Protein 3MMG (pdb70)

Nearest PDB structures (foldseek):
  3mmg-assembly1_A  TM=9.782E-01  e=2.669E-37  Tobacco vein mottling virus
  1lvm-assembly1_A  TM=9.217E-01  e=6.179E-25  Tobacco etch virus
  1q31-assembly1_A  TM=9.101E-01  e=3.893E-23  Tobacco etch virus
  1lvb-assembly1_A  TM=8.977E-01  e=2.545E-23  Tobacco etch virus
  3tjv-assembly1_A  TM=5.935E-01  e=1.151E-06  Homo sapiens

CATH classification: 2.40.10.10 (+1 more: 2.40.10.10)

Sequence (446 aa):
SKALLKGVRDFNPISSACVCCLLENSSDGHSERLFGIGFGPYIIANQHLFRRNNGELTIKTMHGEFAVANSTQLQMKPVEGRDIIVIKMAKDFPPFPQKLKFRQPTIKDRVCCMVSTTNNFQQKSVSSLVSESSHIVHKEDTSFWQHWITTKDGQAGSPLVSIIDGNILGIHSLTHTTNGSNYFVEFPEKFVATYLDAADGWCKNWKFNADKISWGSFTLVEALLKGVRDFNPISACVCCLLENSSDGHSERLFGIGFGPYIIANQHLFRRNNGELTIKTMHGEFAVANSTQLQMKPVEGRDIIVIKMAKDFPPFPQKLKFRQPTIKDRVCCMVSTNFQQKSVSSLVSESSHIVHKEDTSFWQHWITTKDGQAGSPLVSIIDGNILGIHSLTHTTNGSSNYFVEFPEKFVATYLDAADGWCKNWKFNADKISWGSFTLVETVRFQSETVRFQSD

Radius of gyration: 24.66 Å; Cα contacts (8 Å, |Δi|>4): 1180; chains: 4; bounding box: 55×73×44 Å

B-factor: mean 19.44, std 9.21, range [5.99, 53.95]

Solvent-accessible surface area: 19242 Å² total; per-residue (Å²): 30,190,36,132,28,81,20,43,72,56,8,10,83,11,1,26,4,1,0,59,1,47,6,46,37,153,83,54,50,4,145,3,26,0,0,0,5,0,37,26,1,0,0,0,5,0,0,16,59,126,99,81,1,106,1,35,0,68,5,83,75,29,102,41,82,37,41,55,5,58,102,16,58,10,13,17,2,104,21,38,0,0,0,0,0,76,9,68,209,144,12,49,88,9,73,106,162,21,134,21,58,73,9,66,168,144,6,48,0,4,0,0,2,6,66,37,81,170,187,44,5,2,6,26,8,9,8,19,1,126,17,82,78,53,135,110,14,14,2,16,35,0,84,0,55,19,156,83,20,25,0,0,0,0,0,0,0,7,47,66,19,25,1,0,0,0,0,0,0,8,19,50,120,99,29,22,3,18,0,0,12,0,16,118,146,2,36,59,71,42,3,98,36,98,121,60,38,56,107,143,47,158,27,61,25,131,125,7,54,38,44,82,13,78,35,80,119,157,60,47,91,20,42,71,45,5,4,78,13,0,20,3,0,0,18,0,67,8,68,42,150,75,69,71,2,110,0,11,0,0,0,6,0,39,28,0,0,0,0,3,0,0,14,67,176,0,66,22,99,0,47,1,73,9,25,56,33,137,56,70,15,68,70,1,41,88,9,73,5,23,12,2,110,19,36,0,0,0,0,0,43,6,58,188,128,16,58,89,7,62,113,163,13,136,22,60,73,7,71,139,162,2,55,0,4,0,0,5,8,33,45,118,134,108,22,20,0,6,30,7,7,4,3,0,113,6,79,77,45,126,103,14,14,2,16,35,2,79,0,36,4,150,52,8,23,0,0,0,0,0,0,0,9,68,63,17,24,0,0,0,0,0,0,0,1,11,51,112,95,19,27,1,18,0,0,12,0,15,108,148,2,38,62,65,36,2,107,40,91,121,54,49,56,128,80,36,139,42,56,25,126,121,6,52,37,42,85,11,84,52,115,143,42,0,77,2,10,33,115,37,0,56,6,3,6,108

Organism: Tobacco vein mottling virus (NCBI:txid12228)

Secondary structure (DSSP, 8-state):
---SB---EE-HHHHTTEEEEEEEETTEEEEEEEEEETTEEEE-GGGGSSTTPEEEEEETTEEEEEEEGGGS-EEE-TBSS-EEEEPPTTSPPP-S---B----TT--EEEEEEEE-SS-EEEEEEEEE--EE-TTSSEEEE-B---TT-TTPEEEETTT--EEEEEEEEETTT--EEEEEPPTTHIIIIII-SS--BS-----GGGB--TT-EE--/-PBP--B--HHHHTTEEEEEEEETTEEEEEEEEEETTEEEE-GGGGSS--S-EEEEETTEEEEES-GGGS-EEE-TBSS-EEEEPPTTSPPPPS---B----TT--EEEEEE-SS-GGG-EEE---B-EEE-TTSSEEEE-B---TT-TTPEEEETTT--EEEEEEEEETTT--EEEEEPPTTHIIIIIS--SS-BSS----GGGB--TT-EE-/-EEEE--/-EEEES--

InterPro domains:
  IPR001205 RNA-directed RNA polymerase, C-terminal domain [PF00680] (2292-2700)
  IPR001456 Helper component proteinase [PF00851] (297-731)
  IPR001592 Potyvirus coat protein [PF00767] (2788-3021)
  IPR001650 Helicase, C-terminal domain-like [PF00271] (1376-1489)
  IPR001650 Helicase, C-terminal domain-like [PS51194] (1367-1532)
  IPR001650 Helicase, C-terminal domain-like [SM00490] (1392-1490)
  IPR001730 Potyvirus NIa protease (NIa-pro) domain [PF00863] (2001-2231)
  IPR001730 Potyvirus NIa protease (NIa-pro) domain [PR00966] (1837-1859)
  IPR001730 Potyvirus NIa protease (NIa-pro) domain [PR00966] (1865-1886)
  IPR001730 Potyvirus NIa protease (NIa-pro) domain [PR00966] (1947-1969)
  IPR001730 Potyvirus NIa protease (NIa-pro) domain [PR00966] (1970-1991)
  IPR001730 Potyvirus NIa protease (NIa-pro) domain [PR00966] (2004-2025)
  IPR001730 Potyvirus NIa protease (NIa-pro) domain [PR00966] (2078-2095)
  IPR001730 Potyvirus NIa protease (NIa-pro) domain [PR00966] (2140-2158)
  IPR001730 Potyvirus NIa protease (NIa-pro) domain [PR00966] (2161-2180)
  IPR001730 Potyvirus NIa protease (NIa-pro) domain [PS51436] (2002-2218)
  IPR002540 Peptidase S30, polyprotein P1, potyvirus [PF01577] (34-273)
  IPR002540 Peptidase S30, polyprotein P1, potyvirus [PS51871] (132-274)
  IPR007094 RNA-directed RNA polymerase, catalytic domain [PS50507] (2484-2608)
  IPR009003 Peptidase S1, PA clan [SSF50494] (2007-2239)

GO terms:
  GO:0044161 host cell cytoplasmic vesicle (C, EXP)

Structure (mmCIF, N/CA/C/O backbone):
data_3MMG
#
_entry.id   3MMG
#
_cell.length_a   76.476
_cell.length_b   77.563
_cell.length_c   78.463
_cell.angle_alpha   90.00
_cell.angle_beta   90.00
_cell.angle_gamma   90.00
#
_symmetry.space_group_name_H-M   'P 21 21 21'
#
loop_
_entity.id
_entity.type
_entity.pdbx_description
1 polymer 'Nuclear inclusion protein A'
2 polymer 'Nuclear inclusion protein B fragment'
3 non-polymer 'FORMIC ACID'
4 water water
#
loop_
_atom_site.group_PDB
_atom_site.id
_atom_site.type_symbol
_atom_site.label_atom_id
_atom_site.label_alt_id
_atom_site.label_comp_id
_atom_site.label_asym_id
_atom_site.label_entity_id
_atom_site.label_seq_id
_atom_site.pdbx_PDB_ins_code
_atom_site.Cartn_x
_atom_site.Cartn_y
_atom_site.Cartn_z
_atom_site.occupancy
_atom_site.B_iso_or_equiv
_atom_site.auth_seq_id
_atom_site.auth_comp_id
_atom_site.auth_asym_id
_atom_site.auth_atom_id
_atom_site.pdbx_PDB_model_num
ATOM 1 N N . SER A 1 1 ? 7.413 20.746 -23.067 1.00 11.86 1 SER A N 1
ATOM 2 C CA . SER A 1 1 ? 6.756 19.817 -24.050 1.00 12.56 1 SER A CA 1
ATOM 3 C C . SER A 1 1 ? 7.513 18.505 -24.151 1.00 12.41 1 SER A C 1
ATOM 4 O O . SER A 1 1 ? 8.618 18.375 -23.626 1.00 11.46 1 SER A O 1
ATOM 7 N N . LYS A 1 2 ? 6.912 17.522 -24.823 1.00 12.88 2 LYS A N 1
ATOM 8 C CA . LYS A 1 2 ? 7.612 16.274 -25.089 1.00 13.59 2 LYS A CA 1
ATOM 9 C C . LYS A 1 2 ? 8.884 16.552 -25.876 1.00 12.53 2 LYS A C 1
ATOM 10 O O . LYS A 1 2 ? 8.914 17.436 -26.747 1.00 12.01 2 LYS A O 1
ATOM 16 N N . ALA A 1 3 ? 9.941 15.803 -25.538 1.00 12.66 3 ALA A N 1
ATOM 17 C CA . ALA A 1 3 ? 11.223 15.938 -26.186 1.00 11.80 3 ALA A CA 1
ATOM 18 C C . ALA A 1 3 ? 11.980 14.607 -26.196 1.00 11.70 3 ALA A C 1
ATOM 19 O O . ALA A 1 3 ? 11.557 13.618 -25.574 1.00 10.93 3 ALA A O 1
ATOM 21 N N . LEU A 1 4 ? 13.126 14.639 -26.868 1.00 12.07 4 LEU A N 1
ATOM 22 C CA . LEU A 1 4 ? 13.996 13.490 -27.029 1.00 12.42 4 LEU A CA 1
ATOM 23 C C . LEU A 1 4 ? 14.274 12.717 -25.735 1.00 12.00 4 LEU A C 1
ATOM 24 O O . LEU A 1 4 ? 14.175 11.478 -25.705 1.00 12.74 4 LEU A O 1
ATOM 29 N N . LEU A 1 5 ? 14.642 13.445 -24.677 1.00 10.57 5 LEU A N 1
ATOM 30 C CA . LEU A 1 5 ? 15.059 12.840 -23.419 1.00 10.26 5 LEU A CA 1
ATOM 31 C C . LEU A 1 5 ? 13.898 12.738 -22.428 1.00 10.18 5 LEU A C 1
ATOM 32 O O . LEU A 1 5 ? 13.001 13.616 -22.377 1.00 9.87 5 LEU A O 1
ATOM 37 N N . LYS A 1 6 ? 13.924 11.671 -21.624 1.00 9.64 6 LYS A N 1
ATOM 38 C CA . LYS A 1 6 ? 12.867 11.403 -20.664 1.00 9.94 6 LYS A CA 1
ATOM 39 C C . LYS A 1 6 ? 12.941 12.389 -19.498 1.00 9.50 6 LYS A C 1
ATOM 40 O O . LYS A 1 6 ? 14.021 12.843 -19.119 1.00 9.98 6 LYS A O 1
ATOM 46 N N . GLY A 1 7 ? 11.771 12.679 -18.936 1.00 9.70 7 GLY A N 1
ATOM 47 C CA . GLY A 1 7 ? 11.630 13.604 -17.807 1.00 9.33 7 GLY A CA 1
ATOM 48 C C . GLY A 1 7 ? 12.015 12.992 -16.478 1.00 9.38 7 GLY A C 1
ATOM 49 O O . GLY A 1 7 ? 12.541 11.871 -16.399 1.00 10.00 7 GLY A O 1
ATOM 50 N N . VAL A 1 8 ? 11.730 13.733 -15.416 1.00 10.14 8 VAL A N 1
ATOM 51 C CA . VAL A 1 8 ? 12.068 13.277 -14.048 1.00 9.84 8 VAL A CA 1
ATOM 52 C C . VAL A 1 8 ? 11.445 11.912 -13.684 1.00 10.73 8 VAL A C 1
ATOM 53 O O . VAL A 1 8 ? 10.287 11.641 -14.015 1.00 11.82 8 VAL A O 1
ATOM 57 N N . ARG A 1 9 ? 12.251 11.053 -13.056 1.00 10.45 9 ARG A N 1
ATOM 58 C CA . ARG A 1 9 ? 11.839 9.698 -12.626 1.00 10.56 9 ARG A CA 1
ATOM 59 C C . ARG A 1 9 ? 12.278 9.455 -11.195 1.00 10.00 9 ARG A C 1
ATOM 60 O O . ARG A 1 9 ? 13.314 9.969 -10.778 1.00 9.80 9 ARG A O 1
ATOM 68 N N . ASP A 1 10 ? 11.483 8.653 -10.474 1.00 9.19 10 ASP A N 1
ATOM 69 C CA . ASP A 1 10 ? 11.749 8.319 -9.087 1.00 10.35 10 ASP A CA 1
ATOM 70 C C . ASP A 1 10 ? 12.468 6.982 -8.996 1.00 10.62 10 ASP A C 1
ATOM 71 O O . ASP A 1 10 ? 11.861 5.925 -9.239 1.00 11.54 10 ASP A O 1
ATOM 76 N N . PHE A 1 11 ? 13.749 7.015 -8.628 1.00 10.63 11 PHE A N 1
ATOM 77 C CA . PHE A 1 11 ? 14.522 5.774 -8.478 1.00 10.00 11 PHE A CA 1
ATOM 78 C C . PHE A 1 11 ? 14.668 5.341 -7.024 1.00 10.89 11 PHE A C 1
ATOM 79 O O . PHE A 1 11 ? 15.404 4.394 -6.692 1.00 10.60 11 PHE A O 1
ATOM 87 N N . ASN A 1 12 ? 13.999 6.055 -6.129 1.00 9.94 12 ASN A N 1
ATOM 88 C CA . ASN A 1 12 ? 14.198 5.791 -4.710 1.00 9.93 12 ASN A CA 1
ATOM 89 C C . ASN A 1 12 ? 13.783 4.417 -4.223 1.00 10.53 12 ASN A C 1
ATOM 90 O O . ASN A 1 12 ? 14.486 3.830 -3.393 1.00 9.81 12 ASN A O 1
ATOM 95 N N . PRO A 1 13 ? 12.657 3.882 -4.726 1.00 10.71 13 PRO A N 1
ATOM 96 C CA . PRO A 1 13 ? 12.324 2.506 -4.315 1.00 10.95 13 PRO A CA 1
ATOM 97 C C . PRO A 1 13 ? 13.387 1.452 -4.655 1.00 11.09 13 PRO A C 1
ATOM 98 O O . PRO A 1 13 ? 13.560 0.475 -3.905 1.00 11.00 13 PRO A O 1
ATOM 102 N N . ILE A 1 14 ? 14.081 1.637 -5.778 1.00 11.24 14 ILE A N 1
ATOM 103 C CA . ILE A 1 14 ? 15.214 0.757 -6.107 1.00 10.66 14 ILE A CA 1
ATOM 104 C C . ILE A 1 14 ? 16.373 0.930 -5.147 1.00 10.68 14 ILE A C 1
ATOM 105 O O . ILE A 1 14 ? 16.880 -0.058 -4.606 1.00 11.72 14 ILE A O 1
ATOM 110 N N A SER A 1 15 ? 16.783 2.181 -4.935 0.50 10.67 15 SER A N 1
ATOM 111 N N B SER A 1 15 ? 16.802 2.179 -4.919 0.50 10.30 15 SER A N 1
ATOM 112 C CA A SER A 1 15 ? 17.840 2.517 -3.992 0.50 11.03 15 SER A CA 1
ATOM 113 C CA B SER A 1 15 ? 17.872 2.464 -3.954 0.50 10.31 15 SER A CA 1
ATOM 114 C C A SER A 1 15 ? 17.591 1.948 -2.592 0.50 10.75 15 SER A C 1
ATOM 115 C C B SER A 1 15 ? 17.591 1.871 -2.591 0.50 10.36 15 SER A C 1
ATOM 116 O O A SER A 1 15 ? 18.533 1.549 -1.908 0.50 10.53 15 SER A O 1
ATOM 117 O O B SER A 1 15 ? 18.510 1.400 -1.924 0.50 10.22 15 SER A O 1
ATOM 122 N N . ALA A 1 16 ? 16.323 1.906 -2.179 1.00 10.62 16 ALA A N 1
ATOM 123 C CA . ALA A 1 16 ? 15.950 1.401 -0.854 1.00 10.70 16 ALA A CA 1
ATOM 124 C C . ALA A 1 16 ? 16.255 -0.098 -0.686 1.00 11.14 16 ALA A C 1
ATOM 125 O O . ALA A 1 16 ? 16.354 -0.578 0.437 1.00 12.13 16 ALA A O 1
ATOM 127 N N . CYS A 1 17 ? 16.360 -0.824 -1.808 1.00 11.42 17 CYS A N 1
ATOM 128 C CA . CYS A 1 17 ? 16.644 -2.256 -1.826 1.00 11.87 17 CYS A CA 1
ATOM 129 C C . CYS A 1 17 ? 18.087 -2.591 -2.165 1.00 11.31 17 CYS A C 1
ATOM 130 O O . CYS A 1 17 ? 18.478 -3.753 -2.158 1.00 11.00 17 CYS A O 1
ATOM 133 N N . VAL A 1 18 ? 18.905 -1.581 -2.444 1.00 11.29 18 VAL A N 1
ATOM 134 C CA . VAL A 1 18 ? 20.294 -1.844 -2.747 1.00 12.00 18 VAL A CA 1
ATOM 135 C C . VAL A 1 18 ? 21.048 -2.081 -1.450 1.00 12.24 18 VAL A C 1
ATOM 136 O O . VAL A 1 18 ? 20.819 -1.371 -0.456 1.00 12.98 18 VAL A O 1
ATOM 140 N N A CYS A 1 19 ? 21.931 -3.085 -1.472 0.50 12.44 19 CYS A N 1
ATOM 141 N N B CYS A 1 19 ? 21.956 -3.048 -1.444 0.50 11.97 19 CYS A N 1
ATOM 142 C CA A CYS A 1 19 ? 22.747 -3.488 -0.310 0.50 12.26 19 CYS A CA 1
ATOM 143 C CA B CYS A 1 19 ? 22.708 -3.343 -0.222 0.50 11.22 19 CYS A CA 1
ATOM 144 C C A CYS A 1 19 ? 24.234 -3.314 -0.611 0.50 11.75 19 CYS A C 1
ATOM 145 C C B CYS A 1 19 ? 24.195 -3.525 -0.530 0.50 11.26 19 CYS A C 1
ATOM 146 O O A CYS A 1 19 ? 24.656 -3.320 -1.785 0.50 10.95 19 CYS A O 1
ATOM 147 O O B CYS A 1 19 ? 24.574 -3.911 -1.640 0.50 10.94 19 CYS A O 1
ATOM 152 N N . LEU A 1 20 ? 25.032 -3.207 0.444 1.00 10.90 20 LEU A N 1
ATOM 153 C CA . LEU A 1 20 ? 26.481 -3.362 0.297 1.00 11.36 20 LEU A CA 1
ATOM 154 C C . LEU A 1 20 ? 26.856 -4.779 0.692 1.00 11.86 20 LEU A C 1
ATOM 155 O O . LEU A 1 20 ? 26.417 -5.272 1.724 1.00 12.14 20 LEU A O 1
ATOM 160 N N . LEU A 1 21 ? 27.658 -5.436 -0.142 1.00 10.55 21 LEU A N 1
ATOM 161 C CA . LEU A 1 21 ? 28.096 -6.798 0.130 1.00 11.42 21 LEU A CA 1
ATOM 162 C C . LEU A 1 21 ? 29.616 -6.826 0.321 1.00 12.83 21 LEU A C 1
ATOM 163 O O . LEU A 1 21 ? 30.365 -6.325 -0.516 1.00 13.68 21 LEU A O 1
ATOM 168 N N . GLU A 1 22 ? 30.062 -7.364 1.457 1.00 13.14 22 GLU A N 1
ATOM 169 C CA . GLU A 1 22 ? 31.497 -7.480 1.715 1.00 14.88 22 GLU A CA 1
ATOM 170 C C . GLU A 1 22 ? 31.767 -8.941 1.993 1.00 14.01 22 GLU A C 1
ATOM 171 O O . GLU A 1 22 ? 31.187 -9.519 2.915 1.00 14.56 22 GLU A O 1
ATOM 177 N N . ASN A 1 23 ? 32.630 -9.539 1.186 1.00 14.50 23 ASN A N 1
ATOM 178 C CA . ASN A 1 23 ? 33.032 -10.920 1.367 1.00 15.75 23 ASN A CA 1
ATOM 179 C C . ASN A 1 23 ? 34.495 -10.895 1.760 1.00 16.54 23 ASN A C 1
ATOM 180 O O . ASN A 1 23 ? 35.355 -10.689 0.909 1.00 15.10 23 ASN A O 1
ATOM 185 N N . SER A 1 24 ? 34.753 -11.088 3.056 1.00 16.72 24 SER A N 1
ATOM 186 C CA . SER A 1 24 ? 36.073 -10.848 3.662 1.00 17.98 24 SER A CA 1
ATOM 187 C C . SER A 1 24 ? 36.811 -12.148 3.929 1.00 18.93 24 SER A C 1
ATOM 188 O O . SER A 1 24 ? 36.266 -13.056 4.537 1.00 19.16 24 SER A O 1
ATOM 191 N N . SER A 1 25 ? 38.059 -12.209 3.485 1.00 20.14 25 SER A N 1
ATOM 192 C CA . SER A 1 25 ? 38.924 -13.358 3.744 1.00 21.34 25 SER A CA 1
ATOM 193 C C . SER A 1 25 ? 40.314 -12.858 4.125 1.00 21.88 25 SER A C 1
ATOM 194 O O . SER A 1 25 ? 40.602 -11.662 4.021 1.00 21.54 25 SER A O 1
ATOM 197 N N . ASP A 1 26 ? 41.169 -13.774 4.576 1.00 22.82 26 ASP A N 1
ATOM 198 C CA . ASP A 1 26 ? 42.537 -13.408 4.954 1.00 23.52 26 ASP A CA 1
ATOM 199 C C . ASP A 1 26 ? 43.255 -12.801 3.741 1.00 22.63 26 ASP A C 1
ATOM 200 O O . ASP A 1 26 ? 43.484 -13.485 2.746 1.00 23.92 26 ASP A O 1
ATOM 205 N N . GLY A 1 27 ? 43.577 -11.510 3.813 1.00 21.97 27 GLY A N 1
ATOM 206 C CA . GLY A 1 27 ? 44.280 -10.813 2.724 1.00 20.20 27 GLY A CA 1
ATOM 207 C C . GLY A 1 27 ? 43.487 -10.411 1.490 1.00 19.45 27 GLY A C 1
ATOM 208 O O . GLY A 1 27 ? 44.074 -9.985 0.482 1.00 18.94 27 GLY A O 1
ATOM 209 N N . HIS A 1 28 ? 42.159 -10.551 1.536 1.00 18.83 28 HIS A N 1
ATOM 210 C CA . HIS A 1 28 ? 41.319 -10.080 0.422 1.00 19.66 28 HIS A CA 1
ATOM 211 C C . HIS A 1 28 ? 39.901 -9.768 0.856 1.00 18.82 28 HIS A C 1
ATOM 212 O O . HIS A 1 28 ? 39.295 -10.545 1.587 1.00 18.33 28 HIS A O 1
ATOM 219 N N . SER A 1 29 ? 39.373 -8.629 0.406 1.00 18.18 29 SER A N 1
ATOM 220 C CA . SER A 1 29 ? 37.971 -8.283 0.656 1.00 18.21 29 SER A CA 1
ATOM 221 C C . SER A 1 29 ? 37.282 -7.997 -0.681 1.00 17.60 29 SER A C 1
ATOM 222 O O . SER A 1 29 ? 37.699 -7.091 -1.413 1.00 18.19 29 SER A O 1
ATOM 225 N N . GLU A 1 30 ? 36.244 -8.765 -0.998 1.00 16.91 30 GLU A N 1
ATOM 226 C CA . GLU A 1 30 ? 35.422 -8.519 -2.196 1.00 16.63 30 GLU A CA 1
ATOM 227 C C . GLU A 1 30 ? 34.320 -7.547 -1.781 1.00 16.18 30 GLU A C 1
ATOM 228 O O . GLU A 1 30 ? 33.559 -7.857 -0.889 1.00 17.59 30 GLU A O 1
ATOM 234 N N . ARG A 1 31 ? 34.264 -6.359 -2.378 1.00 15.06 31 ARG A N 1
ATOM 235 C CA . ARG A 1 31 ? 33.226 -5.377 -2.018 1.00 16.79 31 ARG A CA 1
ATOM 236 C C . ARG A 1 31 ? 32.383 -5.058 -3.248 1.00 15.69 31 ARG A C 1
ATOM 237 O O . ARG A 1 31 ? 32.882 -4.481 -4.213 1.00 17.28 31 ARG A O 1
ATOM 245 N N . LEU A 1 32 ? 31.118 -5.468 -3.209 1.00 14.09 32 LEU A N 1
ATOM 246 C CA . LEU A 1 32 ? 30.177 -5.276 -4.315 1.00 14.13 32 LEU A CA 1
ATOM 247 C C . LEU A 1 32 ? 28.849 -4.729 -3.783 1.00 13.34 32 LEU A C 1
ATOM 248 O O . LEU A 1 32 ? 28.703 -4.479 -2.577 1.00 12.33 32 LEU A 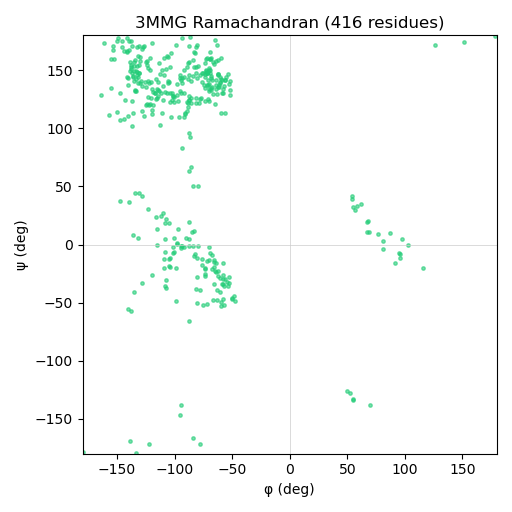O 1
ATOM 253 N N . PHE A 1 33 ? 27.898 -4.529 -4.692 1.00 11.56 33 PHE A N 1
ATOM 254 C CA . PHE A 1 33 ? 26.520 -4.198 -4.318 1.00 11.41 33 PHE A CA 1
ATOM 255 C C . PHE A 1 33 ? 25.626 -5.391 -4.610 1.00 11.68 33 PHE A C 1
ATOM 256 O O . PHE A 1 33 ? 25.994 -6.282 -5.411 1.00 11.26 33 PHE A O 1
ATOM 264 N N . GLY A 1 34 ? 24.463 -5.403 -3.970 1.00 12.06 34 GLY A N 1
ATOM 265 C CA . GLY A 1 34 ? 23.424 -6.382 -4.256 1.00 10.92 34 GLY A CA 1
ATOM 266 C C . GLY A 1 34 ? 22.044 -5.746 -4.241 1.00 11.22 34 GLY A C 1
ATOM 267 O O . GLY A 1 34 ? 21.892 -4.549 -3.930 1.00 10.40 34 GLY A O 1
ATOM 268 N N . ILE A 1 35 ? 21.042 -6.547 -4.585 1.00 9.61 35 ILE A N 1
ATOM 269 C CA . ILE A 1 35 ? 19.639 -6.128 -4.551 1.00 10.39 35 ILE A CA 1
ATOM 270 C C . ILE A 1 35 ? 18.842 -7.045 -3.617 1.00 9.58 35 ILE A C 1
ATOM 271 O O . ILE A 1 35 ? 18.817 -8.243 -3.827 1.00 11.21 35 ILE A O 1
ATOM 276 N N . GLY A 1 36 ? 18.215 -6.492 -2.590 1.00 9.41 36 GLY A N 1
ATOM 277 C CA . GLY A 1 36 ? 17.335 -7.284 -1.722 1.00 9.80 36 GLY A CA 1
ATOM 278 C C . GLY A 1 36 ? 15.930 -7.419 -2.280 1.00 9.87 36 GLY A C 1
ATOM 279 O O . GLY A 1 36 ? 15.376 -6.480 -2.873 1.00 9.79 36 GLY A O 1
ATOM 280 N N . PHE A 1 37 ? 15.323 -8.583 -2.050 1.00 10.60 37 PHE A N 1
ATOM 281 C CA . PHE A 1 37 ? 13.957 -8.851 -2.483 1.00 10.67 37 PHE A CA 1
ATOM 282 C C . PHE A 1 37 ? 13.424 -9.975 -1.586 1.00 10.22 37 PHE A C 1
ATOM 283 O O . PHE A 1 37 ? 13.915 -11.085 -1.648 1.00 10.53 37 PHE A O 1
ATOM 291 N N . GLY A 1 38 ? 12.471 -9.660 -0.726 1.00 11.26 38 GLY A N 1
ATOM 292 C CA . GLY A 1 38 ? 12.038 -10.623 0.283 1.00 12.22 38 GLY A CA 1
ATOM 293 C C . GLY A 1 38 ? 13.241 -11.098 1.090 1.00 12.23 38 GLY A C 1
ATOM 294 O O . GLY A 1 38 ? 14.055 -10.294 1.509 1.00 12.49 38 GLY A O 1
ATOM 295 N N . PRO A 1 39 ? 13.357 -12.428 1.307 1.00 13.50 39 PRO A N 1
ATOM 296 C CA . PRO A 1 39 ? 14.468 -12.996 2.054 1.00 13.13 39 PRO A CA 1
ATOM 297 C C . PRO A 1 39 ? 15.716 -13.245 1.191 1.00 13.38 39 PRO A C 1
ATOM 298 O O . PRO A 1 39 ? 16.669 -13.914 1.646 1.00 12.95 39 PRO A O 1
ATOM 302 N N . TYR A 1 40 ? 15.709 -12.717 -0.032 1.00 11.62 40 TYR A N 1
ATOM 303 C CA . TYR A 1 40 ? 16.752 -13.005 -1.006 1.00 11.49 40 TYR A CA 1
ATOM 304 C C . TYR A 1 40 ? 17.658 -11.812 -1.247 1.00 10.76 40 TYR A C 1
ATOM 305 O O . TYR A 1 40 ? 17.209 -10.657 -1.211 1.00 11.04 40 TYR A O 1
ATOM 314 N N . ILE A 1 41 ? 18.924 -12.117 -1.501 1.00 9.92 41 ILE A N 1
ATOM 315 C CA . ILE A 1 41 ? 19.905 -11.151 -1.995 1.00 10.01 41 ILE A CA 1
ATOM 316 C C . ILE A 1 41 ? 20.339 -11.579 -3.383 1.00 10.36 41 ILE A C 1
ATOM 317 O O . ILE A 1 41 ? 20.763 -12.717 -3.574 1.00 10.31 41 ILE A O 1
ATOM 322 N N . ILE A 1 42 ? 20.222 -10.663 -4.340 1.00 9.71 42 ILE A N 1
ATOM 323 C CA . ILE A 1 42 ? 20.591 -10.932 -5.731 1.00 9.94 42 ILE A CA 1
ATOM 324 C C . ILE A 1 42 ? 21.953 -10.285 -5.911 1.00 9.87 42 ILE A C 1
ATOM 325 O O . ILE A 1 42 ? 22.143 -9.097 -5.571 1.00 10.82 42 ILE A O 1
ATOM 330 N N . ALA A 1 43 ? 22.918 -11.051 -6.407 1.00 9.69 43 ALA A N 1
ATOM 331 C CA . ALA A 1 43 ? 24.275 -10.537 -6.525 1.00 9.25 43 ALA A CA 1
ATOM 332 C C . ALA A 1 43 ? 24.952 -11.108 -7.765 1.00 9.85 43 ALA A C 1
ATOM 333 O O . ALA A 1 43 ? 24.392 -11.963 -8.439 1.00 10.35 43 ALA A O 1
ATOM 335 N N . ASN A 1 44 ? 26.161 -10.636 -8.053 1.00 9.65 44 ASN A N 1
ATOM 336 C CA . ASN A 1 44 ? 26.988 -11.296 -9.080 1.00 11.26 44 ASN A CA 1
ATOM 337 C C . ASN A 1 44 ? 27.483 -12.652 -8.574 1.00 11.25 44 ASN A C 1
ATOM 338 O O . ASN A 1 44 ? 27.840 -12.774 -7.406 1.00 11.90 44 ASN A O 1
ATOM 343 N N . GLN A 1 45 ? 27.534 -13.666 -9.446 1.00 12.23 45 GLN A N 1
ATOM 344 C CA . GLN A 1 45 ? 28.265 -14.914 -9.078 1.00 11.93 45 GLN A CA 1
ATOM 345 C C . GLN A 1 45 ? 29.698 -14.664 -8.633 1.00 12.33 45 GLN A C 1
ATOM 346 O O . GLN A 1 45 ? 30.186 -15.329 -7.704 1.00 13.51 45 GLN A O 1
ATOM 352 N N . HIS A 1 46 ? 30.356 -13.685 -9.239 1.00 12.77 46 HIS A N 1
ATOM 353 C CA . HIS A 1 46 ? 31.762 -13.422 -8.944 1.00 13.22 46 HIS A CA 1
ATOM 354 C C . HIS A 1 46 ? 32.049 -12.857 -7.548 1.00 14.16 46 HIS A C 1
ATOM 355 O O . HIS A 1 46 ? 33.211 -12.761 -7.140 1.00 15.46 46 HIS A O 1
ATOM 362 N N . LEU A 1 47 ? 30.989 -12.522 -6.813 1.00 14.16 47 LEU A N 1
ATOM 363 C CA . LEU A 1 47 ? 31.110 -12.242 -5.387 1.00 15.16 47 LEU A CA 1
ATOM 364 C C . LEU A 1 47 ? 31.749 -13.430 -4.657 1.00 16.11 47 LEU A C 1
ATOM 365 O O . LEU A 1 47 ? 32.435 -13.238 -3.661 1.00 17.20 47 LEU A O 1
ATOM 370 N N . PHE A 1 48 ? 31.543 -14.642 -5.162 1.00 17.25 48 PHE A N 1
ATOM 371 C CA . PHE A 1 48 ? 32.050 -15.846 -4.496 1.00 19.59 48 PHE A CA 1
ATOM 372 C C . PHE A 1 48 ? 33.195 -16.523 -5.240 1.00 21.24 48 PHE A C 1
ATOM 373 O O . PHE A 1 48 ? 33.403 -17.736 -5.106 1.00 21.53 48 PHE A O 1
ATOM 381 N N . ARG A 1 49 ? 33.939 -15.734 -6.006 1.00 23.38 49 ARG A N 1
ATOM 382 C CA . ARG A 1 49 ? 35.166 -16.202 -6.657 1.00 26.56 49 ARG A CA 1
ATOM 383 C C . ARG A 1 49 ? 36.079 -16.931 -5.683 1.00 28.40 49 ARG A C 1
ATOM 384 O O . ARG A 1 49 ? 36.647 -17.980 -6.015 1.00 29.06 49 ARG A O 1
ATOM 392 N N . ARG A 1 50 ? 36.237 -16.348 -4.496 1.00 30.17 50 ARG A N 1
ATOM 393 C CA . ARG A 1 50 ? 37.038 -16.938 -3.436 1.00 32.37 50 ARG A CA 1
ATOM 394 C C . ARG A 1 50 ? 36.119 -17.668 -2.470 1.00 33.92 50 ARG A C 1
ATOM 395 O O . ARG A 1 50 ? 35.134 -17.104 -1.982 1.00 34.10 50 ARG A O 1
ATOM 403 N N . ASN A 1 51 ? 36.458 -18.923 -2.191 1.00 35.73 51 ASN A N 1
ATOM 404 C CA . ASN A 1 51 ? 35.696 -19.740 -1.253 1.00 37.38 51 ASN A CA 1
ATOM 405 C C . ASN A 1 51 ? 35.839 -19.307 0.216 1.00 37.49 51 ASN A C 1
ATOM 406 O O . ASN A 1 51 ? 36.882 -18.763 0.621 1.00 38.06 51 ASN A O 1
ATOM 411 N N . ASN A 1 52 ? 34.777 -19.547 0.997 1.00 37.53 52 ASN A N 1
ATOM 412 C CA . ASN A 1 52 ? 34.794 -19.390 2.467 1.00 37.11 52 ASN A CA 1
ATOM 413 C C . ASN A 1 52 ? 35.067 -17.979 2.997 1.00 35.46 52 ASN A C 1
ATOM 414 O O . ASN A 1 52 ? 35.714 -17.811 4.045 1.00 36.21 52 ASN A O 1
ATOM 419 N N . GLY A 1 53 ? 34.594 -16.960 2.293 1.00 33.05 53 GLY A N 1
ATOM 420 C CA . GLY A 1 53 ? 34.667 -15.612 2.850 1.00 29.53 53 GLY A CA 1
ATOM 421 C C . GLY A 1 53 ? 33.541 -15.414 3.853 1.00 27.22 53 GLY A C 1
ATOM 422 O O . GLY A 1 53 ? 32.492 -16.069 3.736 1.00 27.78 53 GLY A O 1
ATOM 423 N N . GLU A 1 54 ? 33.748 -14.517 4.819 1.00 24.33 54 GLU A N 1
ATOM 424 C CA . GLU A 1 54 ? 32.678 -14.099 5.738 1.00 22.80 54 GLU A CA 1
ATOM 425 C C . GLU A 1 54 ? 31.924 -12.946 5.102 1.00 19.61 54 GLU A C 1
ATOM 426 O O . GLU A 1 54 ? 32.524 -11.924 4.762 1.00 18.41 54 GLU A O 1
ATOM 432 N N . LEU A 1 55 ? 30.614 -13.113 4.970 1.00 17.17 55 LEU A N 1
ATOM 433 C CA . LEU A 1 55 ? 29.797 -12.181 4.197 1.00 14.99 55 LEU A CA 1
ATOM 434 C C . LEU A 1 55 ? 29.070 -11.236 5.143 1.00 14.81 55 LEU A C 1
ATOM 435 O O . LEU A 1 55 ? 28.423 -11.685 6.093 1.00 15.07 55 LEU A O 1
ATOM 440 N N . THR A 1 56 ? 29.195 -9.940 4.893 1.00 13.79 56 THR A N 1
ATOM 441 C CA . THR A 1 56 ? 28.462 -8.927 5.664 1.00 13.16 56 THR A CA 1
ATOM 442 C C . THR A 1 56 ? 27.590 -8.177 4.679 1.00 12.68 56 THR A C 1
ATOM 443 O O . THR A 1 56 ? 28.060 -7.823 3.578 1.00 13.24 56 THR A O 1
ATOM 447 N N . ILE A 1 57 ? 26.325 -7.978 5.039 1.00 10.99 57 ILE A N 1
ATOM 448 C CA . ILE A 1 57 ? 25.353 -7.346 4.158 1.00 11.18 57 ILE A CA 1
ATOM 449 C C . ILE A 1 57 ? 24.836 -6.089 4.846 1.00 11.15 57 ILE A C 1
ATOM 450 O O . ILE A 1 57 ? 24.181 -6.190 5.896 1.00 11.34 57 ILE A O 1
ATOM 455 N N . LYS A 1 58 ? 25.113 -4.926 4.261 1.00 9.63 58 LYS A N 1
ATOM 456 C CA . LYS A 1 58 ? 24.623 -3.666 4.813 1.00 10.24 58 LYS A CA 1
ATOM 457 C C . LYS A 1 58 ? 23.408 -3.195 4.044 1.00 9.97 58 LYS A C 1
ATOM 458 O O . LYS A 1 58 ? 23.450 -3.113 2.821 1.00 9.88 58 LYS A O 1
ATOM 464 N N . THR A 1 59 ? 22.331 -2.913 4.773 1.00 10.50 59 THR A N 1
ATOM 465 C CA . THR A 1 59 ? 21.062 -2.520 4.165 1.00 10.69 59 THR A CA 1
ATOM 466 C C . THR A 1 59 ? 20.497 -1.252 4.830 1.00 11.61 59 THR A C 1
ATOM 467 O O . THR A 1 59 ? 20.953 -0.850 5.891 1.00 11.67 59 THR A O 1
ATOM 471 N N . MET A 1 60 ? 19.454 -0.682 4.245 1.00 11.09 60 MET A N 1
ATOM 472 C CA . MET A 1 60 ? 18.834 0.504 4.846 1.00 13.18 60 MET A CA 1
ATOM 473 C C . MET A 1 60 ? 18.190 0.204 6.192 1.00 12.10 60 MET A C 1
ATOM 474 O O . MET A 1 60 ? 17.929 1.154 6.982 1.00 13.07 60 MET A O 1
ATOM 479 N N . HIS A 1 61 ? 17.924 -1.084 6.449 1.00 10.93 61 HIS A N 1
ATOM 480 C CA . HIS A 1 61 ? 17.223 -1.495 7.673 1.00 11.43 61 HIS A CA 1
ATOM 481 C C . HIS A 1 61 ? 18.082 -2.345 8.618 1.00 10.86 61 HIS A C 1
ATOM 482 O O . HIS A 1 61 ? 17.558 -2.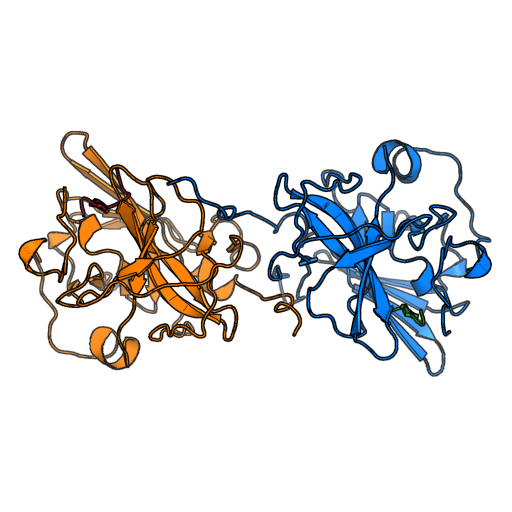962 9.563 1.00 11.55 61 HIS A O 1
ATOM 489 N N . GLY A 1 62 ? 19.389 -2.369 8.370 1.00 11.02 62 GLY A N 1
ATOM 490 C CA . GLY A 1 62 ? 20.322 -2.953 9.331 1.00 11.30 62 GLY A CA 1
ATOM 491 C C . GLY A 1 62 ? 21.551 -3.509 8.648 1.00 12.37 62 GLY A C 1
ATOM 492 O O . GLY A 1 62 ? 21.626 -3.537 7.408 1.00 11.87 62 GLY A O 1
ATOM 493 N N . GLU A 1 63 ? 22.506 -3.954 9.451 1.00 11.39 63 GLU A N 1
ATOM 494 C CA . GLU A 1 63 ? 23.749 -4.523 8.949 1.00 12.10 63 GLU A CA 1
ATOM 495 C C . GLU A 1 63 ? 23.900 -5.932 9.515 1.00 12.45 63 GLU A C 1
ATOM 496 O O . GLU A 1 63 ? 23.839 -6.136 10.727 1.00 11.48 63 GLU A O 1
ATOM 502 N N . PHE A 1 64 ? 24.108 -6.893 8.626 1.00 12.04 64 PHE A N 1
ATOM 503 C CA . PHE A 1 64 ? 23.953 -8.303 8.977 1.00 12.47 64 PHE A CA 1
ATOM 504 C C . PHE A 1 64 ? 25.202 -9.076 8.622 1.00 13.88 64 PHE A C 1
ATOM 505 O O . PHE A 1 64 ? 25.542 -9.244 7.443 1.00 13.93 64 PHE A O 1
ATOM 513 N N . ALA A 1 65 ? 25.908 -9.499 9.665 1.00 14.35 65 ALA A N 1
ATOM 514 C CA . ALA A 1 65 ? 27.157 -10.207 9.506 1.00 15.45 65 ALA A CA 1
ATOM 515 C C . ALA A 1 65 ? 26.894 -11.696 9.516 1.00 16.31 65 ALA A C 1
ATOM 516 O O . ALA A 1 65 ? 27.030 -12.355 10.549 1.00 17.26 65 ALA A O 1
ATOM 518 N N . VAL A 1 66 ? 26.518 -12.235 8.359 1.00 17.20 66 VAL A N 1
ATOM 519 C CA . VAL A 1 66 ? 26.063 -13.634 8.274 1.00 18.48 66 VAL A CA 1
ATOM 520 C C . VAL A 1 66 ? 27.220 -14.636 8.442 1.00 18.19 66 VAL A C 1
ATOM 521 O O . VAL A 1 66 ? 27.005 -15.827 8.697 1.00 17.80 66 VAL A O 1
ATOM 525 N N . ALA A 1 67 ? 28.444 -14.124 8.337 1.00 18.21 67 ALA A N 1
ATOM 526 C CA . ALA A 1 67 ? 29.680 -14.901 8.448 1.00 17.64 67 ALA A CA 1
ATOM 527 C C . ALA A 1 67 ? 29.871 -15.837 7.261 1.00 18.01 67 ALA A C 1
ATOM 528 O O . ALA A 1 67 ? 29.602 -15.452 6.123 1.00 16.78 67 ALA A O 1
ATOM 530 N N . ASN A 1 68 ? 30.318 -17.064 7.524 1.00 18.26 68 ASN A N 1
ATOM 531 C CA . ASN A 1 68 ? 30.740 -17.973 6.465 1.00 19.37 68 ASN A CA 1
ATOM 532 C C . ASN A 1 68 ? 29.652 -18.225 5.416 1.00 19.01 68 ASN A C 1
ATOM 533 O O . ASN A 1 68 ? 28.628 -18.839 5.715 1.00 19.03 68 ASN A O 1
ATOM 538 N N . SER A 1 69 ? 29.880 -17.751 4.181 1.00 19.82 69 SER A N 1
ATOM 539 C CA . SER A 1 69 ? 28.862 -17.813 3.118 1.00 20.48 69 SER A CA 1
ATOM 540 C C . SER A 1 69 ? 28.507 -19.231 2.620 1.00 20.23 69 SER A C 1
ATOM 541 O O . SER A 1 69 ? 27.416 -19.459 2.071 1.00 20.18 69 SER A O 1
ATOM 544 N N . THR A 1 70 ? 29.403 -20.195 2.843 1.00 20.22 70 THR A N 1
ATOM 545 C CA . THR A 1 70 ? 29.159 -21.566 2.360 1.00 20.17 70 THR A CA 1
ATOM 546 C C . THR A 1 70 ? 27.977 -22.282 3.029 1.00 19.60 70 THR A C 1
ATOM 547 O O . THR A 1 70 ? 27.520 -23.323 2.561 1.00 20.21 70 THR A O 1
ATOM 551 N N . GLN A 1 71 ? 27.474 -21.728 4.128 1.00 18.43 71 GLN A N 1
ATOM 552 C CA . GLN A 1 71 ? 26.312 -22.308 4.794 1.00 18.00 71 GLN A CA 1
ATOM 553 C C . GLN A 1 71 ? 24.997 -21.886 4.165 1.00 17.99 71 GLN A C 1
ATOM 554 O O . GLN A 1 71 ? 23.942 -22.408 4.523 1.00 17.40 71 GLN A O 1
ATOM 560 N N . LEU A 1 72 ? 25.051 -20.916 3.251 1.00 17.38 72 LEU A N 1
ATOM 561 C CA . LEU A 1 72 ? 23.826 -20.334 2.715 1.00 17.31 72 LEU A CA 1
ATOM 562 C C . LEU A 1 72 ? 23.307 -21.089 1.508 1.00 17.68 72 LEU A C 1
ATOM 563 O O . LEU A 1 72 ? 24.090 -21.558 0.707 1.00 17.96 72 LEU A O 1
ATOM 568 N N . GLN A 1 73 ? 21.987 -21.209 1.406 1.00 18.12 73 GLN A N 1
ATOM 569 C CA . GLN A 1 73 ? 21.333 -21.745 0.203 1.00 18.05 73 GLN A CA 1
ATOM 570 C C . GLN A 1 73 ? 21.473 -20.732 -0.909 1.00 17.93 73 GLN A C 1
ATOM 571 O O . GLN A 1 73 ? 21.232 -19.533 -0.705 1.00 15.88 73 GLN A O 1
ATOM 577 N N . MET A 1 74 ? 21.853 -21.216 -2.087 1.00 17.48 74 MET A N 1
ATOM 578 C CA . MET A 1 74 ? 22.013 -20.321 -3.242 1.00 17.80 74 MET A CA 1
ATOM 579 C C . MET A 1 74 ? 21.379 -20.925 -4.488 1.00 17.80 74 MET A C 1
ATOM 580 O O . MET A 1 74 ? 21.170 -22.141 -4.560 1.00 17.39 74 MET A O 1
ATOM 585 N N . LYS A 1 75 ? 21.027 -20.063 -5.445 1.00 17.45 75 LYS A N 1
ATOM 586 C CA . LYS A 1 75 ? 20.438 -20.492 -6.715 1.00 18.04 75 LYS A CA 1
ATOM 587 C C . LYS A 1 75 ? 21.110 -19.675 -7.820 1.00 17.78 75 LYS A C 1
ATOM 588 O O . LYS A 1 75 ? 20.805 -18.483 -7.979 1.00 17.50 75 LYS A O 1
ATOM 594 N N . PRO A 1 76 ? 22.066 -20.285 -8.548 1.00 18.17 76 PRO A N 1
ATOM 595 C CA . PRO A 1 76 ? 22.673 -19.547 -9.657 1.00 18.04 76 PRO A CA 1
ATOM 596 C C . PRO A 1 76 ? 21.712 -19.403 -10.836 1.00 17.02 76 PRO A C 1
ATOM 597 O O . PRO A 1 76 ? 20.868 -20.274 -11.072 1.00 16.69 76 PRO A O 1
ATOM 601 N N . VAL A 1 77 ? 21.821 -18.295 -11.565 1.00 16.46 77 VAL A N 1
ATOM 602 C CA . VAL A 1 77 ? 21.171 -18.215 -12.873 1.00 15.93 77 VAL A CA 1
ATOM 603 C C . VAL A 1 77 ? 22.237 -18.795 -13.802 1.00 16.29 77 VAL A C 1
ATOM 604 O O . VAL A 1 77 ? 23.163 -18.106 -14.170 1.00 15.34 77 VAL A O 1
ATOM 608 N N . GLU A 1 78 ? 22.148 -20.089 -14.120 1.00 17.88 78 GLU A N 1
ATOM 609 C CA . GLU A 1 78 ? 23.264 -20.753 -14.781 1.00 18.51 78 GLU A CA 1
ATOM 610 C C . GLU A 1 78 ? 23.575 -20.127 -16.153 1.00 17.75 78 GLU A C 1
ATOM 611 O O . GLU A 1 78 ? 22.661 -19.815 -16.919 1.00 17.71 78 GLU A O 1
ATOM 617 N N . GLY A 1 79 ? 24.862 -19.938 -16.444 1.00 17.08 79 GLY A N 1
ATOM 618 C CA . GLY A 1 79 ? 25.271 -19.352 -17.715 1.00 15.74 79 GLY A CA 1
ATOM 619 C C . GLY A 1 79 ? 25.508 -17.840 -17.663 1.00 15.14 79 GLY A C 1
ATOM 620 O O . GLY A 1 79 ? 26.002 -17.254 -18.625 1.00 14.60 79 GLY A O 1
ATOM 621 N N . ARG A 1 80 ? 25.180 -17.199 -16.540 1.00 13.39 80 ARG A N 1
ATOM 622 C CA . ARG A 1 80 ? 25.446 -15.760 -16.431 1.00 11.98 80 ARG A CA 1
ATOM 623 C C . ARG A 1 80 ? 25.873 -15.352 -15.030 1.00 11.67 80 ARG A C 1
ATOM 624 O O . ARG A 1 80 ? 25.725 -16.133 -14.088 1.00 11.71 80 ARG A O 1
ATOM 632 N N . ASP A 1 81 ? 26.395 -14.130 -14.907 1.00 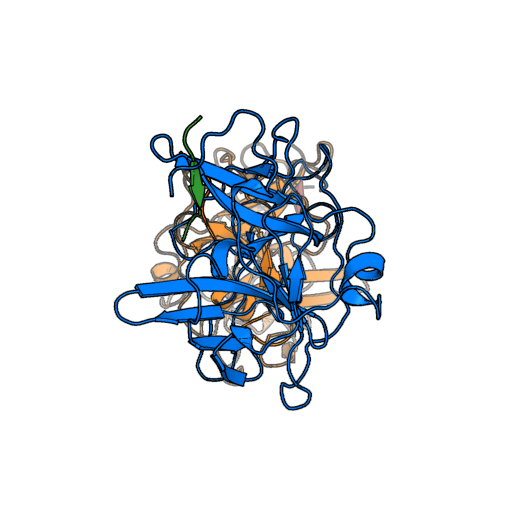10.62 81 ASP A N 1
ATOM 633 C CA . ASP A 1 81 ? 27.022 -13.670 -13.660 1.00 10.73 81 ASP A CA 1
ATOM 634 C C . ASP A 1 81 ? 26.007 -13.125 -12.654 1.00 10.61 81 ASP A C 1
ATOM 635 O O . ASP A 1 81 ? 26.191 -12.017 -12.147 1.00 10.63 81 ASP A O 1
ATOM 640 N N . ILE A 1 82 ? 24.952 -13.901 -12.392 1.00 10.79 82 ILE A N 1
ATOM 641 C CA . ILE A 1 82 ? 23.936 -13.612 -11.363 1.00 10.94 82 ILE A CA 1
ATOM 642 C C . ILE A 1 82 ? 23.697 -14.830 -10.456 1.00 11.94 82 ILE A C 1
ATOM 643 O O . ILE A 1 82 ? 23.643 -15.979 -10.917 1.00 11.60 82 ILE A O 1
ATOM 648 N N . ILE A 1 83 ? 23.552 -14.564 -9.160 1.00 11.52 83 ILE A N 1
ATOM 649 C CA . ILE A 1 83 ? 23.250 -15.601 -8.177 1.00 12.30 83 ILE A CA 1
ATOM 650 C C . ILE A 1 83 ? 22.219 -15.046 -7.199 1.00 12.89 83 ILE A C 1
ATOM 651 O O . ILE A 1 83 ? 22.174 -13.842 -6.975 1.00 12.00 83 ILE A O 1
ATOM 656 N N . VAL A 1 84 ? 21.373 -15.922 -6.671 1.00 12.36 84 VAL A N 1
ATOM 657 C CA . VAL A 1 84 ? 20.398 -15.548 -5.661 1.00 12.48 84 VAL A CA 1
ATOM 658 C C . VAL A 1 84 ? 20.800 -16.275 -4.383 1.00 12.31 84 VAL A C 1
ATOM 659 O O . VAL A 1 84 ? 21.097 -17.461 -4.411 1.00 12.92 84 VAL A O 1
ATOM 663 N N . ILE A 1 85 ? 20.838 -15.543 -3.275 1.00 12.05 85 ILE A N 1
ATOM 664 C CA . ILE A 1 85 ? 21.247 -16.106 -1.980 1.00 12.92 85 ILE A CA 1
ATOM 665 C C . ILE A 1 85 ? 20.054 -16.004 -1.054 1.00 12.93 85 ILE A C 1
ATOM 666 O O . ILE A 1 85 ? 19.450 -14.935 -0.937 1.00 13.15 85 ILE A O 1
ATOM 671 N N . LYS A 1 86 ? 19.710 -17.104 -0.378 1.00 12.52 86 LYS A N 1
ATOM 672 C CA . LYS A 1 86 ? 18.585 -17.070 0.543 1.00 13.85 86 LYS A CA 1
ATOM 673 C C . LYS A 1 86 ? 19.095 -16.778 1.956 1.00 13.33 86 LYS A C 1
ATOM 674 O O . LYS A 1 86 ? 20.014 -17.425 2.432 1.00 14.38 86 LYS A O 1
ATOM 680 N N . MET A 1 87 ? 18.479 -15.813 2.619 1.00 12.88 87 MET A N 1
ATOM 681 C CA . MET A 1 87 ? 18.904 -15.461 3.965 1.00 13.29 87 MET A CA 1
ATOM 682 C C . MET A 1 87 ? 18.167 -16.306 5.006 1.00 13.20 87 MET A C 1
ATOM 683 O O . MET A 1 87 ? 17.039 -16.791 4.774 1.00 13.45 87 MET A O 1
ATOM 688 N N . ALA A 1 88 ? 18.798 -16.442 6.176 1.00 12.55 88 ALA A N 1
ATOM 689 C CA . ALA A 1 88 ? 18.161 -17.065 7.341 1.00 13.54 88 ALA A CA 1
ATOM 690 C C . ALA A 1 88 ? 16.874 -16.354 7.828 1.00 13.63 88 ALA A C 1
ATOM 691 O O . ALA A 1 88 ? 16.660 -15.160 7.577 1.00 12.92 88 ALA A O 1
ATOM 693 N N . LYS A 1 89 ? 16.041 -17.063 8.591 1.00 13.82 89 LYS A N 1
ATOM 694 C CA . LYS A 1 89 ? 14.787 -16.485 9.059 1.00 15.32 89 LYS A CA 1
ATOM 695 C C . LYS A 1 89 ? 14.979 -15.228 9.942 1.00 14.30 89 LYS A C 1
ATOM 696 O O . LYS A 1 89 ? 14.119 -14.335 9.950 1.00 14.18 89 LYS A O 1
ATOM 702 N N . ASP A 1 90 ? 16.112 -15.140 10.653 1.00 13.36 90 ASP A N 1
ATOM 703 C CA . ASP A 1 90 ? 16.398 -13.969 11.507 1.00 13.12 90 ASP A CA 1
ATOM 704 C C . ASP A 1 90 ? 16.919 -12.729 10.746 1.00 12.79 90 ASP A C 1
ATOM 705 O O . ASP A 1 90 ? 17.191 -11.662 11.337 1.00 13.38 90 ASP A O 1
ATOM 710 N N . PHE A 1 91 ? 17.082 -12.865 9.433 1.00 12.47 91 PHE A N 1
ATOM 711 C CA . PHE A 1 91 ? 17.447 -11.717 8.612 1.00 12.12 91 PHE A CA 1
ATOM 712 C C . PHE A 1 91 ? 16.124 -11.07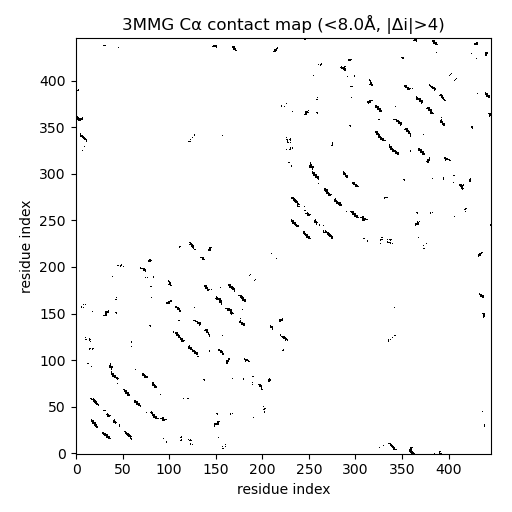8 8.209 1.00 12.18 91 PHE A C 1
ATOM 713 O O . PHE A 1 91 ? 15.290 -11.747 7.603 1.00 12.37 91 PHE A O 1
ATOM 721 N N . PRO A 1 92 ? 15.910 -9.784 8.552 1.00 12.54 92 PRO A N 1
ATOM 722 C CA . PRO A 1 92 ? 14.640 -9.132 8.257 1.00 12.48 92 PRO A CA 1
ATOM 723 C C . PRO A 1 92 ? 14.493 -8.916 6.739 1.00 13.11 92 PRO A C 1
ATOM 724 O O . PRO A 1 92 ? 15.380 -8.342 6.112 1.00 12.85 92 PRO A O 1
ATOM 728 N N . PRO A 1 93 ? 13.409 -9.429 6.142 1.00 13.25 93 PRO A N 1
ATOM 729 C CA . PRO A 1 93 ? 13.314 -9.356 4.677 1.00 12.91 93 PRO A CA 1
ATOM 730 C C . PRO A 1 93 ? 13.026 -7.982 4.082 1.00 12.78 93 PRO A C 1
ATOM 731 O O . PRO A 1 93 ? 12.533 -7.081 4.767 1.00 13.06 93 PRO A O 1
ATOM 735 N N . PHE A 1 94 ? 13.356 -7.855 2.798 1.00 12.71 94 PHE A N 1
ATOM 736 C CA . PHE A 1 94 ? 13.022 -6.692 1.967 1.00 12.86 94 PHE A CA 1
ATOM 737 C C . PHE A 1 94 ? 11.587 -6.844 1.433 1.00 14.17 94 PHE A C 1
ATOM 738 O O . PHE A 1 94 ? 11.027 -7.943 1.469 1.00 14.32 94 PHE A O 1
ATOM 746 N N . PRO A 1 95 ? 11.002 -5.748 0.906 1.00 14.69 95 PRO A N 1
ATOM 747 C CA . PRO A 1 95 ? 9.750 -5.862 0.161 1.00 15.23 95 PRO A CA 1
ATOM 748 C C . PRO A 1 95 ? 9.942 -6.670 -1.125 1.00 16.15 95 PRO A C 1
ATOM 749 O O . PRO A 1 95 ? 11.069 -7.077 -1.437 1.00 13.89 95 PRO A O 1
ATOM 753 N N . GLN A 1 96 ? 8.849 -6.907 -1.850 1.00 16.45 96 GLN A N 1
ATOM 754 C CA . GLN A 1 96 ? 8.855 -7.801 -3.008 1.00 18.13 96 GLN A CA 1
ATOM 755 C C . GLN A 1 96 ? 8.109 -7.139 -4.175 1.00 18.09 96 GLN A C 1
ATOM 756 O O . GLN A 1 96 ? 7.296 -7.777 -4.876 1.00 19.07 96 GLN A O 1
ATOM 762 N N . LYS A 1 97 ? 8.400 -5.859 -4.376 1.00 17.69 97 LYS A N 1
ATOM 763 C CA . LYS A 1 97 ? 7.695 -5.061 -5.379 1.00 19.48 97 LYS A CA 1
ATOM 764 C C . LYS A 1 97 ? 8.503 -4.682 -6.615 1.00 18.22 97 LYS A C 1
ATOM 765 O O . LYS A 1 97 ? 7.907 -4.308 -7.628 1.00 18.36 97 LYS A O 1
ATOM 771 N N . LEU A 1 98 ? 9.835 -4.716 -6.530 1.00 15.75 98 LEU A N 1
ATOM 772 C CA . LEU A 1 98 ? 10.668 -4.358 -7.699 1.00 14.49 98 LEU A CA 1
ATOM 773 C C . LEU A 1 98 ? 10.294 -5.224 -8.903 1.00 13.52 98 LEU A C 1
ATOM 774 O O . LEU A 1 98 ? 9.977 -6.402 -8.749 1.00 13.33 98 LEU A O 1
ATOM 779 N N . LYS A 1 99 ? 10.347 -4.629 -10.103 1.00 13.25 99 LYS A N 1
ATOM 780 C CA . LYS A 1 99 ? 10.162 -5.376 -11.355 1.00 13.27 99 LYS A CA 1
ATOM 781 C C . LYS A 1 99 ? 11.490 -5.562 -12.089 1.00 12.60 99 LYS A C 1
ATOM 782 O O . LYS A 1 99 ? 12.293 -4.614 -12.172 1.00 13.86 99 LYS A O 1
ATOM 788 N N . PHE A 1 100 ? 11.678 -6.763 -12.634 1.00 11.55 100 PHE A N 1
ATOM 789 C CA . PHE A 1 100 ? 12.865 -7.164 -13.403 1.00 11.73 100 PHE A CA 1
ATOM 790 C C . PHE A 1 100 ? 12.424 -7.611 -14.788 1.00 12.72 100 PHE A C 1
ATOM 791 O O . PHE A 1 100 ? 11.450 -8.346 -14.921 1.00 13.81 100 PHE A O 1
ATOM 799 N N . ARG A 1 101 ? 13.171 -7.228 -15.815 1.00 12.11 101 ARG A N 1
ATOM 800 C CA . ARG A 1 101 ? 12.915 -7.807 -17.145 1.00 12.33 101 ARG A CA 1
ATOM 801 C C . ARG A 1 101 ? 14.170 -7.774 -17.985 1.00 12.06 101 ARG A C 1
ATOM 802 O O . ARG A 1 101 ? 15.141 -7.158 -17.631 1.00 11.78 101 ARG A O 1
ATOM 810 N N . GLN A 1 102 ? 14.129 -8.438 -19.127 1.00 12.03 102 GLN A N 1
ATOM 811 C CA . GLN A 1 102 ? 15.265 -8.389 -20.033 1.00 11.83 102 GLN A CA 1
ATOM 812 C C . GLN A 1 102 ? 15.284 -7.020 -20.750 1.00 9.91 102 GLN A C 1
ATOM 813 O O . GLN A 1 102 ? 14.224 -6.474 -21.095 1.00 10.63 102 GLN A O 1
ATOM 819 N N . PRO A 1 103 ? 16.474 -6.513 -21.071 1.00 9.91 103 PRO A N 1
ATOM 820 C CA . PRO A 1 103 ? 16.561 -5.283 -21.861 1.00 10.15 103 PRO A CA 1
ATOM 821 C C . PRO A 1 103 ? 16.150 -5.526 -23.301 1.00 10.30 103 PRO A C 1
ATOM 822 O O . PRO A 1 103 ? 16.184 -6.669 -23.781 1.00 10.34 103 PRO A O 1
ATOM 826 N N . THR A 1 104 ? 15.814 -4.444 -23.979 1.00 10.50 104 THR A N 1
ATOM 827 C CA . THR A 1 104 ? 15.577 -4.486 -25.418 1.00 10.50 104 THR A CA 1
ATOM 828 C C . THR A 1 104 ? 16.328 -3.334 -26.045 1.00 10.37 104 THR A C 1
ATOM 829 O O . THR A 1 104 ? 16.818 -2.444 -25.338 1.00 9.97 104 THR A O 1
ATOM 833 N N . ILE A 1 105 ? 16.397 -3.335 -27.373 1.00 10.34 105 ILE A N 1
ATOM 834 C CA . ILE A 1 105 ? 17.095 -2.251 -28.074 1.00 10.02 105 ILE A CA 1
ATOM 835 C C . ILE A 1 105 ? 16.356 -0.911 -28.012 1.00 10.26 105 ILE A C 1
ATOM 836 O O . ILE A 1 105 ? 16.853 0.088 -28.536 1.00 10.55 105 ILE A O 1
ATOM 841 N N . LYS A 1 106 ? 15.172 -0.884 -27.393 1.00 9.93 106 LYS A N 1
ATOM 842 C CA . LYS A 1 106 ? 14.511 0.392 -27.117 1.00 10.94 106 LYS A CA 1
ATOM 843 C C . LYS A 1 106 ? 15.086 1.062 -25.858 1.00 10.96 106 LYS A C 1
ATOM 844 O O . LYS A 1 106 ? 15.055 2.285 -25.715 1.00 10.65 106 LYS A O 1
ATOM 850 N N . ASP A 1 107 ? 15.599 0.251 -24.944 1.00 9.93 107 ASP A N 1
ATOM 851 C CA . ASP A 1 107 ? 15.973 0.763 -23.630 1.00 9.50 107 ASP A CA 1
ATOM 852 C C . ASP A 1 107 ? 17.204 1.641 -23.603 1.00 9.97 107 ASP A C 1
ATOM 853 O O . ASP A 1 107 ? 18.172 1.415 -24.337 1.00 10.91 107 ASP A O 1
ATOM 858 N N . ARG A 1 108 ? 17.181 2.601 -22.694 1.00 8.94 108 ARG A N 1
ATOM 859 C CA . ARG A 1 108 ? 18.406 3.227 -22.232 1.00 8.46 108 ARG A CA 1
ATOM 860 C C . ARG A 1 108 ? 18.387 3.038 -20.717 1.00 8.78 108 ARG A C 1
ATOM 861 O O . ARG A 1 108 ? 17.311 2.891 -20.113 1.00 7.97 108 ARG A O 1
ATOM 869 N N . VAL A 1 109 ? 19.573 3.025 -20.115 1.00 8.50 109 VAL A N 1
ATOM 870 C CA . VAL A 1 109 ? 19.667 2.667 -18.686 1.00 8.37 109 VAL A CA 1
ATOM 871 C C . VAL A 1 109 ? 20.407 3.702 -17.847 1.00 9.25 109 VAL A C 1
ATOM 872 O O . VAL A 1 109 ? 21.322 4.380 -18.337 1.00 9.15 109 VAL A O 1
ATOM 876 N N A CYS A 1 110 ? 19.971 3.843 -16.585 0.50 9.47 110 CYS A N 1
ATOM 877 N N B CYS A 1 110 ? 20.029 3.835 -16.591 0.50 9.83 110 CYS A N 1
ATOM 878 C CA A CYS A 1 110 ? 20.736 4.562 -15.531 0.50 9.29 110 CYS A CA 1
ATOM 879 C CA B CYS A 1 110 ? 20.943 4.501 -15.677 0.50 9.95 110 CYS A CA 1
ATOM 880 C C A CYS A 1 110 ? 21.195 3.600 -14.453 0.50 9.20 110 CYS A C 1
ATOM 881 C C B CYS A 1 110 ? 21.298 3.525 -14.589 0.50 9.57 110 CYS A C 1
ATOM 882 O O A CYS A 1 110 ? 20.433 2.708 -14.056 0.50 8.91 110 CYS A O 1
ATOM 883 O O B CYS A 1 110 ? 20.603 2.527 -14.370 0.50 9.65 110 CYS A O 1
ATOM 888 N N . MET A 1 111 ? 22.404 3.809 -13.925 1.00 8.83 111 MET A N 1
ATOM 889 C CA . MET A 1 111 ? 22.850 3.012 -12.800 1.00 9.30 111 MET A CA 1
ATOM 890 C C . MET A 1 111 ? 22.302 3.665 -11.545 1.00 9.51 111 MET A C 1
ATOM 891 O O . MET A 1 111 ? 22.313 4.900 -11.409 1.00 8.75 111 MET A O 1
ATOM 896 N N . VAL A 1 112 ? 21.834 2.830 -10.626 1.00 9.38 112 VAL A N 1
ATOM 897 C CA . VAL A 1 112 ? 21.287 3.316 -9.364 1.00 9.59 112 VAL A CA 1
ATOM 898 C C . VAL A 1 112 ? 22.108 2.727 -8.214 1.00 10.78 112 VAL A C 1
ATOM 899 O O . VAL A 1 112 ? 22.454 1.544 -8.235 1.00 10.71 112 VAL A O 1
ATOM 903 N N . SER A 1 113 ? 22.374 3.535 -7.192 1.00 9.16 113 SER A N 1
ATOM 904 C CA . SER A 1 113 ? 23.076 3.012 -6.018 1.00 9.83 113 SER A CA 1
ATOM 905 C C . SER A 1 113 ? 22.548 3.731 -4.773 1.00 9.84 113 SER A C 1
ATOM 906 O O . SER A 1 113 ? 21.536 4.466 -4.820 1.00 10.13 113 SER A O 1
ATOM 909 N N A THR A 1 114 ? 23.230 3.505 -3.666 0.50 9.71 114 THR A N 1
ATOM 910 N N B THR A 1 114 ? 23.263 3.546 -3.669 0.50 8.80 114 THR A N 1
ATOM 911 C CA A THR A 1 114 ? 22.780 4.030 -2.406 0.50 10.70 114 THR A CA 1
ATOM 912 C CA B THR A 1 114 ? 22.789 3.952 -2.358 0.50 8.89 114 THR A CA 1
ATOM 913 C C A THR A 1 114 ? 23.999 4.420 -1.602 0.50 10.91 114 THR A C 1
ATOM 914 C C B THR A 1 114 ? 23.997 4.285 -1.490 0.50 9.64 114 THR A C 1
ATOM 915 O O A THR A 1 114 ? 25.075 3.831 -1.730 0.50 10.36 114 THR A O 1
ATOM 916 O O B THR A 1 114 ? 24.959 3.519 -1.442 0.50 9.49 114 THR A O 1
ATOM 923 N N A ASN A 1 115 ? 23.814 5.466 -0.815 0.50 10.96 115 ASN A N 1
ATOM 924 N N B ASN A 1 115 ? 23.931 5.451 -0.844 0.50 9.80 115 ASN A N 1
ATOM 925 C CA A ASN A 1 115 ? 24.787 5.900 0.159 0.50 11.74 115 ASN A CA 1
ATOM 926 C CA B ASN A 1 115 ? 24.912 5.908 0.154 0.50 10.72 115 ASN A CA 1
ATOM 927 C C A ASN A 1 115 ? 24.190 5.600 1.524 0.50 11.78 115 ASN A C 1
ATOM 928 C C B ASN A 1 115 ? 24.317 5.841 1.561 0.50 11.23 115 ASN A C 1
ATOM 929 O O A ASN A 1 115 ? 22.979 5.756 1.727 0.50 11.37 115 ASN A O 1
ATOM 930 O O B ASN A 1 115 ? 23.245 6.403 1.821 0.50 11.24 115 ASN A O 1
ATOM 939 N N . PHE A 1 116 ? 25.031 5.161 2.456 1.00 11.53 116 PHE A N 1
ATOM 940 C CA . PHE A 1 116 ? 24.557 4.835 3.803 1.00 12.37 116 PHE A CA 1
ATOM 941 C C . PHE A 1 116 ? 25.018 5.924 4.766 1.00 13.05 116 PHE A C 1
ATOM 942 O O . PHE A 1 116 ? 26.217 6.268 4.805 1.00 14.06 116 PHE A O 1
ATOM 950 N N . GLN A 1 117 ? 24.060 6.479 5.517 1.00 12.28 117 GLN A N 1
ATOM 951 C CA . GLN A 1 117 ? 24.313 7.614 6.417 1.00 13.96 117 GLN A CA 1
ATOM 952 C C . GLN A 1 117 ? 23.916 7.205 7.841 1.00 12.43 117 GLN A C 1
ATOM 953 O O . GLN A 1 117 ? 23.634 6.010 8.098 1.00 12.51 117 GLN A O 1
ATOM 959 N N . GLN A 1 118 ? 23.908 8.154 8.774 1.00 11.82 118 GLN A N 1
ATOM 960 C CA . GLN A 1 118 ? 23.700 7.734 10.173 1.00 11.67 118 GLN A CA 1
ATOM 961 C C . GLN A 1 118 ? 22.305 7.180 10.424 1.00 11.68 118 GLN A C 1
ATOM 962 O O . GLN A 1 118 ? 22.164 6.125 11.074 1.00 11.40 118 GLN A O 1
ATOM 968 N N . LYS A 1 119 ? 21.283 7.896 9.953 1.00 11.00 119 LYS A N 1
ATOM 969 C CA . LYS A 1 119 ? 19.902 7.553 10.309 1.00 11.76 119 LYS A CA 1
ATOM 970 C C . LYS A 1 119 ? 19.067 7.116 9.112 1.00 12.34 119 LYS A C 1
ATOM 971 O O . LYS A 1 119 ? 17.884 6.780 9.250 1.00 12.74 119 LYS A O 1
ATOM 977 N N . SER A 1 120 ? 19.697 7.111 7.943 1.00 12.30 120 SER A N 1
ATOM 978 C CA . SER A 1 120 ? 18.973 7.003 6.675 1.00 13.38 120 SER A CA 1
ATOM 979 C C . SER A 1 120 ? 19.935 6.571 5.598 1.00 12.47 120 SER A C 1
ATOM 980 O O . SER A 1 120 ? 21.150 6.469 5.825 1.00 11.92 120 SER A O 1
ATOM 983 N N . VAL A 1 121 ? 19.400 6.292 4.416 1.00 11.97 121 VAL A N 1
ATOM 984 C CA . VAL A 1 121 ? 20.283 6.104 3.248 1.00 11.39 121 VAL A CA 1
ATOM 985 C C . VAL A 1 121 ? 19.851 7.137 2.227 1.00 12.20 121 VAL A C 1
ATOM 986 O O . VAL A 1 121 ? 18.732 7.659 2.294 1.00 11.84 121 VAL A O 1
ATOM 990 N N . SER A 1 122 ? 20.718 7.435 1.272 1.00 11.84 122 SER A N 1
ATOM 991 C CA . SER A 1 122 ? 20.302 8.332 0.187 1.00 11.04 122 SER A CA 1
ATOM 992 C C . SER A 1 122 ? 20.483 7.630 -1.146 1.00 11.35 122 SER A C 1
ATOM 993 O O . SER A 1 122 ? 21.351 6.769 -1.284 1.00 10.58 122 SER A O 1
ATOM 996 N N . SER A 1 123 ? 19.666 8.026 -2.117 1.00 9.04 123 SER A N 1
ATOM 997 C CA . SER A 1 123 ? 19.700 7.452 -3.461 1.00 8.64 123 SER A CA 1
ATOM 998 C C . SER A 1 123 ? 20.703 8.160 -4.362 1.00 9.23 123 SER A C 1
ATOM 999 O O . SER A 1 123 ? 20.854 9.390 -4.300 1.00 8.85 123 SER A O 1
ATOM 1002 N N . LEU A 1 124 ? 21.311 7.384 -5.257 1.00 10.02 124 LEU A N 1
ATOM 1003 C CA . LEU A 1 124 ? 22.258 7.922 -6.238 1.00 10.53 124 LEU A CA 1
ATOM 1004 C C . LEU A 1 124 ? 21.855 7.424 -7.617 1.00 10.18 124 LEU A C 1
ATOM 1005 O O . LEU A 1 124 ? 21.434 6.286 -7.759 1.00 10.57 124 LEU A O 1
ATOM 1010 N N . VAL A 1 125 ? 21.965 8.278 -8.628 1.00 9.91 125 VAL A N 1
ATOM 1011 C CA . VAL A 1 125 ? 21.636 7.838 -9.983 1.00 9.75 125 VAL A CA 1
ATOM 1012 C C . VAL A 1 125 ? 22.638 8.435 -10.975 1.00 9.79 125 VAL A C 1
ATOM 1013 O O . VAL A 1 125 ? 23.107 9.556 -10.797 1.00 9.70 125 VAL A O 1
ATOM 1017 N N . SER A 1 126 ? 22.996 7.650 -11.990 1.00 9.49 126 SER A N 1
ATOM 1018 C CA . SER A 1 126 ? 23.997 8.079 -12.977 1.00 9.88 126 SER A CA 1
ATOM 1019 C C . SER A 1 126 ? 23.335 8.725 -14.185 1.00 10.04 126 SER A C 1
ATOM 1020 O O . SER A 1 126 ? 22.102 8.792 -14.288 1.00 10.19 126 SER A O 1
ATOM 1023 N N . GLU A 1 127 ? 24.170 9.203 -15.123 1.00 10.51 127 GLU A N 1
ATOM 1024 C CA . GLU A 1 127 ? 23.628 9.575 -16.443 1.00 10.93 127 GLU A CA 1
ATOM 1025 C C . GLU A 1 127 ? 23.078 8.333 -17.124 1.00 10.43 127 GLU A C 1
ATOM 1026 O O . GLU A 1 127 ? 23.485 7.198 -16.818 1.00 10.44 127 GLU A O 1
ATOM 1032 N N . SER A 1 128 ? 22.178 8.545 -18.081 1.00 10.03 128 SER A N 1
ATOM 1033 C CA . SER A 1 128 ? 21.609 7.400 -18.810 1.00 10.04 128 SER A CA 1
ATOM 1034 C C . SER A 1 128 ? 22.548 6.998 -19.938 1.00 9.76 128 SER A C 1
ATOM 1035 O O . SER A 1 128 ? 23.271 7.837 -20.489 1.00 11.21 128 SER A O 1
ATOM 1038 N N . SER A 1 129 ? 22.490 5.726 -20.312 1.00 9.14 129 SER A N 1
ATOM 1039 C CA . SER A 1 129 ? 23.355 5.204 -21.361 1.00 9.36 129 SER A CA 1
ATOM 1040 C C . SER A 1 129 ? 22.598 4.375 -22.380 1.00 8.99 129 SER A C 1
ATOM 1041 O O . SER A 1 129 ? 21.655 3.663 -22.054 1.00 8.40 129 SER A O 1
ATOM 1044 N N . HIS A 1 130 ? 23.058 4.459 -23.621 1.00 8.39 130 HIS A N 1
ATOM 1045 C CA . HIS A 1 130 ? 22.639 3.521 -24.640 1.00 8.10 130 HIS A CA 1
ATOM 1046 C C . HIS A 1 130 ? 23.247 2.178 -24.290 1.00 8.49 130 HIS A C 1
ATOM 1047 O O . HIS A 1 130 ? 24.226 2.117 -23.522 1.00 8.86 130 HIS A O 1
ATOM 1054 N N . ILE A 1 131 ? 22.656 1.113 -24.834 1.00 7.96 131 ILE A N 1
ATOM 1055 C CA . ILE A 1 131 ? 23.155 -0.256 -24.560 1.00 8.16 131 ILE A CA 1
ATOM 1056 C C . ILE A 1 131 ? 23.290 -1.055 -25.835 1.00 8.88 131 ILE A C 1
ATOM 1057 O O . ILE A 1 131 ? 22.610 -0.757 -26.832 1.00 9.10 131 ILE A O 1
ATOM 1062 N N . VAL A 1 132 ? 24.196 -2.037 -25.811 1.00 10.00 132 VAL A N 1
ATOM 1063 C CA . VAL A 1 132 ? 24.417 -2.890 -26.989 1.00 9.94 132 VAL A CA 1
ATOM 1064 C C . VAL A 1 132 ? 24.690 -4.308 -26.509 1.00 10.34 132 VAL A C 1
ATOM 1065 O O . VAL A 1 132 ? 25.619 -4.516 -25.725 1.00 10.60 132 VAL A O 1
ATOM 1069 N N . HIS A 1 133 ? 23.900 -5.260 -27.008 1.00 10.49 133 HIS A N 1
ATOM 1070 C CA . HIS A 1 133 ? 24.010 -6.646 -26.591 1.00 12.04 133 HIS A CA 1
ATOM 1071 C C . HIS A 1 133 ? 25.276 -7.290 -27.141 1.00 12.95 133 HIS A C 1
ATOM 1072 O O . HIS A 1 133 ? 25.636 -7.078 -28.315 1.00 12.67 133 HIS A O 1
ATOM 1079 N N . LYS A 1 134 ? 25.946 -8.065 -26.286 1.00 12.88 134 LYS A N 1
ATOM 1080 C CA . LYS A 1 134 ? 27.096 -8.878 -26.683 1.00 13.90 134 LYS A CA 1
ATOM 1081 C C . LYS A 1 134 ? 26.605 -10.271 -27.103 1.00 14.75 134 LYS A C 1
ATOM 1082 O O . LYS A 1 134 ? 26.091 -11.058 -26.292 1.00 13.75 134 LYS A O 1
ATOM 1088 N N . GLU A 1 135 ? 26.741 -10.556 -28.398 1.00 15.80 135 GLU A N 1
ATOM 1089 C CA . GLU A 1 135 ? 26.229 -11.798 -28.965 1.00 17.70 135 GLU A CA 1
ATOM 1090 C C . GLU A 1 135 ? 26.711 -13.043 -28.210 1.00 16.07 135 GLU A C 1
ATOM 1091 O O . GLU A 1 135 ? 27.869 -13.122 -27.794 1.00 15.77 135 GLU A O 1
ATOM 1097 N N . ASP A 1 136 ? 25.786 -13.980 -28.020 1.00 15.97 136 ASP A N 1
ATOM 1098 C CA . ASP A 1 136 ? 26.012 -15.295 -27.414 1.00 16.11 136 ASP A CA 1
ATOM 1099 C C . ASP A 1 136 ? 26.351 -15.204 -25.934 1.00 15.67 136 ASP A C 1
ATOM 1100 O O . ASP A 1 136 ? 26.937 -16.134 -25.349 1.00 15.94 136 ASP A O 1
ATOM 1105 N N . THR A 1 137 ? 25.990 -14.071 -25.331 1.00 13.94 137 THR A N 1
ATOM 1106 C CA . THR A 1 137 ? 26.169 -13.896 -23.901 1.00 13.33 137 THR A CA 1
ATOM 1107 C C . THR A 1 137 ? 24.952 -13.229 -23.276 1.00 13.24 137 THR A C 1
ATOM 1108 O O . THR A 1 137 ? 24.006 -12.822 -23.968 1.00 12.08 137 THR A O 1
ATOM 1112 N N . SER A 1 138 ? 24.991 -13.127 -21.947 1.00 11.53 138 SER A N 1
ATOM 1113 C CA . SER A 1 138 ? 24.004 -12.344 -21.213 1.00 11.99 138 SER A CA 1
ATOM 1114 C C . SER A 1 138 ? 24.521 -10.940 -20.900 1.00 12.06 138 SER A C 1
ATOM 1115 O O . SER A 1 138 ? 23.941 -10.214 -20.073 1.00 12.87 138 SER A O 1
ATOM 1118 N N . PHE A 1 139 ? 25.613 -10.547 -21.544 1.00 11.45 139 PHE A N 1
ATOM 1119 C CA . PHE A 1 139 ? 26.208 -9.240 -21.280 1.00 10.96 139 PHE A CA 1
ATOM 1120 C C . PHE A 1 139 ? 25.709 -8.180 -22.257 1.00 10.37 139 PHE A C 1
ATOM 1121 O O . PHE A 1 139 ? 25.545 -8.448 -23.450 1.00 10.39 139 PHE A O 1
ATOM 1129 N N . TRP A 1 140 ? 25.489 -6.974 -21.742 1.00 10.12 140 TRP A N 1
ATOM 1130 C CA . TRP A 1 140 ? 25.202 -5.806 -22.571 1.00 10.18 140 TRP A CA 1
ATOM 1131 C C . TRP A 1 140 ? 26.189 -4.700 -22.253 1.00 9.50 140 TRP A C 1
ATOM 1132 O O . TRP A 1 140 ? 26.448 -4.403 -21.072 1.00 9.72 140 TRP A O 1
ATOM 1143 N N . GLN A 1 141 ? 26.708 -4.064 -23.280 1.00 9.73 141 GLN A N 1
ATOM 1144 C CA . GLN A 1 141 ? 27.626 -2.949 -23.076 1.00 10.63 141 GLN A CA 1
ATOM 1145 C C . GLN A 1 141 ? 26.875 -1.687 -22.600 1.00 9.80 141 GLN A C 1
ATOM 1146 O O . GLN A 1 141 ? 25.731 -1.421 -23.024 1.00 9.91 141 GLN A O 1
ATOM 1152 N N . HIS A 1 142 ? 27.525 -0.922 -21.725 1.00 9.72 142 HIS A N 1
ATOM 1153 C CA . HIS A 1 142 ? 27.037 0.399 -21.351 1.00 9.00 142 HIS A CA 1
ATOM 1154 C C . HIS A 1 142 ? 28.237 1.334 -21.206 1.00 9.95 142 HIS A C 1
ATOM 1155 O O . HIS A 1 142 ? 29.395 0.876 -21.162 1.00 10.27 142 HIS A O 1
ATOM 1162 N N . TRP A 1 143 ? 27.951 2.636 -21.169 1.00 9.23 143 TRP A N 1
ATOM 1163 C CA . TRP A 1 143 ? 28.992 3.669 -21.122 1.00 10.72 143 TRP A CA 1
ATOM 1164 C C . TRP A 1 143 ? 29.016 4.536 -19.847 1.00 10.51 143 TRP A C 1
ATOM 1165 O O . TRP A 1 143 ? 29.542 5.653 -19.879 1.00 12.17 143 TRP A O 1
ATOM 1176 N N . ILE A 1 144 ? 28.483 4.012 -18.741 1.00 10.01 144 ILE A N 1
ATOM 1177 C CA . ILE A 1 144 ? 28.442 4.741 -17.465 1.00 10.28 144 ILE A CA 1
ATOM 1178 C C . ILE A 1 144 ? 29.750 4.479 -16.719 1.00 10.11 144 ILE A C 1
ATOM 1179 O O . ILE A 1 144 ? 30.147 3.330 -16.541 1.00 10.39 144 ILE A O 1
ATOM 1184 N N . THR A 1 145 ? 30.404 5.559 -16.310 1.00 11.19 145 THR A N 1
ATOM 1185 C CA . THR A 1 145 ? 31.621 5.486 -15.490 1.00 11.82 145 THR A CA 1
ATOM 1186 C C . THR A 1 145 ? 31.413 4.614 -14.245 1.00 12.61 145 THR A C 1
ATOM 1187 O O . THR A 1 145 ? 30.461 4.818 -13.488 1.00 11.87 145 THR A O 1
ATOM 1191 N N . THR A 1 146 ? 32.326 3.654 -14.049 1.00 13.64 146 THR A N 1
ATOM 1192 C CA . THR A 1 146 ? 32.310 2.804 -12.872 1.00 15.53 146 THR A CA 1
ATOM 1193 C C . THR A 1 146 ? 33.710 2.648 -12.275 1.00 17.61 146 THR A C 1
ATOM 1194 O O . THR A 1 146 ? 34.724 2.755 -12.977 1.00 19.43 146 THR A O 1
ATOM 1198 N N . LYS A 1 147 ? 33.739 2.385 -10.982 1.00 19.24 147 LYS A N 1
ATOM 1199 C CA . LYS A 1 147 ? 34.967 2.093 -10.255 1.00 20.85 147 LYS A CA 1
ATOM 1200 C C . LYS A 1 147 ? 34.867 0.642 -9.810 1.00 20.48 147 LYS A C 1
ATOM 1201 O O . LYS A 1 147 ? 33.753 0.115 -9.702 1.00 19.66 147 LYS A O 1
ATOM 1207 N N . ASP A 1 148 ? 36.011 -0.003 -9.559 1.00 21.14 148 ASP A N 1
ATOM 1208 C CA . ASP A 1 148 ? 36.022 -1.301 -8.888 1.00 21.39 148 ASP A CA 1
ATOM 1209 C C . ASP A 1 148 ? 35.197 -1.118 -7.614 1.00 20.50 148 ASP A C 1
ATOM 1210 O O . ASP A 1 148 ? 35.346 -0.133 -6.897 1.00 20.30 148 ASP A O 1
ATOM 1215 N N . GLY A 1 149 ? 34.293 -2.045 -7.344 1.00 18.49 149 GLY A N 1
ATOM 1216 C CA . GLY A 1 149 ? 33.440 -1.889 -6.185 1.00 16.72 149 GLY A CA 1
ATOM 1217 C C . GLY A 1 149 ? 31.981 -1.746 -6.580 1.00 15.61 149 GLY A C 1
ATOM 1218 O O . GLY A 1 149 ? 31.100 -1.958 -5.759 1.00 14.92 149 GLY A O 1
ATOM 1219 N N . GLN A 1 150 ? 31.723 -1.370 -7.831 1.00 13.85 150 GLN A N 1
ATOM 1220 C CA . GLN A 1 150 ? 30.350 -1.070 -8.247 1.00 13.32 150 GLN A CA 1
ATOM 1221 C C . GLN A 1 150 ? 29.640 -2.217 -8.956 1.00 12.27 150 GLN A C 1
ATOM 1222 O O . GLN A 1 150 ? 28.466 -2.088 -9.365 1.00 10.82 150 GLN A O 1
ATOM 1228 N N . ALA A 1 151 ? 30.330 -3.346 -9.116 1.00 10.94 151 ALA A N 1
ATOM 1229 C CA . ALA A 1 151 ? 29.629 -4.535 -9.639 1.00 10.57 151 ALA A CA 1
ATOM 1230 C C . ALA A 1 151 ? 28.427 -4.832 -8.733 1.00 9.86 151 ALA A C 1
ATOM 1231 O O . ALA A 1 151 ? 28.486 -4.647 -7.499 1.00 10.55 151 ALA A O 1
ATOM 1233 N N . GLY A 1 152 ? 27.331 -5.245 -9.350 1.00 9.33 152 GLY A N 1
ATOM 1234 C CA . GLY A 1 152 ? 26.097 -5.547 -8.612 1.00 9.42 152 GLY A CA 1
ATOM 1235 C C . GLY A 1 152 ? 25.110 -4.404 -8.570 1.00 9.59 152 GLY A C 1
ATOM 1236 O O . GLY A 1 152 ? 23.941 -4.608 -8.181 1.00 10.49 152 GLY A O 1
ATOM 1237 N N . SER A 1 153 ? 25.552 -3.208 -8.974 1.00 9.42 153 SER A N 1
ATOM 1238 C CA . SER A 1 153 ? 24.679 -2.032 -9.041 1.00 9.45 153 SER A CA 1
ATOM 1239 C C . SER A 1 153 ? 23.629 -2.239 -10.121 1.00 9.00 153 SER A C 1
ATOM 1240 O O . SER A 1 153 ? 23.970 -2.618 -11.259 1.00 9.30 153 SER A O 1
ATOM 1243 N N . PRO A 1 154 ? 22.350 -2.025 -9.786 1.00 9.54 154 PRO A N 1
ATOM 1244 C CA . PRO A 1 154 ? 21.326 -2.177 -10.829 1.00 8.85 154 PRO A CA 1
ATOM 1245 C C . PRO A 1 154 ? 21.437 -1.179 -11.982 1.00 9.00 154 PRO A C 1
ATOM 1246 O O . PRO A 1 154 ? 21.757 -0.003 -11.777 1.00 8.97 154 PRO A O 1
ATOM 1250 N N . LEU A 1 155 ? 21.166 -1.682 -13.178 1.00 8.15 155 LEU A N 1
ATOM 1251 C CA . LEU A 1 155 ? 20.894 -0.850 -14.353 1.00 8.09 155 LEU A CA 1
ATOM 1252 C C . LEU A 1 155 ? 19.402 -0.826 -14.590 1.00 8.57 155 LEU A C 1
ATOM 1253 O O . LEU A 1 155 ? 18.763 -1.887 -14.706 1.00 8.92 155 LEU A O 1
ATOM 1258 N N . VAL A 1 156 ? 18.857 0.380 -14.636 1.00 8.66 156 VAL A N 1
ATOM 1259 C CA . VAL A 1 156 ? 17.412 0.595 -14.587 1.00 8.33 156 VAL A CA 1
ATOM 1260 C C . VAL A 1 156 ? 16.945 1.247 -15.888 1.00 8.27 156 VAL A C 1
ATOM 1261 O O . VAL A 1 156 ? 17.530 2.237 -16.329 1.00 8.63 156 VAL A O 1
ATOM 1265 N N . SER A 1 157 ? 15.902 0.708 -16.508 1.00 8.34 157 SER A N 1
ATOM 1266 C CA . SER A 1 157 ? 15.383 1.324 -17.737 1.00 8.62 157 SER A CA 1
ATOM 1267 C C . SER A 1 157 ? 14.738 2.695 -17.464 1.00 9.47 157 SER A C 1
ATOM 1268 O O . SER A 1 157 ? 13.959 2.849 -16.525 1.00 10.06 157 SER A O 1
ATOM 1271 N N . ILE A 1 158 ? 15.058 3.683 -18.289 1.00 11.27 158 ILE A N 1
ATOM 1272 C CA . ILE A 1 158 ? 14.360 4.965 -18.190 1.00 12.28 158 ILE A CA 1
ATOM 1273 C C . ILE A 1 158 ? 13.032 4.961 -18.960 1.00 12.57 158 ILE A C 1
ATOM 1274 O O . ILE A 1 158 ? 12.288 5.967 -18.952 1.00 13.19 158 ILE A O 1
ATOM 1279 N N . ILE A 1 159 ? 12.708 3.841 -19.610 1.00 12.70 159 ILE A N 1
ATOM 1280 C CA . ILE A 1 159 ? 11.382 3.685 -20.238 1.00 14.10 159 ILE A CA 1
ATOM 1281 C C . ILE A 1 159 ? 10.305 3.411 -19.178 1.00 13.71 159 ILE A C 1
ATOM 1282 O O . ILE A 1 159 ? 9.284 4.098 -19.115 1.00 14.34 159 ILE A O 1
ATOM 1287 N N . ASP A 1 160 ? 10.546 2.413 -18.330 1.00 13.25 160 ASP A N 1
ATOM 1288 C CA . ASP A 1 160 ? 9.528 1.959 -17.375 1.00 12.12 160 ASP A CA 1
ATOM 1289 C C . ASP A 1 160 ? 10.046 1.708 -15.951 1.00 11.82 160 ASP A C 1
ATOM 1290 O O . ASP A 1 160 ? 9.299 1.190 -15.094 1.00 11.64 160 ASP A O 1
ATOM 1295 N N . GLY A 1 161 ? 11.302 2.087 -15.680 1.00 10.19 161 GLY A N 1
ATOM 1296 C CA . GLY A 1 161 ? 11.887 1.886 -14.343 1.00 10.42 161 GLY A CA 1
ATOM 1297 C C . GLY A 1 161 ? 12.134 0.444 -13.903 1.00 9.73 161 GLY A C 1
ATOM 1298 O O . GLY A 1 161 ? 12.456 0.201 -12.749 1.00 10.74 161 GLY A O 1
ATOM 1299 N N . ASN A 1 162 ? 12.009 -0.513 -14.817 1.00 9.68 162 ASN A N 1
ATOM 1300 C CA . ASN A 1 162 ? 12.338 -1.902 -14.500 1.00 8.67 162 ASN A CA 1
ATOM 1301 C C . ASN A 1 162 ? 13.852 -2.084 -14.361 1.00 8.98 162 ASN A C 1
ATOM 1302 O O . ASN A 1 162 ? 14.634 -1.396 -15.023 1.00 8.27 162 ASN A O 1
ATOM 1307 N N . ILE A 1 163 ? 14.250 -3.017 -13.501 1.00 7.32 163 ILE A N 1
ATOM 1308 C CA . ILE A 1 163 ? 15.671 -3.360 -13.385 1.00 7.40 163 ILE A CA 1
ATOM 1309 C C . ILE A 1 163 ? 16.002 -4.333 -14.511 1.00 8.38 163 ILE A C 1
ATOM 1310 O O . ILE A 1 163 ? 15.335 -5.370 -14.637 1.00 8.94 163 ILE A O 1
ATOM 1315 N N . LEU A 1 164 ? 17.029 -4.009 -15.310 1.00 8.00 164 LEU A N 1
ATOM 1316 C CA . LEU A 1 164 ? 17.342 -4.807 -16.516 1.00 8.04 164 LEU A CA 1
ATOM 1317 C C . LEU A 1 164 ? 18.564 -5.693 -16.314 1.00 8.44 164 LEU A C 1
ATOM 1318 O O . LEU A 1 164 ? 18.775 -6.644 -17.063 1.00 8.00 164 LEU A O 1
ATOM 1323 N N . GLY A 1 165 ? 19.370 -5.369 -15.304 1.00 8.77 165 GLY A N 1
ATOM 1324 C CA . GLY A 1 165 ? 20.634 -6.095 -15.158 1.00 8.13 165 GLY A CA 1
ATOM 1325 C C . GLY A 1 165 ? 21.384 -5.536 -13.975 1.00 8.82 165 GLY A C 1
ATOM 1326 O O . GLY A 1 165 ? 20.921 -4.598 -13.318 1.00 8.10 165 GLY A O 1
ATOM 1327 N N . ILE A 1 166 ? 22.552 -6.103 -13.720 1.00 8.30 166 ILE A N 1
ATOM 1328 C CA . ILE A 1 166 ? 23.462 -5.567 -12.707 1.00 8.68 166 ILE A CA 1
ATOM 1329 C C . ILE A 1 166 ? 24.868 -5.440 -13.275 1.00 8.86 166 ILE A C 1
ATOM 1330 O O . ILE A 1 166 ? 25.266 -6.222 -14.155 1.00 7.68 166 ILE A O 1
ATOM 1335 N N . HIS A 1 167 ? 25.602 -4.433 -12.808 1.00 8.39 167 HIS A N 1
ATOM 1336 C CA . HIS A 1 167 ? 26.925 -4.193 -13.397 1.00 8.98 167 HIS A CA 1
ATOM 1337 C C . HIS A 1 167 ? 27.864 -5.396 -13.172 1.00 9.67 167 HIS A C 1
ATOM 1338 O O . HIS A 1 167 ? 27.775 -6.032 -12.139 1.00 9.93 167 HIS A O 1
ATOM 1345 N N . SER A 1 168 ? 28.760 -5.698 -14.127 1.00 10.47 168 SER A N 1
ATOM 1346 C CA . SER A 1 168 ? 29.581 -6.902 -14.012 1.00 10.74 168 SER A CA 1
ATOM 1347 C C . SER A 1 168 ? 31.059 -6.744 -14.406 1.00 11.64 168 SER A C 1
ATOM 1348 O O . SER A 1 168 ? 31.927 -7.020 -13.598 1.00 11.12 168 SER A O 1
ATOM 1351 N N . LEU A 1 169 ? 31.311 -6.304 -15.640 1.00 12.66 169 LEU A N 1
ATOM 1352 C CA . LEU A 1 169 ? 32.633 -6.395 -16.276 1.00 14.11 169 LEU A CA 1
ATOM 1353 C C . LEU A 1 169 ? 33.116 -5.063 -16.727 1.00 15.12 169 LEU A C 1
ATOM 1354 O O . LEU A 1 169 ? 32.329 -4.165 -17.025 1.00 14.35 169 LEU A O 1
ATOM 1359 N N . THR A 1 170 ? 34.442 -4.982 -16.868 1.00 16.06 170 THR A N 1
ATOM 1360 C CA . THR A 1 170 ? 35.082 -3.923 -17.614 1.00 17.71 170 THR A CA 1
ATOM 1361 C C . THR A 1 170 ? 36.207 -4.548 -18.451 1.00 18.05 170 THR A C 1
ATOM 1362 O O . THR A 1 170 ? 36.778 -5.588 -18.098 1.00 17.16 170 THR A O 1
ATOM 1366 N N . HIS A 1 171 ? 36.491 -3.925 -19.579 1.00 18.99 171 HIS A N 1
ATOM 1367 C CA . HIS A 1 171 ? 37.600 -4.354 -20.409 1.00 20.81 171 HIS A CA 1
ATOM 1368 C C . HIS A 1 171 ? 38.903 -4.042 -19.671 1.00 21.79 171 HIS A C 1
ATOM 1369 O O . HIS A 1 171 ? 39.004 -3.035 -18.975 1.00 22.54 171 HIS A O 1
ATOM 1376 N N . THR A 1 172 ? 39.911 -4.895 -19.814 1.00 22.80 172 THR A N 1
ATOM 1377 C CA . THR A 1 172 ? 41.118 -4.739 -19.002 1.00 24.09 172 THR A CA 1
ATOM 1378 C C . THR A 1 172 ? 42.003 -3.561 -19.430 1.00 25.13 172 THR A C 1
ATOM 1379 O O . THR A 1 172 ? 42.841 -3.099 -18.639 1.00 26.36 172 THR A O 1
ATOM 1383 N N . THR A 1 173 ? 41.841 -3.080 -20.665 1.00 25.95 173 THR A N 1
ATOM 1384 C CA . THR A 1 173 ? 42.689 -1.989 -21.164 1.00 26.70 173 THR A CA 1
ATOM 1385 C C . THR A 1 173 ? 41.944 -0.796 -21.755 1.00 26.92 173 THR A C 1
ATOM 1386 O O . THR A 1 173 ? 42.431 0.331 -21.651 1.00 27.90 173 THR A O 1
ATOM 1390 N N . ASN A 1 174 ? 40.792 -1.025 -22.387 1.00 26.43 174 ASN A N 1
ATOM 1391 C CA . ASN A 1 174 ? 40.090 0.079 -23.061 1.00 25.79 174 ASN A CA 1
ATOM 1392 C C . ASN A 1 174 ? 38.913 0.670 -22.276 1.00 25.61 174 ASN A C 1
ATOM 1393 O O . ASN A 1 174 ? 38.327 1.665 -22.692 1.00 26.28 174 ASN A O 1
ATOM 1398 N N . GLY A 1 175 ? 38.575 0.046 -21.153 1.00 24.95 175 GLY A N 1
ATOM 1399 C CA . GLY A 1 175 ? 37.640 0.621 -20.184 1.00 24.44 175 GLY A CA 1
ATOM 1400 C C . GLY A 1 175 ? 36.161 0.461 -20.504 1.00 23.15 175 GLY A C 1
ATOM 1401 O O . GLY A 1 175 ? 35.317 0.982 -19.752 1.00 24.20 175 GLY A O 1
ATOM 1402 N N . SER A 1 176 ? 35.838 -0.234 -21.602 1.00 21.48 176 SER A N 1
ATOM 1403 C CA . SER A 1 176 ? 34.439 -0.565 -21.944 1.00 19.80 176 SER A CA 1
ATOM 1404 C C . SER A 1 176 ? 33.808 -1.253 -20.742 1.00 18.12 176 SER A C 1
ATOM 1405 O O . SER A 1 176 ? 34.493 -1.979 -20.033 1.00 18.36 176 SER A O 1
ATOM 1408 N N . ASN A 1 177 ? 32.508 -1.035 -20.530 1.00 16.10 177 ASN A N 1
ATOM 1409 C CA . ASN A 1 177 ? 31.792 -1.619 -19.393 1.00 13.84 177 ASN A CA 1
ATOM 1410 C C . ASN A 1 177 ? 30.622 -2.485 -19.840 1.00 12.51 177 ASN A C 1
ATOM 1411 O O . ASN A 1 177 ? 30.006 -2.204 -20.867 1.00 10.81 177 ASN A O 1
ATOM 1416 N N . TYR A 1 178 ? 30.302 -3.506 -19.052 1.00 11.55 178 TYR A N 1
ATOM 1417 C CA . TYR A 1 178 ? 29.224 -4.438 -19.402 1.00 11.16 178 TYR A CA 1
ATOM 1418 C C . TYR A 1 178 ? 28.426 -4.807 -18.165 1.00 10.16 178 TYR A C 1
ATOM 1419 O O . TYR A 1 178 ? 28.998 -5.028 -17.093 1.00 9.15 178 TYR A O 1
ATOM 1428 N N . PHE A 1 179 ? 27.110 -4.841 -18.330 1.00 9.56 179 PHE A N 1
ATOM 1429 C CA . PHE A 1 179 ? 26.246 -5.375 -17.307 1.00 8.54 179 PHE A CA 1
ATOM 1430 C C . PHE A 1 179 ? 25.697 -6.728 -17.722 1.00 8.71 179 PHE A C 1
ATOM 1431 O O . PHE A 1 179 ? 25.731 -7.077 -18.915 1.00 9.31 179 PHE A O 1
ATOM 1439 N N . VAL A 1 180 ? 25.199 -7.484 -16.744 1.00 7.80 180 VAL A N 1
ATOM 1440 C CA . VAL A 1 180 ? 24.608 -8.812 -17.040 1.00 8.54 180 VAL A CA 1
ATOM 1441 C C . VAL A 1 180 ? 23.105 -8.669 -16.893 1.00 8.95 180 VAL A C 1
ATOM 1442 O O . VAL A 1 180 ? 22.646 -8.149 -15.881 1.00 8.64 180 VAL A O 1
ATOM 1446 N N . GLU A 1 181 ? 22.356 -9.132 -17.899 1.00 9.01 181 GLU A N 1
ATOM 1447 C CA . GLU A 1 181 ? 20.909 -8.963 -17.919 1.00 9.65 181 GLU A CA 1
ATOM 1448 C C . GLU A 1 181 ? 20.208 -10.006 -17.078 1.00 9.97 181 GLU A C 1
ATOM 1449 O O . GLU A 1 181 ? 20.666 -11.142 -16.987 1.00 10.26 181 GLU A O 1
ATOM 1455 N N . PHE A 1 182 ? 19.081 -9.614 -16.485 1.00 10.62 182 PHE A N 1
ATOM 1456 C CA . PHE A 1 182 ? 18.140 -10.581 -15.928 1.00 10.82 182 PHE A CA 1
ATOM 1457 C C . PHE A 1 182 ? 17.473 -11.352 -17.045 1.00 12.61 182 PHE A C 1
ATOM 1458 O O . PHE A 1 182 ? 17.264 -10.804 -18.132 1.00 13.72 182 PHE A O 1
ATOM 1466 N N . PRO A 1 183 ? 17.147 -12.623 -16.789 1.00 14.13 183 PRO A N 1
ATOM 1467 C CA . PRO A 1 183 ? 16.398 -13.424 -17.742 1.00 15.05 183 PRO A CA 1
ATOM 1468 C C . PRO A 1 183 ? 14.889 -13.144 -17.671 1.00 15.31 183 PRO A C 1
ATOM 1469 O O . PRO A 1 183 ? 14.408 -12.460 -16.762 1.00 14.64 183 PRO A O 1
ATOM 1473 N N . GLU A 1 184 ? 14.157 -13.673 -18.650 1.00 16.76 184 GLU A N 1
ATOM 1474 C CA . GLU A 1 184 ? 12.702 -13.597 -18.673 1.00 18.28 184 GLU A CA 1
ATOM 1475 C C . GLU A 1 184 ? 12.139 -14.300 -17.440 1.00 17.49 184 GLU A C 1
ATOM 1476 O O . GLU A 1 184 ? 12.698 -15.307 -17.005 1.00 17.51 184 GLU A O 1
ATOM 1482 N N . LYS A 1 185 ? 11.045 -13.757 -16.899 1.00 17.76 185 LYS A N 1
ATOM 1483 C CA . LYS A 1 185 ? 10.296 -14.356 -15.777 1.00 17.76 185 LYS A CA 1
ATOM 1484 C C . LYS A 1 185 ? 11.205 -14.642 -14.580 1.00 17.23 185 LYS A C 1
ATOM 1485 O O . LYS A 1 185 ? 11.106 -15.697 -13.927 1.00 16.76 185 LYS A O 1
ATOM 1491 N N . PHE A 1 186 ? 12.097 -13.693 -14.300 1.00 15.36 186 PHE A N 1
ATOM 1492 C CA . PHE A 1 186 ? 13.105 -13.885 -13.277 1.00 14.89 186 PHE A CA 1
ATOM 1493 C C . PHE A 1 186 ? 12.511 -14.141 -11.883 1.00 14.80 186 PHE A C 1
ATOM 1494 O O . PHE A 1 186 ? 12.899 -15.108 -11.220 1.00 15.57 186 PHE A O 1
ATOM 1502 N N . VAL A 1 187 ? 11.619 -13.254 -11.437 1.00 15.41 187 VAL A N 1
ATOM 1503 C CA . VAL A 1 187 ? 10.978 -13.382 -10.103 1.00 16.12 187 VAL A CA 1
ATOM 1504 C C . VAL A 1 187 ? 10.241 -14.732 -9.954 1.00 17.26 187 VAL A C 1
ATOM 1505 O O . VAL A 1 187 ? 10.491 -15.491 -9.010 1.00 18.17 187 VAL A O 1
ATOM 1509 N N . ALA A 1 188 ? 9.381 -15.045 -10.925 1.00 18.17 188 ALA A N 1
ATOM 1510 C CA . ALA A 1 188 ? 8.617 -16.296 -10.925 1.00 19.59 188 ALA A CA 1
ATOM 1511 C C . ALA A 1 188 ? 9.517 -17.529 -10.881 1.00 20.18 188 ALA A C 1
ATOM 1512 O O . ALA A 1 188 ? 9.297 -18.433 -10.075 1.00 21.87 188 ALA A O 1
ATOM 1514 N N . THR A 1 189 ? 10.546 -17.542 -11.722 1.00 20.64 189 THR A N 1
ATOM 1515 C CA . THR A 1 189 ? 11.426 -18.700 -11.896 1.00 21.22 189 THR A CA 1
ATOM 1516 C C . THR A 1 189 ? 12.460 -18.893 -10.792 1.00 22.01 189 THR A C 1
ATOM 1517 O O . THR A 1 189 ? 12.738 -20.032 -10.399 1.00 22.85 189 THR A O 1
ATOM 1521 N N . TYR A 1 190 ? 13.043 -17.801 -10.305 1.00 21.53 190 TYR A N 1
ATOM 1522 C CA . TYR A 1 190 ? 14.169 -17.899 -9.384 1.00 22.05 190 TYR A CA 1
ATOM 1523 C C . TYR A 1 190 ? 13.813 -17.526 -7.938 1.00 22.47 190 TYR A C 1
ATOM 1524 O O . TYR A 1 190 ? 14.387 -18.072 -6.992 1.00 23.79 190 TYR A O 1
ATOM 1533 N N . LEU A 1 191 ? 12.860 -16.619 -7.760 1.00 22.27 191 LEU A N 1
ATOM 1534 C CA . LEU A 1 191 ? 12.533 -16.174 -6.406 1.00 22.37 191 LEU A CA 1
ATOM 1535 C C . LEU A 1 191 ? 11.302 -16.884 -5.845 1.00 23.22 191 LEU A C 1
ATOM 1536 O O . LEU A 1 191 ? 11.335 -17.372 -4.714 1.00 24.62 191 LEU A O 1
ATOM 1541 N N . ASP A 1 192 ? 10.229 -16.942 -6.623 1.00 24.69 192 ASP A N 1
ATOM 1542 C CA . ASP A 1 192 ? 8.959 -17.497 -6.144 1.00 25.90 192 ASP A CA 1
ATOM 1543 C C . ASP A 1 192 ? 9.051 -19.017 -6.055 1.00 27.18 192 ASP A C 1
ATOM 1544 O O . ASP A 1 192 ? 8.367 -19.640 -5.234 1.00 27.54 192 ASP A O 1
ATOM 1549 N N . ALA A 1 193 ? 9.915 -19.603 -6.882 1.00 28.29 193 ALA A N 1
ATOM 1550 C CA . ALA A 1 193 ? 10.033 -21.057 -7.005 1.00 30.05 193 ALA A CA 1
ATOM 1551 C C . ALA A 1 193 ? 10.674 -21.716 -5.788 1.00 31.34 193 ALA A C 1
ATOM 1552 O O . ALA A 1 193 ? 11.795 -21.365 -5.387 1.00 32.06 193 ALA A O 1
ATOM 1554 N N . ALA A 1 194 ? 9.962 -22.690 -5.214 1.00 32.72 194 ALA A N 1
ATOM 1555 C CA . ALA A 1 194 ? 10.390 -23.373 -3.982 1.00 33.58 194 ALA A CA 1
ATOM 1556 C C . ALA A 1 194 ? 11.545 -24.352 -4.200 1.00 34.24 194 ALA A C 1
ATOM 1557 O O . ALA A 1 194 ? 12.314 -24.644 -3.278 1.00 34.45 194 ALA A O 1
ATOM 1559 N N . ASP A 1 195 ? 11.654 -24.854 -5.426 1.00 34.87 195 ASP A N 1
ATOM 1560 C CA . ASP A 1 195 ? 12.693 -25.816 -5.795 1.00 35.37 195 ASP A CA 1
ATOM 1561 C C . ASP A 1 195 ? 13.985 -25.139 -6.241 1.00 34.79 195 ASP A C 1
ATOM 1562 O O . ASP A 1 195 ? 14.034 -23.908 -6.394 1.00 35.35 195 ASP A O 1
ATOM 1567 N N . GLY A 1 196 ? 15.027 -25.953 -6.415 1.00 33.67 196 GLY A N 1
ATOM 1568 C CA . GLY A 1 196 ? 16.268 -25.535 -7.066 1.00 32.15 196 GLY A CA 1
ATOM 1569 C C . GLY A 1 196 ? 17.356 -24.893 -6.214 1.00 31.41 196 GLY A C 1
ATOM 1570 O O . GLY A 1 196 ? 18.323 -24.371 -6.767 1.00 31.05 196 GLY A O 1
ATOM 1571 N N . TRP A 1 197 ? 17.208 -24.936 -4.889 1.00 30.42 197 TRP A N 1
ATOM 1572 C CA . TRP A 1 197 ? 18.191 -24.349 -3.963 1.00 30.07 197 TRP A CA 1
ATOM 1573 C C . TRP A 1 197 ? 19.234 -25.376 -3.546 1.00 30.48 197 TRP A C 1
ATOM 1574 O O . TRP A 1 197 ? 18.941 -26.572 -3.484 1.00 30.40 197 TRP A O 1
ATOM 1585 N N . CYS A 1 198 ? 20.448 -24.919 -3.249 1.00 30.40 198 CYS A N 1
ATOM 1586 C CA . CYS A 1 198 ? 21.451 -25.819 -2.689 1.00 31.24 198 CYS A CA 1
ATOM 1587 C C . CYS A 1 198 ? 22.512 -25.091 -1.862 1.00 30.29 198 CYS A C 1
ATOM 1588 O O . CYS A 1 198 ? 22.701 -23.878 -2.008 1.00 28.93 198 CYS A O 1
ATOM 1591 N N . LYS A 1 199 ? 23.202 -25.831 -0.992 1.00 30.01 199 LYS A N 1
ATOM 1592 C CA . LYS A 1 199 ? 24.264 -25.247 -0.158 1.00 30.13 199 LYS A CA 1
ATOM 1593 C C . LYS A 1 199 ? 25.664 -25.540 -0.681 1.00 29.75 199 LYS A C 1
ATOM 1594 O O . LYS A 1 199 ? 26.644 -24.995 -0.185 1.00 29.79 199 LYS A O 1
ATOM 1600 N N . ASN A 1 200 ? 25.759 -26.379 -1.708 1.00 30.11 200 ASN A N 1
ATOM 1601 C CA . ASN A 1 200 ? 27.067 -26.846 -2.154 1.00 30.65 200 ASN A CA 1
ATOM 1602 C C . ASN A 1 200 ? 27.545 -26.270 -3.489 1.00 29.99 200 ASN A C 1
ATOM 1603 O O . ASN A 1 200 ? 28.447 -26.829 -4.125 1.00 30.57 200 ASN A O 1
ATOM 1608 N N . TRP A 1 201 ? 26.934 -25.151 -3.890 1.00 28.58 201 TRP A N 1
ATOM 1609 C CA . TRP A 1 201 ? 27.339 -24.383 -5.071 1.00 26.96 201 TRP A CA 1
ATOM 1610 C C . TRP A 1 201 ? 28.704 -23.716 -4.904 1.00 25.82 201 TRP A C 1
ATOM 1611 O O . TRP A 1 201 ? 29.001 -23.100 -3.886 1.00 25.19 201 TRP A O 1
ATOM 1622 N N . LYS A 1 202 ? 29.522 -23.824 -5.943 1.00 24.68 202 LYS A N 1
ATOM 1623 C CA . LYS A 1 202 ? 30.828 -23.207 -5.949 1.00 24.16 202 LYS A CA 1
ATOM 1624 C C . LYS A 1 202 ? 31.005 -22.494 -7.294 1.00 23.31 202 LYS A C 1
ATOM 1625 O O . LYS A 1 202 ? 30.530 -22.986 -8.328 1.00 22.57 202 LYS A O 1
ATOM 1631 N N . PHE A 1 203 ? 31.655 -21.333 -7.259 1.00 21.64 203 PHE A N 1
ATOM 1632 C CA . PHE A 1 203 ? 31.873 -20.516 -8.455 1.00 21.27 203 PHE A CA 1
ATOM 1633 C C . PHE A 1 203 ? 32.748 -21.211 -9.488 1.00 21.04 203 PHE A C 1
ATOM 1634 O O . PHE A 1 203 ? 33.764 -21.809 -9.150 1.00 20.03 203 PHE A O 1
ATOM 1642 N N . ASN A 1 204 ? 32.344 -21.105 -10.749 1.00 19.81 204 ASN A N 1
ATOM 1643 C CA . ASN A 1 204 ? 33.126 -21.643 -11.859 1.00 20.44 204 ASN A CA 1
ATOM 1644 C C . ASN A 1 204 ? 32.909 -20.754 -13.080 1.00 20.22 204 ASN A C 1
ATOM 1645 O O . ASN A 1 204 ? 31.836 -20.776 -13.663 1.00 19.95 204 ASN A O 1
ATOM 1650 N N . ALA A 1 205 ? 33.916 -19.963 -13.432 1.00 20.17 205 ALA A N 1
ATOM 1651 C CA . ALA A 1 205 ? 33.801 -19.022 -14.558 1.00 21.42 205 ALA A CA 1
ATOM 1652 C C . ALA A 1 205 ? 33.461 -19.723 -15.863 1.00 22.00 205 ALA A C 1
ATOM 1653 O O . ALA A 1 205 ? 32.820 -19.132 -16.733 1.00 21.54 205 ALA A O 1
ATOM 1655 N N . ASP A 1 206 ? 33.895 -20.980 -15.998 1.00 22.48 206 ASP A N 1
ATOM 1656 C CA . ASP A 1 206 ? 33.634 -21.775 -17.203 1.00 23.34 206 ASP A CA 1
ATOM 1657 C C . ASP A 1 206 ? 32.162 -22.048 -17.431 1.00 22.79 206 ASP A C 1
ATOM 1658 O O . ASP A 1 206 ? 31.769 -22.445 -18.523 1.00 23.97 206 ASP A O 1
ATOM 1663 N N . LYS A 1 207 ? 31.348 -21.848 -16.401 1.00 21.63 207 LYS A N 1
ATOM 1664 C CA . LYS A 1 207 ? 29.922 -22.088 -16.509 1.00 20.91 207 LYS A CA 1
ATOM 1665 C C . LYS A 1 207 ? 29.160 -20.830 -16.928 1.00 19.82 207 LYS A C 1
ATOM 1666 O O . LYS A 1 207 ? 27.942 -20.873 -17.094 1.00 21.32 207 LYS A O 1
ATOM 1672 N N . ILE A 1 208 ? 29.871 -19.719 -17.091 1.00 17.90 208 ILE A N 1
ATOM 1673 C CA . ILE A 1 208 ? 29.273 -18.491 -17.629 1.00 16.87 208 ILE A CA 1
ATOM 1674 C C . ILE A 1 208 ? 29.549 -18.466 -19.135 1.00 16.38 208 ILE A C 1
ATOM 1675 O O . ILE A 1 208 ? 30.606 -18.918 -19.567 1.00 15.94 208 ILE A O 1
ATOM 1680 N N . SER A 1 209 ? 28.589 -17.974 -19.910 1.00 15.72 209 SER A N 1
ATOM 1681 C CA . SER A 1 209 ? 28.738 -17.839 -21.375 1.00 15.99 209 SER A CA 1
ATOM 1682 C C . SER A 1 209 ? 29.528 -16.568 -21.702 1.00 16.34 209 SER A C 1
ATOM 1683 O O . SER A 1 209 ? 29.115 -15.462 -21.317 1.00 15.28 209 SER A O 1
ATOM 1686 N N . TRP A 1 210 ? 30.659 -16.721 -22.414 1.00 14.76 210 TRP A N 1
ATOM 1687 C CA . TRP A 1 210 ? 31.596 -15.611 -22.646 1.00 15.94 210 TRP A CA 1
ATOM 1688 C C . TRP A 1 210 ? 31.626 -15.083 -24.083 1.00 16.45 210 TRP A C 1
ATOM 1689 O O . TRP A 1 210 ? 32.176 -14.011 -24.336 1.00 16.53 210 TRP A O 1
ATOM 1700 N N . GLY A 1 211 ? 31.019 -15.818 -25.008 1.00 17.45 211 GLY A N 1
ATOM 1701 C CA . GLY A 1 211 ? 31.061 -15.427 -26.418 1.00 19.31 211 GLY A CA 1
ATOM 1702 C C . GLY A 1 211 ? 32.514 -15.205 -26.801 1.00 20.48 211 GLY A C 1
ATOM 1703 O O . GLY A 1 211 ? 33.367 -16.064 -26.540 1.00 21.08 211 GLY A O 1
ATOM 1704 N N . SER A 1 212 ? 32.809 -14.042 -27.376 1.00 21.11 212 SER A N 1
ATOM 1705 C CA . SER A 1 212 ? 34.170 -13.740 -27.812 1.00 21.80 212 SER A CA 1
ATOM 1706 C C . SER A 1 212 ? 35.038 -13.065 -26.753 1.00 21.25 212 SER A C 1
ATOM 1707 O O . SER A 1 212 ? 36.175 -12.677 -27.044 1.00 21.52 212 SER A O 1
ATOM 1710 N N . PHE A 1 213 ? 34.532 -12.917 -25.526 1.00 19.77 213 PHE A N 1
ATOM 1711 C CA . PHE A 1 213 ? 35.358 -12.378 -24.433 1.00 19.34 213 PHE A CA 1
ATOM 1712 C C . PHE A 1 213 ? 36.385 -13.405 -23.944 1.00 19.41 213 PHE A C 1
ATOM 1713 O O . PHE A 1 213 ? 36.099 -14.594 -23.918 1.00 20.47 213 PHE A O 1
ATOM 1721 N N . THR A 1 214 ? 37.546 -12.923 -23.521 1.00 19.92 214 THR A N 1
ATOM 1722 C CA . THR A 1 214 ? 38.492 -13.701 -22.716 1.00 20.82 214 THR A CA 1
ATOM 1723 C C . THR A 1 214 ? 38.514 -13.096 -21.307 1.00 20.73 214 THR A C 1
ATOM 1724 O O . THR A 1 214 ? 38.940 -11.964 -21.128 1.00 20.27 214 THR A O 1
ATOM 1728 N N . LEU A 1 215 ? 38.038 -13.846 -20.318 1.00 21.63 215 LEU A N 1
ATOM 1729 C CA . LEU A 1 215 ? 38.081 -13.390 -18.925 1.00 22.47 215 LEU A CA 1
ATOM 1730 C C . LEU A 1 215 ? 39.475 -13.519 -18.324 1.00 24.04 215 LEU A C 1
ATOM 1731 O O . LEU A 1 215 ? 40.069 -14.605 -18.339 1.00 24.38 215 LEU A O 1
ATOM 1736 N N . VAL A 1 216 ? 39.974 -12.413 -17.785 1.00 25.17 216 VAL A N 1
ATOM 1737 C CA . VAL A 1 216 ? 41.264 -12.402 -17.088 1.00 26.75 216 VAL A CA 1
ATOM 1738 C C . VAL A 1 216 ? 41.016 -12.363 -15.579 1.00 28.20 216 VAL A C 1
ATOM 1739 O O . VAL A 1 216 ? 40.555 -11.353 -15.029 1.00 28.14 216 VAL A O 1
ATOM 1743 N N . GLU A 1 217 ? 41.323 -13.479 -14.924 1.00 30.06 217 GLU A N 1
ATOM 1744 C CA . GLU A 1 217 ? 40.992 -13.662 -13.509 1.00 31.67 217 GLU A CA 1
ATOM 1745 C C . GLU A 1 217 ? 42.225 -13.851 -12.648 1.00 32.01 217 GLU A C 1
ATOM 1746 O O . GLU A 1 217 ? 42.535 -14.968 -12.242 1.00 33.33 217 GLU A O 1
ATOM 1752 N N . ALA B 1 3 ? 34.956 10.408 -23.580 1.00 30.94 3 ALA B N 1
ATOM 1753 C CA . ALA B 1 3 ? 35.057 9.422 -22.466 1.00 30.32 3 ALA B CA 1
ATOM 1754 C C . ALA B 1 3 ? 33.677 9.047 -21.970 1.00 29.69 3 ALA B C 1
ATOM 1755 O O . ALA B 1 3 ? 32.658 9.478 -22.534 1.00 31.07 3 ALA B O 1
ATOM 1757 N N . LEU B 1 4 ? 33.654 8.252 -20.904 1.00 27.59 4 LEU B N 1
ATOM 1758 C CA . LEU B 1 4 ? 32.425 7.676 -20.394 1.00 24.64 4 LEU B CA 1
ATOM 1759 C C . LEU B 1 4 ? 31.508 8.732 -19.768 1.00 22.37 4 LEU B C 1
ATOM 1760 O O . LEU B 1 4 ? 31.941 9.823 -19.382 1.00 22.88 4 LEU B O 1
ATOM 1765 N N . LEU B 1 5 ? 30.235 8.378 -19.673 1.00 18.88 5 LEU B N 1
ATOM 1766 C CA . LEU B 1 5 ? 29.224 9.215 -19.043 1.00 15.45 5 LEU B CA 1
ATOM 1767 C C . LEU B 1 5 ? 29.493 9.280 -17.549 1.00 14.57 5 LEU B C 1
ATOM 1768 O O . LEU B 1 5 ? 30.195 8.406 -16.998 1.00 11.87 5 LEU B O 1
ATOM 1773 N N . LYS B 1 6 ? 28.934 10.289 -16.881 1.00 12.70 6 LYS B N 1
ATOM 1774 C CA . LYS B 1 6 ? 29.193 10.438 -15.447 1.00 13.01 6 LYS B CA 1
ATOM 1775 C C . LYS B 1 6 ? 28.468 9.358 -14.649 1.00 12.47 6 LYS B C 1
ATOM 1776 O O . LYS B 1 6 ? 27.363 8.893 -15.017 1.00 12.74 6 LYS B O 1
ATOM 1782 N N . GLY B 1 7 ? 29.100 8.970 -13.553 1.00 11.00 7 GLY B N 1
ATOM 1783 C CA . GLY B 1 7 ? 28.593 7.898 -12.725 1.00 10.44 7 GLY B CA 1
ATOM 1784 C C . GLY B 1 7 ? 27.544 8.363 -11.736 1.00 10.25 7 GLY B C 1
ATOM 1785 O O . GLY B 1 7 ? 27.040 9.479 -11.815 1.00 9.79 7 GLY B O 1
ATOM 1786 N N . VAL B 1 8 ? 27.238 7.499 -10.765 1.00 10.36 8 VAL B N 1
ATOM 1787 C CA . VAL B 1 8 ? 26.130 7.801 -9.847 1.00 10.29 8 VAL B CA 1
ATOM 1788 C C . VAL B 1 8 ? 26.356 9.099 -9.057 1.00 10.10 8 VAL B C 1
ATOM 1789 O O . VAL B 1 8 ? 27.475 9.395 -8.648 1.00 9.98 8 VAL B O 1
ATOM 1793 N N . ARG B 1 9 ? 25.283 9.875 -8.884 1.00 10.12 9 ARG B N 1
ATOM 1794 C CA . ARG B 1 9 ? 25.340 11.172 -8.173 1.00 10.12 9 ARG B CA 1
ATOM 1795 C C . ARG B 1 9 ? 24.147 11.281 -7.221 1.00 10.52 9 ARG B C 1
ATOM 1796 O O . ARG B 1 9 ? 23.062 10.790 -7.528 1.00 9.17 9 ARG B O 1
ATOM 1804 N N . ASP B 1 10 ? 24.367 11.913 -6.066 1.00 10.00 10 ASP B N 1
ATOM 1805 C CA . ASP B 1 10 ? 23.305 12.146 -5.088 1.00 10.46 10 ASP B CA 1
ATOM 1806 C C . ASP B 1 10 ? 22.646 13.503 -5.314 1.00 10.13 10 ASP B C 1
ATOM 1807 O O . ASP B 1 10 ? 23.269 14.557 -5.067 1.00 10.93 10 ASP B O 1
ATOM 1812 N N . PHE B 1 11 ? 21.405 13.486 -5.774 1.00 9.16 11 PHE B N 1
ATOM 1813 C CA . PHE B 1 11 ? 20.632 14.720 -5.994 1.00 9.13 11 PHE B CA 1
ATOM 1814 C C . PHE B 1 11 ? 19.747 15.120 -4.816 1.00 9.68 11 PHE B C 1
ATOM 1815 O O . PHE B 1 11 ? 19.033 16.131 -4.857 1.00 9.64 11 PHE B O 1
ATOM 1823 N N . ASN B 1 12 ? 19.769 14.313 -3.766 1.00 9.46 12 ASN B N 1
ATOM 1824 C CA . ASN B 1 12 ? 18.854 14.547 -2.646 1.00 10.32 12 ASN B CA 1
ATOM 1825 C C . ASN B 1 12 ? 19.073 15.844 -1.854 1.00 11.33 12 ASN B C 1
ATOM 1826 O O . ASN B 1 12 ? 18.099 16.439 -1.378 1.00 12.28 12 ASN B O 1
ATOM 1831 N N . PRO B 1 13 ? 20.330 16.288 -1.703 1.00 11.68 13 PRO B N 1
ATOM 1832 C CA . PRO B 1 13 ? 20.484 17.637 -1.107 1.00 13.14 13 PRO B CA 1
ATOM 1833 C C . PRO B 1 13 ? 19.705 18.746 -1.831 1.00 13.39 13 PRO B C 1
ATOM 1834 O O . PRO B 1 13 ? 19.246 19.711 -1.191 1.00 14.73 13 PRO B O 1
ATOM 1838 N N . ILE B 1 14 ? 19.558 18.609 -3.141 1.00 12.33 14 ILE B N 1
ATOM 1839 C CA . ILE B 1 14 ? 18.839 19.584 -3.941 1.00 11.75 14 ILE B CA 1
ATOM 1840 C C . ILE B 1 14 ? 17.323 19.358 -3.847 1.00 10.53 14 ILE B C 1
ATOM 1841 O O . ILE B 1 14 ? 16.572 20.296 -3.585 1.00 10.92 14 ILE B O 1
ATOM 1846 N N . SER B 1 15 ? 16.869 18.117 -4.071 1.00 9.50 15 SER B N 1
ATOM 1847 C CA . SER B 1 15 ? 15.427 17.811 -4.011 1.00 9.83 15 SER B CA 1
ATOM 1848 C C . SER B 1 15 ? 14.838 18.159 -2.654 1.00 11.05 15 SER B C 1
ATOM 1849 O O . SER B 1 15 ? 13.668 18.580 -2.583 1.00 12.38 15 SER B O 1
ATOM 1852 N N . ALA B 1 16 ? 15.631 18.000 -1.588 1.00 11.53 16 ALA B N 1
ATOM 1853 C CA . ALA B 1 16 ? 15.147 18.323 -0.245 1.00 12.61 16 ALA B CA 1
ATOM 1854 C C . ALA B 1 16 ? 14.798 19.806 -0.092 1.00 13.55 16 ALA B C 1
ATOM 1855 O O . ALA B 1 16 ? 14.027 20.165 0.821 1.00 13.84 16 ALA B O 1
ATOM 1857 N N . CYS B 1 17 ? 15.387 20.645 -0.950 1.00 13.55 17 CYS B N 1
ATOM 1858 C CA . CYS B 1 17 ? 15.082 22.099 -0.962 1.00 14.25 17 CYS B CA 1
ATOM 1859 C C . CYS B 1 17 ? 14.016 22.565 -1.953 1.00 14.02 17 CYS B C 1
ATOM 1860 O O . CYS B 1 17 ? 13.681 23.751 -1.997 1.00 14.36 17 CYS B O 1
ATOM 1863 N N . VAL B 1 18 ? 13.500 21.651 -2.768 1.00 13.22 18 VAL B N 1
ATOM 1864 C CA . VAL B 1 18 ? 12.497 22.007 -3.753 1.00 12.83 18 VAL B CA 1
ATOM 1865 C C . VAL B 1 18 ? 11.139 22.139 -3.042 1.00 12.52 18 VAL B C 1
ATOM 1866 O O . VAL B 1 18 ? 10.799 21.332 -2.176 1.00 13.04 18 VAL B O 1
ATOM 1870 N N A CYS B 1 19 ? 10.392 23.181 -3.418 0.50 12.81 19 CYS B N 1
ATOM 1871 N N B CYS B 1 19 ? 10.375 23.165 -3.409 0.50 13.10 19 CYS B N 1
ATOM 1872 C CA A CYS B 1 19 ? 9.070 23.460 -2.871 0.50 13.29 19 CYS B CA 1
ATOM 1873 C CA B CYS B 1 19 ? 9.058 23.367 -2.831 0.50 13.82 19 CYS B CA 1
ATOM 1874 C C A CYS B 1 19 ? 8.043 23.520 -3.992 0.50 13.30 19 CYS B C 1
ATOM 1875 C C B CYS B 1 19 ? 8.037 23.629 -3.929 0.50 13.65 19 CYS B C 1
ATOM 1876 O O A CYS B 1 19 ? 8.395 23.751 -5.149 0.50 12.55 19 CYS B O 1
ATOM 1877 O O B CYS B 1 19 ? 8.395 24.095 -5.010 0.50 13.21 19 CYS B O 1
ATOM 1882 N N . LEU B 1 20 ? 6.778 23.308 -3.642 1.00 13.66 20 LEU B N 1
ATOM 1883 C CA . LEU B 1 20 ? 5.692 23.465 -4.582 1.00 14.25 20 LEU B CA 1
ATOM 1884 C C . LEU B 1 20 ? 4.975 24.758 -4.222 1.00 14.78 20 LEU B C 1
ATOM 1885 O O . LEU B 1 20 ? 4.541 24.926 -3.073 1.00 14.39 20 LEU B O 1
ATOM 1890 N N . LEU B 1 21 ? 4.869 25.655 -5.203 1.00 13.62 21 LEU B N 1
ATOM 1891 C CA . LEU B 1 21 ? 4.261 26.979 -5.018 1.00 13.84 21 LEU B CA 1
ATOM 1892 C C . LEU B 1 21 ? 2.966 27.070 -5.788 1.00 14.39 21 LEU B C 1
ATOM 1893 O O . LEU B 1 21 ? 2.919 26.752 -6.973 1.00 14.09 21 LEU B O 1
ATOM 1898 N N . GLU B 1 22 ? 1.902 27.521 -5.132 1.00 14.53 22 GLU B N 1
ATOM 1899 C CA . GLU B 1 22 ? 0.635 27.603 -5.834 1.00 15.44 22 GLU B CA 1
ATOM 1900 C C . GLU B 1 22 ? -0.118 28.854 -5.441 1.00 16.27 22 GLU B C 1
ATOM 1901 O O . GLU B 1 22 ? -0.063 29.287 -4.305 1.00 16.79 22 GLU B O 1
ATOM 1907 N N . ASN B 1 23 ? -0.820 29.429 -6.400 1.00 16.93 23 ASN B N 1
ATOM 1908 C CA . ASN B 1 23 ? -1.780 30.484 -6.089 1.00 17.62 23 ASN B CA 1
ATOM 1909 C C . ASN B 1 23 ? -2.956 30.381 -7.045 1.00 17.70 23 ASN B C 1
ATOM 1910 O O . ASN B 1 23 ? -2.910 29.602 -7.994 1.00 17.47 23 ASN B O 1
ATOM 1915 N N . SER B 1 24 ? -4.024 31.130 -6.791 1.00 18.08 24 SER B N 1
ATOM 1916 C CA . SER B 1 24 ? -5.238 30.979 -7.606 1.00 19.46 24 SER B CA 1
ATOM 1917 C C . SER B 1 24 ? -6.151 32.174 -7.403 1.00 19.23 24 SER B C 1
ATOM 1918 O O . SER B 1 24 ? -6.491 32.512 -6.264 1.00 20.31 24 SER B O 1
ATOM 1921 N N . SER B 1 25 ? -6.563 32.772 -8.514 1.00 19.16 25 SER B N 1
ATOM 1922 C CA . SER B 1 25 ? -7.543 33.853 -8.497 1.00 19.07 25 SER B CA 1
ATOM 1923 C C . SER B 1 25 ? -8.564 33.594 -9.586 1.00 18.56 25 SER B C 1
ATOM 1924 O O . SER B 1 25 ? -8.200 33.277 -10.731 1.00 18.70 25 SER B O 1
ATOM 1927 N N . ASP B 1 26 ? -9.843 33.727 -9.229 1.00 18.11 26 ASP B N 1
ATOM 1928 C CA . ASP B 1 26 ? -10.939 33.619 -10.196 1.00 18.13 26 ASP B CA 1
ATOM 1929 C C . ASP B 1 26 ? -10.900 32.300 -10.973 1.00 18.90 26 ASP B C 1
ATOM 1930 O O . ASP B 1 26 ? -11.280 32.239 -12.144 1.00 18.97 26 ASP B O 1
ATOM 1935 N N . GLY B 1 27 ? -10.429 31.252 -10.314 1.00 19.49 27 GLY B N 1
ATOM 1936 C CA . GLY B 1 27 ? -10.295 29.939 -10.951 1.00 21.42 27 GLY B CA 1
ATOM 1937 C C . GLY B 1 27 ? -9.066 29.687 -11.820 1.00 22.93 27 GLY B C 1
ATOM 1938 O O . GLY B 1 27 ? -8.886 28.560 -12.316 1.00 23.64 27 GLY B O 1
ATOM 1939 N N . HIS B 1 28 ? -8.221 30.702 -12.020 1.00 23.06 28 HIS B N 1
ATOM 1940 C CA . HIS B 1 28 ? -6.954 30.503 -12.732 1.00 23.75 28 HIS B CA 1
ATOM 1941 C C . HIS B 1 28 ? -5.877 30.164 -11.704 1.00 23.07 28 HIS B C 1
ATOM 1942 O O . HIS B 1 28 ? -5.547 31.006 -10.880 1.00 22.25 28 HIS B O 1
ATOM 1949 N N . SER B 1 29 ? -5.358 28.931 -11.738 1.00 22.82 29 SER B N 1
ATOM 1950 C CA . SER B 1 29 ? -4.351 28.496 -10.755 1.00 22.78 29 SER B CA 1
ATOM 1951 C C . SER B 1 29 ? -2.983 28.393 -11.389 1.00 22.68 29 SER B C 1
ATOM 1952 O O . SER B 1 29 ? -2.874 28.128 -12.588 1.00 22.77 29 SER B O 1
ATOM 1955 N N . GLU B 1 30 ? -1.956 28.611 -10.572 1.00 20.78 30 GLU B N 1
ATOM 1956 C CA . GLU B 1 30 ? -0.574 28.390 -10.980 1.00 20.63 30 GLU B CA 1
ATOM 1957 C C . GLU B 1 30 ? -0.013 27.293 -10.116 1.00 19.65 30 GLU B C 1
ATOM 1958 O O . GLU B 1 30 ? -0.325 27.208 -8.924 1.00 19.79 30 GLU B O 1
ATOM 1964 N N . ARG B 1 31 ? 0.815 26.440 -10.708 1.00 18.78 31 ARG B N 1
ATOM 1965 C CA . ARG B 1 31 ? 1.500 25.402 -9.952 1.00 18.27 31 ARG B CA 1
ATOM 1966 C C . ARG B 1 31 ? 2.931 25.431 -10.487 1.00 16.73 31 ARG B C 1
ATOM 1967 O O . ARG B 1 31 ? 3.150 25.161 -11.672 1.00 16.41 31 ARG B O 1
ATOM 1975 N N . LEU B 1 32 ? 3.880 25.823 -9.649 1.00 14.92 32 LEU B N 1
ATOM 1976 C CA . LEU B 1 32 ? 5.276 25.900 -10.087 1.00 14.29 32 LEU B CA 1
ATOM 1977 C C . LEU B 1 32 ? 6.141 25.386 -8.948 1.00 13.32 32 LEU B C 1
ATOM 1978 O O . LEU B 1 32 ? 5.668 25.238 -7.826 1.00 13.04 32 LEU B O 1
ATOM 1983 N N . PHE B 1 33 ? 7.411 25.132 -9.230 1.00 12.54 33 PHE B N 1
ATOM 1984 C CA . PHE B 1 33 ? 8.340 24.730 -8.188 1.00 11.89 33 PHE B CA 1
ATOM 1985 C C . PHE B 1 33 ? 9.242 25.897 -7.811 1.00 12.11 33 PHE B C 1
ATOM 1986 O O . PHE B 1 33 ? 9.482 26.808 -8.609 1.00 11.19 33 PHE B O 1
ATOM 1994 N N . GLY B 1 34 ? 9.710 25.871 -6.573 1.00 12.16 34 GLY B N 1
ATOM 1995 C CA . GLY B 1 34 ? 10.697 26.825 -6.098 1.00 12.49 34 GLY B CA 1
ATOM 1996 C C . GLY B 1 34 ? 11.864 26.093 -5.468 1.00 12.48 34 GLY B C 1
ATOM 1997 O O . GLY B 1 34 ? 11.796 24.881 -5.238 1.00 12.60 34 GLY B O 1
ATOM 1998 N N . ILE B 1 35 ? 12.923 26.841 -5.177 1.00 12.76 35 ILE B N 1
ATOM 1999 C CA . ILE B 1 35 ? 14.113 26.309 -4.509 1.00 12.41 35 ILE B CA 1
ATOM 2000 C C . ILE B 1 35 ? 14.344 27.110 -3.238 1.00 12.55 35 ILE B C 1
ATOM 2001 O O . ILE B 1 35 ? 14.544 28.330 -3.298 1.00 12.60 35 ILE B O 1
ATOM 2006 N N . GLY B 1 36 ? 14.317 26.440 -2.101 1.00 11.94 36 GLY B N 1
ATOM 2007 C CA . GLY B 1 36 ? 14.556 27.125 -0.835 1.00 12.58 36 GLY B CA 1
ATOM 2008 C C . GLY B 1 36 ? 16.035 27.238 -0.506 1.00 13.38 36 GLY B C 1
ATOM 2009 O O . GLY B 1 36 ? 16.795 26.290 -0.692 1.00 14.55 36 GLY B O 1
ATOM 2010 N N . PHE B 1 37 ? 16.434 28.383 0.036 1.00 13.77 37 PHE B N 1
ATOM 2011 C CA . PHE B 1 37 ? 17.818 28.605 0.447 1.00 14.14 37 PHE B CA 1
ATOM 2012 C C . PHE B 1 37 ? 17.742 29.590 1.614 1.00 14.28 37 PHE B C 1
ATOM 2013 O O . PHE B 1 37 ? 17.317 30.730 1.428 1.00 14.57 37 PHE B O 1
ATOM 2021 N N . GLY B 1 38 ? 18.119 29.153 2.807 1.00 14.53 38 GLY B N 1
ATOM 2022 C CA . GLY B 1 38 ? 17.983 30.031 3.993 1.00 15.42 38 GLY B CA 1
ATOM 2023 C C . GLY B 1 38 ? 16.555 30.532 4.143 1.00 15.76 38 GLY B C 1
ATOM 2024 O O . GLY B 1 38 ? 15.608 29.749 4.059 1.00 16.03 38 GLY B O 1
ATOM 2025 N N . PRO B 1 39 ? 16.379 31.847 4.382 1.00 16.41 39 PRO B N 1
ATOM 2026 C CA . PRO B 1 39 ? 15.021 32.365 4.480 1.00 16.31 39 PRO B CA 1
ATOM 2027 C C . PRO B 1 39 ? 14.363 32.691 3.137 1.00 17.23 39 PRO B C 1
ATOM 2028 O O . PRO B 1 39 ? 13.285 33.318 3.110 1.00 17.80 39 PRO B O 1
ATOM 2032 N N . TYR B 1 40 ? 14.978 32.252 2.036 1.00 16.03 40 TYR B N 1
ATOM 2033 C CA . TYR B 1 40 ? 14.521 32.648 0.692 1.00 15.66 40 TYR B CA 1
ATOM 2034 C C . TYR B 1 40 ? 13.912 31.484 -0.082 1.00 14.89 40 TYR B C 1
ATOM 2035 O O . TYR B 1 40 ? 14.271 30.332 0.145 1.00 14.82 40 TYR B O 1
ATOM 2044 N N . ILE B 1 41 ? 12.971 31.809 -0.963 1.00 14.29 41 ILE B N 1
ATOM 2045 C CA . ILE B 1 41 ? 12.528 30.868 -1.993 1.00 13.60 41 ILE B CA 1
ATOM 2046 C C . ILE B 1 41 ? 12.789 31.488 -3.361 1.00 13.20 41 ILE B C 1
ATOM 2047 O O . ILE B 1 41 ? 12.393 32.633 -3.618 1.00 12.38 41 ILE B O 1
ATOM 2052 N N . ILE B 1 42 ? 13.505 30.745 -4.214 1.00 11.61 42 ILE B N 1
ATOM 2053 C CA . ILE B 1 42 ? 13.839 31.184 -5.565 1.00 12.39 42 ILE B CA 1
ATOM 2054 C C . ILE B 1 42 ? 12.795 30.602 -6.512 1.00 12.09 42 ILE B C 1
ATOM 2055 O O . ILE B 1 42 ? 12.502 29.416 -6.447 1.00 12.31 42 ILE B O 1
ATOM 2060 N N . ALA B 1 43 ? 12.238 31.429 -7.396 1.00 11.72 43 ALA B N 1
ATOM 2061 C CA . ALA B 1 43 ? 11.155 30.972 -8.276 1.00 11.70 43 ALA B CA 1
ATOM 2062 C C . ALA B 1 43 ? 11.197 31.710 -9.589 1.00 11.58 43 ALA B C 1
ATOM 2063 O O . ALA B 1 43 ? 12.019 32.587 -9.764 1.00 11.58 43 ALA B O 1
ATOM 2065 N N . ASN B 1 44 ? 10.294 31.365 -10.497 1.00 11.93 44 ASN B N 1
ATOM 2066 C CA . ASN B 1 44 ? 10.158 32.126 -11.756 1.00 11.85 44 ASN B CA 1
ATOM 2067 C C . ASN B 1 44 ? 9.391 33.411 -11.459 1.00 11.95 44 ASN B C 1
ATOM 2068 O O . ASN B 1 44 ? 8.486 33.404 -10.624 1.00 11.88 44 ASN B O 1
ATOM 2073 N N . GLN B 1 45 ? 9.732 34.492 -12.158 1.00 12.93 45 GLN B N 1
ATOM 2074 C CA . GLN B 1 45 ? 8.936 35.733 -12.065 1.00 13.03 45 GLN B CA 1
ATOM 2075 C C . GLN B 1 45 ? 7.488 35.477 -12.442 1.00 14.09 45 GLN B C 1
ATOM 2076 O O . GLN B 1 45 ? 6.586 36.082 -11.855 1.00 14.67 45 GLN B O 1
ATOM 2082 N N . HIS B 1 46 ? 7.279 34.588 -13.419 1.00 13.66 46 HIS B N 1
ATOM 2083 C CA . HIS B 1 46 ? 5.946 34.334 -13.978 1.00 14.03 46 HIS B CA 1
ATOM 2084 C C . HIS B 1 46 ? 4.954 33.666 -13.020 1.00 14.00 46 HIS B C 1
ATOM 2085 O O . HIS B 1 46 ? 3.738 33.607 -13.300 1.00 15.00 46 HIS B O 1
ATOM 2092 N N . LEU B 1 47 ? 5.452 33.227 -11.870 1.00 13.49 47 LEU B N 1
ATOM 2093 C CA . LEU B 1 47 ? 4.565 32.768 -10.797 1.00 14.78 47 LEU B CA 1
ATOM 2094 C C . LEU B 1 47 ? 3.514 33.852 -10.493 1.00 15.18 47 LEU B C 1
ATOM 2095 O O . LEU B 1 47 ? 2.368 33.546 -10.137 1.00 16.19 47 LEU B O 1
ATOM 2100 N N . PHE B 1 48 ? 3.925 35.110 -10.637 1.00 15.22 48 PHE B N 1
ATOM 2101 C CA . PHE B 1 48 ? 3.070 36.263 -10.320 1.00 16.12 48 PHE B CA 1
ATOM 2102 C C . PHE B 1 48 ? 2.562 37.019 -11.564 1.00 17.03 48 PHE B C 1
ATOM 2103 O O . PHE B 1 48 ? 2.204 38.204 -11.487 1.00 16.74 48 PHE B O 1
ATOM 2111 N N . ARG B 1 49 ? 2.543 36.341 -12.707 1.00 17.44 49 ARG B N 1
ATOM 2112 C CA . ARG B 1 49 ? 2.100 36.974 -13.959 1.00 19.57 49 ARG B CA 1
ATOM 2113 C C . ARG B 1 49 ? 0.646 37.425 -13.895 1.00 20.94 49 ARG B C 1
ATOM 2114 O O . ARG B 1 49 ? 0.260 38.374 -14.581 1.00 22.12 49 ARG B O 1
ATOM 2122 N N . ARG B 1 50 ? -0.155 36.758 -13.077 1.00 21.47 50 ARG B N 1
ATOM 2123 C CA . ARG B 1 50 ? -1.559 37.120 -12.973 1.00 23.48 50 ARG B CA 1
ATOM 2124 C C . ARG B 1 50 ? -2.039 37.176 -11.540 1.00 23.82 50 ARG B C 1
ATOM 2125 O O . ARG B 1 50 ? -2.816 38.067 -11.176 1.00 24.87 50 ARG B O 1
ATOM 2133 N N . ASN B 1 51 ? -1.601 36.210 -10.741 1.00 23.13 51 ASN B N 1
ATOM 2134 C CA . ASN B 1 51 ? -2.079 36.063 -9.370 1.00 23.34 51 ASN B CA 1
ATOM 2135 C C . ASN B 1 51 ? -1.114 36.689 -8.393 1.00 23.74 51 ASN B C 1
ATOM 2136 O O . ASN B 1 51 ? 0.101 36.547 -8.550 1.00 23.91 51 ASN B O 1
ATOM 2141 N N . ASN B 1 52 ? -1.653 37.396 -7.402 1.00 24.01 52 ASN B N 1
ATOM 2142 C CA . ASN B 1 52 ? -0.836 37.837 -6.276 1.00 24.83 52 ASN B CA 1
ATOM 2143 C C . ASN B 1 52 ? -1.607 37.906 -4.961 1.00 24.29 52 ASN B C 1
ATOM 2144 O O . ASN B 1 52 ? -1.366 38.776 -4.117 1.00 24.20 52 ASN B O 1
ATOM 2149 N N . GLY B 1 53 ? -2.503 36.937 -4.787 1.00 23.13 53 GLY B N 1
ATOM 2150 C CA . GLY B 1 53 ? -3.177 36.756 -3.514 1.00 22.52 53 GLY B CA 1
ATOM 2151 C C . GLY B 1 53 ? -2.420 35.718 -2.711 1.00 21.73 53 GLY B C 1
ATOM 2152 O O . GLY B 1 53 ? -1.180 35.717 -2.688 1.00 21.28 53 GLY B O 1
ATOM 2153 N N . GLU B 1 54 ? -3.167 34.829 -2.060 1.00 21.07 54 GLU B N 1
ATOM 2154 C CA . GLU B 1 54 ? -2.571 33.822 -1.192 1.00 21.67 54 GLU B CA 1
ATOM 2155 C C . GLU B 1 54 ? -1.597 32.937 -1.954 1.00 20.24 54 GLU B C 1
ATOM 2156 O O . GLU B 1 54 ? -1.902 32.435 -3.040 1.00 20.06 54 GLU B O 1
ATOM 2162 N N . LEU B 1 55 ? -0.411 32.783 -1.373 1.00 19.38 55 LEU B N 1
ATOM 2163 C CA . LEU B 1 55 ? 0.582 31.861 -1.903 1.00 18.08 55 LEU B CA 1
ATOM 2164 C C . LEU B 1 55 ? 0.706 30.683 -0.933 1.00 18.40 55 LEU B C 1
ATOM 2165 O O . LEU B 1 55 ? 0.952 30.868 0.268 1.00 18.45 55 LEU B O 1
ATOM 2170 N N . THR B 1 56 ? 0.520 29.461 -1.437 1.00 18.09 56 THR B N 1
ATOM 2171 C CA . THR B 1 56 ? 0.739 28.301 -0.579 1.00 18.64 56 THR B CA 1
ATOM 2172 C C . THR B 1 56 ? 2.050 27.653 -0.984 1.00 18.32 56 THR B C 1
ATOM 2173 O O . THR B 1 56 ? 2.376 27.596 -2.168 1.00 18.44 56 THR B O 1
ATOM 2177 N N . ILE B 1 57 ? 2.801 27.203 0.013 1.00 17.84 57 ILE B N 1
ATOM 2178 C CA . ILE B 1 57 ? 4.151 26.661 -0.191 1.00 18.09 57 ILE B CA 1
ATOM 2179 C C . ILE B 1 57 ? 4.213 25.295 0.489 1.00 18.46 57 ILE B C 1
ATOM 2180 O O . ILE B 1 57 ? 4.123 25.208 1.714 1.00 18.11 57 ILE B O 1
ATOM 2185 N N . LYS B 1 58 ? 4.387 24.237 -0.302 1.00 18.02 58 LYS B N 1
ATOM 2186 C CA . LYS B 1 58 ? 4.611 22.912 0.255 1.00 18.44 58 LYS B CA 1
ATOM 2187 C C . LYS B 1 58 ? 6.108 22.629 0.286 1.00 18.97 58 LYS B C 1
ATOM 2188 O O . LYS B 1 58 ? 6.769 22.692 -0.753 1.00 17.70 58 LYS B O 1
ATOM 2194 N N . THR B 1 59 ? 6.631 22.315 1.474 1.00 19.67 59 THR B N 1
ATOM 2195 C CA . THR B 1 59 ? 8.053 22.007 1.636 1.00 21.59 59 THR B CA 1
ATOM 2196 C C . THR B 1 59 ? 8.244 20.598 2.177 1.00 23.03 59 THR B C 1
ATOM 2197 O O . THR B 1 59 ? 7.284 19.901 2.513 1.00 22.46 59 THR B O 1
ATOM 2201 N N . MET B 1 60 ? 9.507 20.192 2.219 1.00 25.05 60 MET B N 1
ATOM 2202 C CA . MET B 1 60 ? 9.952 18.961 2.835 1.00 28.49 60 MET B CA 1
ATOM 2203 C C . MET B 1 60 ? 9.810 19.067 4.356 1.00 30.10 60 MET B C 1
ATOM 2204 O O . MET B 1 60 ? 9.906 18.060 5.061 1.00 30.93 60 MET B O 1
ATOM 2209 N N . HIS B 1 61 ? 9.590 20.281 4.861 1.00 31.39 61 HIS B N 1
ATOM 2210 C CA . HIS B 1 61 ? 9.463 20.489 6.305 1.00 33.02 61 HIS B CA 1
ATOM 2211 C C . HIS B 1 61 ? 8.135 21.146 6.733 1.00 32.98 61 HIS B C 1
ATOM 2212 O O . HIS B 1 61 ? 8.089 21.861 7.745 1.00 33.86 61 HIS B O 1
ATOM 2219 N N . GLY B 1 62 ? 7.068 20.881 5.965 1.00 32.65 62 GLY B N 1
ATOM 2220 C CA . GLY B 1 62 ? 5.720 21.395 6.247 1.00 31.93 62 GLY B CA 1
ATOM 2221 C C . GLY B 1 62 ? 5.025 22.157 5.118 1.00 31.67 62 GLY B C 1
ATOM 2222 O O . GLY B 1 62 ? 5.626 22.474 4.082 1.00 30.75 62 GLY B O 1
ATOM 2223 N N . GLU B 1 63 ? 3.746 22.454 5.328 1.00 31.16 63 GLU B N 1
ATOM 2224 C CA . GLU B 1 63 ? 2.993 23.270 4.389 1.00 30.90 63 GLU B CA 1
ATOM 2225 C C . GLU B 1 63 ? 2.685 24.628 5.004 1.00 30.33 63 GLU B C 1
ATOM 2226 O O . GLU B 1 63 ? 2.322 24.729 6.184 1.00 30.02 63 GLU B O 1
ATOM 2232 N N . PHE B 1 64 ? 2.867 25.668 4.201 1.00 29.19 64 PHE B N 1
ATOM 2233 C CA . PHE B 1 64 ? 2.777 27.039 4.671 1.00 28.73 64 PHE B CA 1
ATOM 2234 C C . PHE B 1 64 ? 1.888 27.853 3.745 1.00 27.96 64 PHE B C 1
ATOM 2235 O O . PHE B 1 64 ? 1.708 27.511 2.576 1.00 27.61 64 PHE B O 1
ATOM 2243 N N . ALA B 1 65 ? 1.297 28.912 4.287 1.00 27.04 65 ALA B N 1
ATOM 2244 C CA . ALA B 1 65 ? 0.469 29.809 3.502 1.00 26.12 65 ALA B CA 1
ATOM 2245 C C . ALA B 1 65 ? 0.836 31.251 3.807 1.00 25.40 65 ALA B C 1
ATOM 2246 O O . ALA B 1 65 ? 0.957 31.628 4.970 1.00 26.17 65 ALA B O 1
ATOM 2248 N N . VAL B 1 66 ? 1.023 32.047 2.761 1.00 24.23 66 VAL B N 1
ATOM 2249 C CA . VAL B 1 66 ? 1.197 33.496 2.887 1.00 23.59 66 VAL B CA 1
ATOM 2250 C C . VAL B 1 66 ? -0.112 34.152 2.459 1.00 22.94 66 VAL B C 1
ATOM 2251 O O . VAL B 1 66 ? -0.570 33.932 1.355 1.00 22.34 66 VAL B O 1
ATOM 2255 N N . ALA B 1 67 ? -0.720 34.947 3.345 1.00 22.94 67 ALA B N 1
ATOM 2256 C CA . ALA B 1 67 ? -2.020 35.584 3.067 1.00 22.44 67 ALA B CA 1
ATOM 2257 C C . ALA B 1 67 ? -2.082 36.316 1.710 1.00 22.05 67 ALA B C 1
ATOM 2258 O O . ALA B 1 67 ? -3.037 36.152 0.949 1.00 21.40 67 ALA B O 1
ATOM 2260 N N . ASN B 1 68 ? -1.067 37.120 1.409 1.00 21.60 68 ASN B N 1
ATOM 2261 C CA . ASN B 1 68 ? -0.992 37.783 0.105 1.00 21.70 68 ASN B CA 1
ATOM 2262 C C . ASN B 1 68 ? 0.450 37.934 -0.304 1.00 20.87 68 ASN B C 1
ATOM 2263 O O . ASN B 1 68 ? 1.247 38.434 0.472 1.00 20.54 68 ASN B O 1
ATOM 2268 N N . SER B 1 69 ? 0.786 37.531 -1.524 1.00 20.71 69 SER B N 1
ATOM 2269 C CA . SER B 1 69 ? 2.188 37.582 -1.945 1.00 21.37 69 SER B CA 1
ATOM 2270 C C . SER B 1 69 ? 2.741 39.011 -2.024 1.00 21.81 69 SER B C 1
ATOM 2271 O O . SER B 1 69 ? 3.955 39.220 -1.909 1.00 22.49 69 SER B O 1
ATOM 2274 N N . THR B 1 70 ? 1.843 39.989 -2.169 1.00 22.56 70 THR B N 1
ATOM 2275 C CA . THR B 1 70 ? 2.226 41.400 -2.213 1.00 23.04 70 THR B CA 1
ATOM 2276 C C . THR B 1 70 ? 2.798 41.881 -0.883 1.00 22.87 70 THR B C 1
ATOM 2277 O O . THR B 1 70 ? 3.426 42.939 -0.827 1.00 23.13 70 THR B O 1
ATOM 2281 N N . GLN B 1 71 ? 2.588 41.103 0.181 1.00 22.16 71 GLN B N 1
ATOM 2282 C CA . GLN B 1 71 ? 3.138 41.421 1.495 1.00 22.96 71 GLN B CA 1
ATOM 2283 C C . GLN B 1 71 ? 4.603 41.013 1.656 1.00 21.79 71 GLN B C 1
ATOM 2284 O O . GLN B 1 71 ? 5.248 41.385 2.646 1.00 22.71 71 GLN B O 1
ATOM 2290 N N . LEU B 1 72 ? 5.120 40.231 0.707 1.00 20.74 72 LEU B N 1
ATOM 2291 C CA . LEU B 1 72 ? 6.461 39.677 0.823 1.00 20.10 72 LEU B CA 1
ATOM 2292 C C . LEU B 1 72 ? 7.488 40.549 0.135 1.00 19.18 72 LEU B C 1
ATOM 2293 O O . LEU B 1 72 ? 7.247 41.055 -0.967 1.00 18.95 72 LEU B O 1
ATOM 2298 N N . GLN B 1 73 ? 8.643 40.708 0.780 1.00 18.52 73 GLN B N 1
ATOM 2299 C CA . GLN B 1 73 ? 9.766 41.336 0.135 1.00 18.41 73 GLN B CA 1
ATOM 2300 C C . GLN B 1 73 ? 10.249 40.395 -0.960 1.00 17.81 73 GLN B C 1
ATOM 2301 O O . GLN B 1 73 ? 10.411 39.197 -0.726 1.00 17.25 73 GLN B O 1
ATOM 2307 N N . MET B 1 74 ? 10.470 40.954 -2.143 1.00 17.48 74 MET B N 1
ATOM 2308 C CA . MET B 1 74 ? 10.989 40.188 -3.274 1.00 17.54 74 MET B CA 1
ATOM 2309 C C . MET B 1 74 ? 12.097 40.966 -3.965 1.00 17.15 74 MET B C 1
ATOM 2310 O O . MET B 1 74 ? 12.204 42.203 -3.843 1.00 16.82 74 MET B O 1
ATOM 2315 N N . LYS B 1 75 ? 12.931 40.238 -4.697 1.00 16.67 75 LYS B N 1
ATOM 2316 C CA . LYS B 1 75 ? 13.983 40.857 -5.465 1.00 16.05 75 LYS B CA 1
ATOM 2317 C C . LYS B 1 75 ? 14.070 40.113 -6.788 1.00 16.40 75 LYS B C 1
ATOM 2318 O O . LYS B 1 75 ? 14.503 38.950 -6.810 1.00 14.30 75 LYS B O 1
ATOM 2324 N N . PRO B 1 76 ? 13.670 40.780 -7.879 1.00 16.44 76 PRO B N 1
ATOM 2325 C CA . PRO B 1 76 ? 13.809 40.198 -9.202 1.00 16.10 76 PRO B CA 1
ATOM 2326 C C . PRO B 1 76 ? 15.271 40.124 -9.656 1.00 16.19 76 PRO B C 1
ATOM 2327 O O . PRO B 1 76 ? 16.121 40.956 -9.276 1.00 16.22 76 PRO B O 1
ATOM 2331 N N . VAL B 1 77 ? 15.575 39.108 -10.443 1.00 15.25 77 VAL B N 1
ATOM 2332 C CA . VAL B 1 77 ? 16.810 39.099 -11.183 1.00 16.56 77 VAL B CA 1
ATOM 2333 C C . VAL B 1 77 ? 16.433 39.843 -12.454 1.00 16.99 77 VAL B C 1
ATOM 2334 O O . VAL B 1 77 ? 15.864 39.260 -13.371 1.00 16.14 77 VAL B O 1
ATOM 2338 N N . GLU B 1 78 ? 16.640 41.165 -12.470 1.00 19.00 78 GLU B N 1
ATOM 2339 C CA . GLU B 1 78 ? 16.094 41.977 -13.581 1.00 20.10 78 GLU B CA 1
ATOM 2340 C C . GLU B 1 78 ? 16.613 41.509 -14.934 1.00 19.45 78 GLU B C 1
ATOM 2341 O O . GLU B 1 78 ? 17.798 41.232 -15.097 1.00 20.22 78 GLU B O 1
ATOM 2347 N N . GLY B 1 79 ? 15.705 41.379 -15.894 1.00 18.97 79 GLY B N 1
ATOM 2348 C CA . GLY B 1 79 ? 16.051 40.914 -17.233 1.00 17.52 79 GLY B CA 1
ATOM 2349 C C . GLY B 1 79 ? 15.847 39.430 -17.491 1.00 16.36 79 GLY B C 1
ATOM 2350 O O . GLY B 1 79 ? 15.978 38.970 -18.636 1.00 16.26 79 GLY B O 1
ATOM 2351 N N . ARG B 1 80 ? 15.527 38.663 -16.440 1.00 14.49 80 ARG B N 1
ATOM 2352 C CA . ARG B 1 80 ? 15.224 37.235 -16.633 1.00 13.21 80 ARG B CA 1
ATOM 2353 C C . ARG B 1 80 ? 14.084 36.723 -15.751 1.00 13.19 80 ARG B C 1
ATOM 2354 O O . ARG B 1 80 ? 13.678 37.400 -14.830 1.00 13.70 80 ARG B O 1
ATOM 2362 N N . ASP B 1 81 ? 13.573 35.532 -16.070 1.00 12.09 81 ASP B N 1
ATOM 2363 C CA . ASP B 1 81 ? 12.418 34.935 -15.382 1.00 11.70 81 ASP B CA 1
ATOM 2364 C C . ASP B 1 81 ? 12.780 34.274 -14.046 1.00 11.76 81 ASP B C 1
ATOM 2365 O O . ASP B 1 81 ? 12.394 33.104 -13.813 1.00 11.05 81 ASP B O 1
ATOM 2370 N N . ILE B 1 82 ? 13.499 35.005 -13.179 1.00 11.32 82 ILE B N 1
ATOM 2371 C CA . ILE B 1 82 ? 13.830 34.518 -11.828 1.00 11.29 82 ILE B CA 1
ATOM 2372 C C . ILE B 1 82 ? 13.501 35.624 -10.808 1.00 11.65 82 ILE B C 1
ATOM 2373 O O . ILE B 1 82 ? 13.740 36.810 -11.049 1.00 12.06 82 ILE B O 1
ATOM 2378 N N . ILE B 1 83 ? 12.931 35.215 -9.681 1.00 11.74 83 ILE B N 1
ATOM 2379 C CA . ILE B 1 83 ? 12.685 36.141 -8.589 1.00 13.21 83 ILE B CA 1
ATOM 2380 C C . ILE B 1 83 ? 13.069 35.475 -7.278 1.00 13.66 83 ILE B C 1
ATOM 2381 O O . ILE B 1 83 ? 12.946 34.246 -7.130 1.00 13.63 83 ILE B O 1
ATOM 2386 N N . VAL B 1 84 ? 13.547 36.284 -6.333 1.00 13.93 84 VAL B N 1
ATOM 2387 C CA . VAL B 1 84 ? 13.854 35.781 -4.983 1.00 14.36 84 VAL B CA 1
ATOM 2388 C C . VAL B 1 84 ? 12.803 36.328 -4.020 1.00 14.72 84 VAL B C 1
ATOM 2389 O O . VAL B 1 84 ? 12.502 37.529 -4.037 1.00 14.94 84 VAL B O 1
ATOM 2393 N N . ILE B 1 85 ? 12.242 35.441 -3.205 1.00 15.31 85 ILE B N 1
ATOM 2394 C CA . ILE B 1 85 ? 11.173 35.789 -2.275 1.00 16.71 85 ILE B CA 1
ATOM 2395 C C . ILE B 1 85 ? 11.701 35.623 -0.849 1.00 17.74 85 ILE B C 1
ATOM 2396 O O . ILE B 1 85 ? 12.212 34.566 -0.484 1.00 16.52 85 ILE B O 1
ATOM 2401 N N . LYS B 1 86 ? 11.551 36.667 -0.033 1.00 18.57 86 LYS B N 1
ATOM 2402 C CA . LYS B 1 86 ? 11.945 36.624 1.368 1.00 20.39 86 LYS B CA 1
ATOM 2403 C C . LYS B 1 86 ? 10.778 36.131 2.228 1.00 21.09 86 LYS B C 1
ATOM 2404 O O . LYS B 1 86 ? 9.689 36.724 2.215 1.00 19.87 86 LYS B O 1
ATOM 2410 N N . MET B 1 87 ? 10.998 35.046 2.972 1.00 20.95 87 MET B N 1
ATOM 2411 C CA . MET B 1 87 ? 9.930 34.464 3.789 1.00 23.06 87 MET B CA 1
ATOM 2412 C C . MET B 1 87 ? 9.855 35.194 5.116 1.00 24.45 87 MET B C 1
ATOM 2413 O O . MET B 1 87 ? 10.836 35.807 5.529 1.00 24.05 87 MET B O 1
ATOM 2418 N N . ALA B 1 88 ? 8.703 35.092 5.774 1.00 26.00 88 ALA B N 1
ATOM 2419 C CA . ALA B 1 88 ? 8.462 35.732 7.067 1.00 28.44 88 ALA B CA 1
ATOM 2420 C C . ALA B 1 88 ? 9.406 35.211 8.144 1.00 29.52 88 ALA B C 1
ATOM 2421 O O . ALA B 1 88 ? 9.941 34.109 8.037 1.00 28.91 88 ALA B O 1
ATOM 2423 N N . LYS B 1 89 ? 9.573 36.008 9.200 1.00 31.41 89 LYS B N 1
ATOM 2424 C CA . LYS B 1 89 ? 10.441 35.664 10.327 1.00 33.24 89 LYS B CA 1
ATOM 2425 C C . LYS B 1 89 ? 10.181 34.305 10.965 1.00 33.65 89 LYS B C 1
ATOM 2426 O O . LYS B 1 89 ? 11.098 33.699 11.519 1.00 34.41 89 LYS B O 1
ATOM 2432 N N . ASP B 1 90 ? 8.946 33.825 10.877 1.00 34.06 90 ASP B N 1
ATOM 2433 C CA . ASP B 1 90 ? 8.552 32.576 11.530 1.00 34.58 90 ASP B CA 1
ATOM 2434 C C . ASP B 1 90 ? 8.553 31.348 10.601 1.00 34.15 90 ASP B C 1
ATOM 2435 O O . ASP B 1 90 ? 8.203 30.234 11.017 1.00 34.58 90 ASP B O 1
ATOM 2440 N N . PHE B 1 91 ? 8.928 31.555 9.344 1.00 32.97 91 PHE B N 1
ATOM 2441 C CA . PHE B 1 91 ? 9.095 30.454 8.411 1.00 31.99 91 PHE B CA 1
ATOM 2442 C C . PHE B 1 91 ? 10.441 29.779 8.716 1.00 31.02 91 PHE B C 1
ATOM 2443 O O . PHE B 1 91 ? 11.471 30.459 8.788 1.00 31.14 91 PHE B O 1
ATOM 2451 N N . PRO B 1 92 ? 10.431 28.451 8.951 1.00 29.58 92 PRO B N 1
ATOM 2452 C CA . PRO B 1 92 ? 11.679 27.733 9.231 1.00 28.47 92 PRO B CA 1
ATOM 2453 C C . PRO B 1 92 ? 12.585 27.772 7.998 1.00 26.78 92 PRO B C 1
ATOM 2454 O O . PRO B 1 92 ? 12.171 27.313 6.928 1.00 26.63 92 PRO B O 1
ATOM 2458 N N . PRO B 1 93 ? 13.797 28.340 8.141 1.00 25.81 93 PRO B N 1
ATOM 2459 C CA . PRO B 1 93 ? 14.686 28.454 6.988 1.00 24.63 93 PRO B CA 1
ATOM 2460 C C . PRO B 1 93 ? 15.158 27.104 6.444 1.00 23.79 93 PRO B C 1
ATOM 2461 O O . PRO B 1 93 ? 15.164 26.089 7.155 1.00 23.23 93 PRO B O 1
ATOM 2465 N N . PHE B 1 94 ? 15.507 27.117 5.165 1.00 22.05 94 PHE B N 1
ATOM 2466 C CA . PHE B 1 94 ? 16.141 26.007 4.508 1.00 21.33 94 PHE B CA 1
ATOM 2467 C C . PHE B 1 94 ? 17.632 26.073 4.809 1.00 20.70 94 PHE B C 1
ATOM 2468 O O . PHE B 1 94 ? 18.133 27.110 5.241 1.00 20.19 94 PHE B O 1
ATOM 2476 N N . PRO B 1 95 ? 18.358 24.968 4.561 1.00 20.44 95 PRO B N 1
ATOM 2477 C CA . PRO B 1 95 ? 19.822 24.997 4.632 1.00 19.97 95 PRO B CA 1
ATOM 2478 C C . PRO B 1 95 ? 20.409 25.951 3.577 1.00 20.15 95 PRO B C 1
ATOM 2479 O O . PRO B 1 95 ? 19.666 26.465 2.738 1.00 18.98 95 PRO B O 1
ATOM 2483 N N . GLN B 1 96 ? 21.713 26.199 3.647 1.00 20.17 96 GLN B N 1
ATOM 2484 C CA . GLN B 1 96 ? 22.388 27.142 2.761 1.00 21.45 96 GLN B CA 1
ATOM 2485 C C . GLN B 1 96 ? 23.613 26.505 2.100 1.00 20.67 96 GLN B C 1
ATOM 2486 O O . GLN B 1 96 ? 24.668 27.141 1.946 1.00 20.84 96 GLN B O 1
ATOM 2492 N N . LYS B 1 97 ? 23.443 25.253 1.683 1.00 20.23 97 LYS B N 1
ATOM 2493 C CA . LYS B 1 97 ? 24.540 24.461 1.123 1.00 20.00 97 LYS B CA 1
ATOM 2494 C C . LYS B 1 97 ? 24.557 24.423 -0.409 1.00 18.66 97 LYS B C 1
ATOM 2495 O O . LYS B 1 97 ? 25.602 24.118 -1.014 1.00 18.56 97 LYS B O 1
ATOM 2501 N N . LEU B 1 98 ? 23.420 24.717 -1.044 1.00 16.54 98 LEU B N 1
ATOM 2502 C CA . LEU B 1 98 ? 23.352 24.642 -2.520 1.00 16.35 98 LEU B CA 1
ATOM 2503 C C . LEU B 1 98 ? 24.321 25.628 -3.182 1.00 15.57 98 LEU B C 1
ATOM 2504 O O . LEU B 1 98 ? 24.545 26.732 -2.668 1.00 15.33 98 LEU B O 1
ATOM 2509 N N . LYS B 1 99 ? 24.862 25.226 -4.334 1.00 15.22 99 LYS B N 1
ATOM 2510 C CA . LYS B 1 99 ? 25.708 26.096 -5.133 1.00 15.55 99 LYS B CA 1
ATOM 2511 C C . LYS B 1 99 ? 24.992 26.371 -6.447 1.00 15.26 99 LYS B C 1
ATOM 2512 O O . LYS B 1 99 ? 24.385 25.449 -7.045 1.00 15.67 99 LYS B O 1
ATOM 2518 N N . PHE B 1 100 ? 25.091 27.624 -6.878 1.00 14.62 100 PHE B N 1
ATOM 2519 C CA . PHE B 1 100 ? 24.507 28.119 -8.130 1.00 14.30 100 PHE B CA 1
ATOM 2520 C C . PHE B 1 100 ? 25.609 28.714 -8.984 1.00 15.44 100 PHE B C 1
ATOM 2521 O O . PHE B 1 100 ? 26.515 29.396 -8.478 1.00 15.84 100 PHE B O 1
ATOM 2529 N N . ARG B 1 101 ? 25.536 28.480 -10.287 1.00 14.66 101 ARG B N 1
ATOM 2530 C CA . ARG B 1 101 ? 26.457 29.141 -11.209 1.00 15.30 101 ARG B CA 1
ATOM 2531 C C . ARG B 1 101 ? 25.843 29.257 -12.587 1.00 15.08 101 ARG B C 1
ATOM 2532 O O . ARG B 1 101 ? 24.806 28.652 -12.866 1.00 14.52 101 ARG B O 1
ATOM 2540 N N . GLN B 1 102 ? 26.482 30.068 -13.427 1.00 14.32 102 GLN B N 1
ATOM 2541 C CA . GLN B 1 102 ? 26.134 30.178 -14.832 1.00 15.11 102 GLN B CA 1
ATOM 2542 C C . GLN B 1 102 ? 26.514 28.902 -15.592 1.00 13.59 102 GLN B C 1
ATOM 2543 O O . GLN B 1 102 ? 27.589 28.312 -15.367 1.00 13.24 102 GLN B O 1
ATOM 2549 N N . PRO B 1 103 ? 25.631 28.468 -16.487 1.00 13.27 103 PRO B N 1
ATOM 2550 C CA . PRO B 1 103 ? 25.942 27.349 -17.367 1.00 13.53 103 PRO B CA 1
ATOM 2551 C C . PRO B 1 103 ? 26.930 27.767 -18.462 1.00 14.74 103 PRO B C 1
ATOM 2552 O O . PRO B 1 103 ? 27.031 28.958 -18.779 1.00 14.24 103 PRO B O 1
ATOM 2556 N N . THR B 1 104 ? 27.666 26.798 -19.004 1.00 15.82 104 THR B N 1
ATOM 2557 C CA . THR B 1 104 ? 28.399 26.991 -20.265 1.00 17.25 104 THR B CA 1
ATOM 2558 C C . THR B 1 104 ? 28.030 25.849 -21.203 1.00 18.51 104 THR B C 1
ATOM 2559 O O . THR B 1 104 ? 27.423 24.868 -20.781 1.00 18.03 104 THR B O 1
ATOM 2563 N N . ILE B 1 105 ? 28.402 25.983 -22.473 1.00 20.03 105 ILE B N 1
ATOM 2564 C CA . ILE B 1 105 ? 28.172 24.916 -23.459 1.00 21.31 105 ILE B CA 1
ATOM 2565 C C . ILE B 1 105 ? 28.814 23.569 -23.093 1.00 21.45 105 ILE B C 1
ATOM 2566 O O . ILE B 1 105 ? 28.426 22.532 -23.634 1.00 22.08 105 ILE B O 1
ATOM 2571 N N . LYS B 1 106 ? 29.746 23.591 -22.139 1.00 21.13 106 LYS B N 1
ATOM 2572 C CA . LYS B 1 106 ? 30.435 22.403 -21.632 1.00 21.92 106 LYS B CA 1
ATOM 2573 C C . LYS B 1 106 ? 29.524 21.549 -20.735 1.00 20.62 106 LYS B C 1
ATOM 2574 O O . LYS B 1 106 ? 29.771 20.355 -20.523 1.00 20.85 106 LYS B O 1
ATOM 2580 N N . ASP B 1 107 ? 28.477 22.171 -20.198 1.00 18.15 107 ASP B N 1
ATOM 2581 C CA . ASP B 1 107 ? 27.636 21.513 -19.237 1.00 16.23 107 ASP B CA 1
ATOM 2582 C C . ASP B 1 107 ? 26.626 20.593 -19.878 1.00 14.82 107 ASP B C 1
ATOM 2583 O O . ASP B 1 107 ? 26.058 20.898 -20.911 1.00 15.62 107 ASP B O 1
ATOM 2588 N N . ARG B 1 108 ? 26.379 19.487 -19.205 1.00 13.46 108 ARG B N 1
ATOM 2589 C CA . ARG B 1 108 ? 25.170 18.719 -19.439 1.00 11.36 108 ARG B CA 1
ATOM 2590 C C . ARG B 1 108 ? 24.374 18.862 -18.156 1.00 11.11 108 ARG B C 1
ATOM 2591 O O . ARG B 1 108 ? 24.956 18.945 -17.073 1.00 10.43 108 ARG B O 1
ATOM 2599 N N . VAL B 1 109 ? 23.048 18.885 -18.283 1.00 9.68 109 VAL B N 1
ATOM 2600 C CA . VAL B 1 109 ? 22.181 19.112 -17.131 1.00 10.33 109 VAL B CA 1
ATOM 2601 C C . VAL B 1 109 ? 21.095 18.045 -17.027 1.00 10.02 109 VAL B C 1
ATOM 2602 O O . VAL B 1 109 ? 20.678 17.471 -18.040 1.00 10.01 109 VAL B O 1
ATOM 2606 N N A CYS B 1 110 ? 20.670 17.779 -15.794 0.50 10.39 110 CYS B N 1
ATOM 2607 N N B CYS B 1 110 ? 20.615 17.801 -15.819 0.50 9.85 110 CYS B N 1
ATOM 2608 C CA A CYS B 1 110 ? 19.491 16.970 -15.486 0.50 11.02 110 CYS B CA 1
ATOM 2609 C CA B CYS B 1 110 ? 19.418 16.998 -15.644 0.50 9.92 110 CYS B CA 1
ATOM 2610 C C A CYS B 1 110 ? 18.454 17.888 -14.854 0.50 10.31 110 CYS B C 1
ATOM 2611 C C B CYS B 1 110 ? 18.458 17.738 -14.733 0.50 9.73 110 CYS B C 1
ATOM 2612 O O A CYS B 1 110 ? 18.827 18.881 -14.231 0.50 10.02 110 CYS B O 1
ATOM 2613 O O B CYS B 1 110 ? 18.883 18.453 -13.806 0.50 9.49 110 CYS B O 1
ATOM 2618 N N . MET B 1 111 ? 17.172 17.561 -15.002 1.00 10.13 111 MET B N 1
ATOM 2619 C CA . MET B 1 111 ? 16.123 18.232 -14.219 1.00 9.47 111 MET B CA 1
ATOM 2620 C C . MET B 1 111 ? 15.904 17.460 -12.922 1.00 9.29 111 MET B C 1
ATOM 2621 O O . MET B 1 111 ? 15.933 16.233 -12.919 1.00 9.35 111 MET B O 1
ATOM 2626 N N . VAL B 1 112 ? 15.678 18.179 -11.820 1.00 8.52 112 VAL B N 1
ATOM 2627 C CA . VAL B 1 112 ? 15.469 17.507 -10.530 1.00 9.31 112 VAL B CA 1
ATOM 2628 C C . VAL B 1 112 ? 14.140 17.985 -9.937 1.00 9.10 112 VAL B C 1
ATOM 2629 O O . VAL B 1 112 ? 13.794 19.185 -10.001 1.00 9.67 112 VAL B O 1
ATOM 2633 N N . SER B 1 113 ? 13.395 17.063 -9.344 1.00 9.58 113 SER B N 1
ATOM 2634 C CA . SER B 1 113 ? 12.206 17.451 -8.582 1.00 10.08 113 SER B CA 1
ATOM 2635 C C . SER B 1 113 ? 12.167 16.601 -7.312 1.00 9.91 113 SER B C 1
ATOM 2636 O O . SER B 1 113 ? 13.165 15.950 -6.957 1.00 8.32 113 SER B O 1
ATOM 2639 N N . THR B 1 114 ? 11.040 16.661 -6.622 1.00 10.41 114 THR B N 1
ATOM 2640 C CA . THR B 1 114 ? 10.874 15.984 -5.330 1.00 10.79 114 THR B CA 1
ATOM 2641 C C . THR B 1 114 ? 9.585 15.166 -5.275 1.00 11.19 114 THR B C 1
ATOM 2642 O O . THR B 1 114 ? 8.581 15.528 -5.907 1.00 10.73 114 THR B O 1
ATOM 2646 N N . ASN B 1 115 ? 9.638 14.055 -4.537 1.00 12.17 115 ASN B N 1
ATOM 2647 C CA . ASN B 1 115 ? 8.444 13.246 -4.212 1.00 12.31 115 ASN B CA 1
ATOM 2648 C C . ASN B 1 115 ? 7.836 13.608 -2.859 1.00 13.78 115 ASN B C 1
ATOM 2649 O O . ASN B 1 115 ? 6.829 13.026 -2.465 1.00 13.57 115 ASN B O 1
ATOM 2654 N N . PHE B 1 116 ? 8.462 14.558 -2.166 1.00 13.85 116 PHE B N 1
ATOM 2655 C CA . PHE B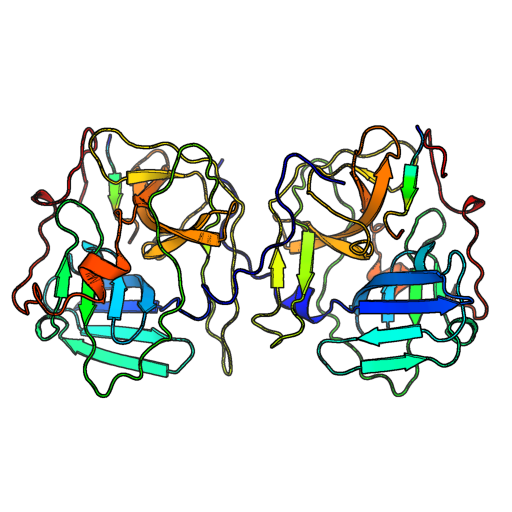 1 116 ? 8.013 15.018 -0.859 1.00 14.87 116 PHE B CA 1
ATOM 2656 C C . PHE B 1 116 ? 7.910 13.877 0.155 1.00 16.63 116 PHE B C 1
ATOM 2657 O O . PHE B 1 116 ? 7.108 13.953 1.104 1.00 17.63 116 PHE B O 1
ATOM 2665 N N . GLN B 1 117 ? 8.742 12.849 -0.010 1.00 16.75 117 GLN B N 1
ATOM 2666 C CA . GLN B 1 117 ? 8.841 11.797 0.989 1.00 18.72 117 GLN B CA 1
ATOM 2667 C C . GLN B 1 117 ? 10.018 12.186 1.873 1.00 19.19 117 GLN B C 1
ATOM 2668 O O . GLN B 1 117 ? 10.298 13.377 2.055 1.00 21.26 117 GLN B O 1
ATOM 2674 N N . GLN B 1 118 ? 10.755 11.218 2.394 1.00 18.78 118 GLN B N 1
ATOM 2675 C CA . GLN B 1 118 ? 11.865 11.576 3.259 1.00 18.31 118 GLN B CA 1
ATOM 2676 C C . GLN B 1 118 ? 12.983 12.267 2.475 1.00 17.15 118 GLN B C 1
ATOM 2677 O O . GLN B 1 118 ? 13.245 11.927 1.305 1.00 15.80 118 GLN B O 1
ATOM 2683 N N . LYS B 1 119 ? 13.610 13.240 3.126 1.00 16.83 119 LYS B N 1
ATOM 2684 C CA . LYS B 1 119 ? 14.598 14.135 2.487 1.00 17.46 119 LYS B CA 1
ATOM 2685 C C . LYS B 1 119 ? 15.692 13.399 1.701 1.00 16.22 119 LYS B C 1
ATOM 2686 O O . LYS B 1 119 ? 15.999 13.766 0.558 1.00 14.87 119 LYS B O 1
ATOM 2692 N N . SER B 1 120 ? 16.266 12.358 2.304 1.00 14.28 120 SER B N 1
ATOM 2693 C CA . SER B 1 120 ? 17.416 11.681 1.702 1.00 13.54 120 SER B CA 1
ATOM 2694 C C . SER B 1 120 ? 17.033 10.775 0.536 1.00 12.23 120 SER B C 1
ATOM 2695 O O . SER B 1 120 ? 17.911 10.310 -0.180 1.00 12.92 120 SER B O 1
ATOM 2698 N N . VAL B 1 121 ? 15.738 10.505 0.376 1.00 11.63 121 VAL B N 1
ATOM 2699 C CA . VAL B 1 121 ? 15.217 9.667 -0.699 1.00 10.99 121 VAL B CA 1
ATOM 2700 C C . VAL B 1 121 ? 14.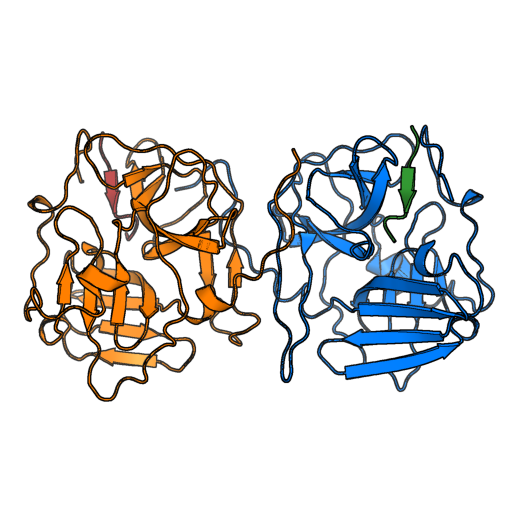039 10.383 -1.397 1.00 10.57 121 VAL B C 1
ATOM 2701 O O . VAL B 1 121 ? 12.980 9.777 -1.693 1.00 11.57 121 VAL B O 1
ATOM 2705 N N . SER B 1 122 ? 14.243 11.672 -1.646 1.00 9.92 122 SER B N 1
ATOM 2706 C CA . SER B 1 122 ? 13.202 12.541 -2.222 1.00 10.16 122 SER B CA 1
ATOM 2707 C C . SER B 1 122 ? 13.414 12.860 -3.693 1.00 10.00 122 SER B C 1
ATOM 2708 O O . SER B 1 122 ? 12.498 13.381 -4.328 1.00 10.23 122 SER B O 1
ATOM 2711 N N . SER B 1 123 ? 14.592 12.535 -4.239 1.00 9.74 123 SER B N 1
ATOM 2712 C CA . SER B 1 123 ? 14.921 13.048 -5.572 1.00 10.20 123 SER B CA 1
ATOM 2713 C C . SER B 1 123 ? 14.183 12.375 -6.719 1.00 10.14 123 SER B C 1
ATOM 2714 O O . SER B 1 123 ? 14.018 11.149 -6.709 1.00 10.76 123 SER B O 1
ATOM 2717 N N . LEU B 1 124 ? 13.725 13.192 -7.671 1.00 9.26 124 LEU B N 1
ATOM 2718 C CA . LEU B 1 124 ? 13.270 12.719 -8.994 1.00 9.47 124 LEU B CA 1
ATOM 2719 C C . LEU B 1 124 ? 14.273 13.310 -9.983 1.00 9.38 124 LEU B C 1
ATOM 2720 O O . LEU B 1 124 ? 14.619 14.494 -9.883 1.00 10.03 124 LEU B O 1
ATOM 2725 N N . VAL B 1 125 ? 14.786 12.496 -10.912 1.00 7.57 125 VAL B N 1
ATOM 2726 C CA . VAL B 1 125 ? 15.892 12.945 -11.770 1.00 8.77 125 VAL B CA 1
ATOM 2727 C C . VAL B 1 125 ? 15.613 12.559 -13.222 1.00 9.08 125 VAL B C 1
ATOM 2728 O O . VAL B 1 125 ? 15.207 11.424 -13.505 1.00 9.13 125 VAL B O 1
ATOM 2732 N N . SER B 1 126 ? 15.788 13.506 -14.142 1.00 9.79 126 SER B N 1
ATOM 2733 C CA . SER B 1 126 ? 15.570 13.223 -15.574 1.00 9.43 126 SER B CA 1
ATOM 2734 C C . SER B 1 126 ? 16.816 12.656 -16.230 1.00 9.13 126 SER B C 1
ATOM 2735 O O . SER B 1 126 ? 17.882 12.561 -15.597 1.00 9.40 126 SER B O 1
ATOM 2738 N N . GLU B 1 127 ? 16.707 12.337 -17.530 1.00 8.94 127 GLU B N 1
ATOM 2739 C CA . GLU B 1 127 ? 17.898 12.091 -18.338 1.00 9.46 127 GLU B CA 1
ATOM 2740 C C . GLU B 1 127 ? 18.656 13.418 -18.467 1.00 9.43 127 GLU B C 1
ATOM 2741 O O . GLU B 1 127 ? 18.062 14.516 -18.304 1.00 9.40 127 GLU B O 1
ATOM 2747 N N . SER B 1 128 ? 19.952 13.310 -18.741 1.00 9.25 128 SER B N 1
ATOM 2748 C CA . SER B 1 128 ? 20.789 14.494 -18.905 1.00 9.86 128 SER B CA 1
ATOM 2749 C C . SER B 1 128 ? 20.787 14.959 -20.355 1.00 10.01 128 SER B C 1
ATOM 2750 O O . SER B 1 128 ? 20.648 14.159 -21.302 1.00 9.78 128 SER B O 1
ATOM 2753 N N . SER B 1 129 ? 21.004 16.261 -20.512 1.00 9.84 129 SER B N 1
ATOM 2754 C CA . SER B 1 129 ? 20.820 16.946 -21.773 1.00 10.02 129 SER B CA 1
ATOM 2755 C C . SER B 1 129 ? 21.975 17.908 -22.072 1.00 10.33 129 SER B C 1
ATOM 2756 O O . SER B 1 129 ? 22.505 18.570 -21.171 1.00 9.34 129 SER B O 1
ATOM 2759 N N . HIS B 1 130 ? 22.339 18.024 -23.351 1.00 10.28 130 HIS B N 1
ATOM 2760 C CA . HIS B 1 130 ? 23.145 19.171 -23.784 1.00 11.02 130 HIS B CA 1
ATOM 2761 C C . HIS B 1 130 ? 22.284 20.435 -23.712 1.00 11.26 130 HIS B C 1
ATOM 2762 O O . HIS B 1 130 ? 21.065 20.339 -23.638 1.00 10.95 130 HIS B O 1
ATOM 2769 N N . ILE B 1 131 ? 22.925 21.603 -23.775 1.00 11.37 131 ILE B N 1
ATOM 2770 C CA . ILE B 1 131 ? 22.216 22.891 -23.657 1.00 11.16 131 ILE B CA 1
ATOM 2771 C C . ILE B 1 131 ? 22.739 23.832 -24.735 1.00 11.74 131 ILE B C 1
ATOM 2772 O O . ILE B 1 131 ? 23.906 23.730 -25.139 1.00 12.02 131 ILE B O 1
ATOM 2777 N N . VAL B 1 132 ? 21.879 24.725 -25.206 1.00 11.46 132 VAL B N 1
ATOM 2778 C CA . VAL B 1 132 ? 22.257 25.678 -26.250 1.00 12.20 132 VAL B CA 1
ATOM 2779 C C . VAL B 1 132 ? 21.690 27.035 -25.869 1.00 12.81 132 VAL B C 1
ATOM 2780 O O . VAL B 1 132 ? 20.463 27.194 -25.689 1.00 12.90 132 VAL B O 1
ATOM 2784 N N . HIS B 1 133 ? 22.580 28.026 -25.783 1.00 13.10 133 HIS B N 1
ATOM 2785 C CA . HIS B 1 133 ? 22.155 29.362 -25.351 1.00 13.88 133 HIS B CA 1
ATOM 2786 C C . HIS B 1 133 ? 21.309 30.056 -26.413 1.00 14.59 133 HIS B C 1
ATOM 2787 O O . HIS B 1 133 ? 21.614 29.973 -27.621 1.00 13.70 133 HIS B O 1
ATOM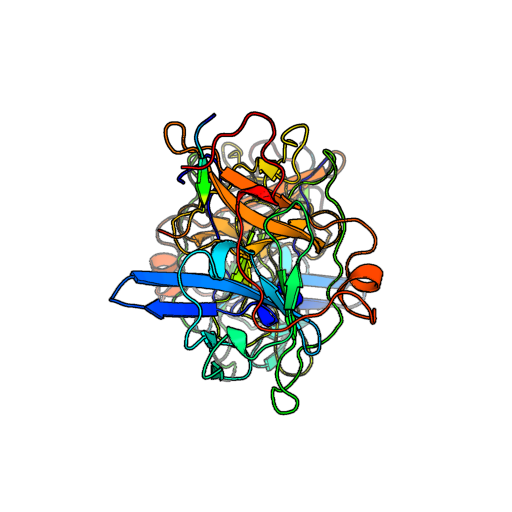 2794 N N . LYS B 1 134 ? 20.240 30.708 -25.959 1.00 14.41 134 LYS B N 1
ATOM 2795 C CA . LYS B 1 134 ? 19.449 31.595 -26.822 1.00 15.81 134 LYS B CA 1
ATOM 2796 C C . LYS B 1 134 ? 20.021 33.007 -26.749 1.00 16.98 134 LYS B C 1
ATOM 2797 O O . LYS B 1 134 ? 19.987 33.644 -25.705 1.00 16.36 134 LYS B O 1
ATOM 2803 N N . GLU B 1 135 ? 20.554 33.483 -27.873 1.00 18.19 135 GLU B N 1
ATOM 2804 C CA . GLU B 1 135 ? 21.280 34.750 -27.923 1.00 20.48 135 GLU B CA 1
ATOM 2805 C C . GLU B 1 135 ? 20.440 35.926 -27.407 1.00 18.62 135 GLU B C 1
ATOM 2806 O O . GLU B 1 135 ? 19.228 35.970 -27.627 1.00 18.59 135 GLU B O 1
ATOM 2812 N N . ASP B 1 136 ? 21.089 36.839 -26.682 1.00 19.20 136 ASP B N 1
ATOM 2813 C CA . ASP B 1 136 ? 20.489 38.077 -26.161 1.00 19.24 136 ASP B CA 1
ATOM 2814 C C . ASP B 1 136 ? 19.425 37.858 -25.094 1.00 18.53 136 ASP B C 1
ATOM 2815 O O . ASP B 1 136 ? 18.593 38.728 -24.851 1.00 18.82 136 ASP B O 1
ATOM 2820 N N . THR B 1 137 ? 19.449 36.683 -24.481 1.00 17.25 137 THR B N 1
ATOM 2821 C CA . THR B 1 137 ? 18.493 36.337 -23.431 1.00 16.00 137 THR B CA 1
ATOM 2822 C C . THR B 1 137 ? 19.249 35.555 -22.365 1.00 15.07 137 THR B C 1
ATOM 2823 O O . THR B 1 137 ? 20.458 35.276 -22.505 1.00 15.16 137 THR B O 1
ATOM 2827 N N . SER B 1 138 ? 18.540 35.191 -21.297 1.00 13.53 138 SER B N 1
ATOM 2828 C CA . SER B 1 138 ? 19.102 34.304 -20.293 1.00 13.08 138 SER B CA 1
ATOM 2829 C C . SER B 1 138 ? 18.520 32.899 -20.422 1.00 12.36 138 SER B C 1
ATOM 2830 O O . SER B 1 138 ? 18.615 32.109 -19.489 1.00 12.08 138 SER B O 1
ATOM 2833 N N . PHE B 1 139 ? 17.934 32.601 -21.582 1.00 12.51 139 PHE B N 1
ATOM 2834 C CA . PHE B 1 139 ? 17.295 31.298 -21.809 1.00 12.03 139 PHE B CA 1
ATOM 2835 C C . PHE B 1 139 ? 18.317 30.376 -22.461 1.00 11.95 139 PHE B C 1
ATOM 2836 O O . PHE B 1 139 ? 19.124 30.800 -23.284 1.00 11.94 139 PHE B O 1
ATOM 2844 N N . TRP B 1 140 ? 18.255 29.109 -22.076 1.00 11.49 140 TRP B N 1
ATOM 2845 C CA . TRP B 1 140 ? 19.022 28.059 -22.705 1.00 10.99 140 TRP B CA 1
ATOM 2846 C C . TRP B 1 140 ? 18.080 26.931 -23.082 1.00 10.92 140 TRP B C 1
ATOM 2847 O O . TRP B 1 140 ? 17.195 26.564 -22.300 1.00 11.13 140 TRP B O 1
ATOM 2858 N N . GLN B 1 141 ? 18.245 26.399 -24.286 1.00 9.93 141 GLN B N 1
ATOM 2859 C CA . GLN B 1 141 ? 17.469 25.247 -24.709 1.00 10.48 141 GLN B CA 1
ATOM 2860 C C . GLN B 1 141 ? 18.002 23.983 -24.047 1.00 9.22 141 GLN B C 1
ATOM 2861 O O . GLN B 1 141 ? 19.212 23.815 -23.892 1.00 10.95 141 GLN B O 1
ATOM 2867 N N . HIS B 1 142 ? 17.073 23.131 -23.632 1.00 9.40 142 HIS B N 1
ATOM 2868 C CA . HIS B 1 142 ? 17.391 21.791 -23.158 1.00 8.73 142 HIS B CA 1
ATOM 2869 C C . HIS B 1 142 ? 16.431 20.792 -23.857 1.00 9.14 142 HIS B C 1
ATOM 2870 O O . HIS B 1 142 ? 15.399 21.187 -24.395 1.00 9.37 142 HIS B O 1
ATOM 2877 N N . TRP B 1 143 ? 16.798 19.512 -23.828 1.00 8.50 143 TRP B N 1
ATOM 2878 C CA . TRP B 1 143 ? 16.044 18.488 -24.579 1.00 9.28 143 TRP B CA 1
ATOM 2879 C C . TRP B 1 143 ? 15.306 17.505 -23.663 1.00 9.28 143 TRP B C 1
ATOM 2880 O O . TRP B 1 143 ? 15.013 16.364 -24.055 1.00 9.57 143 TRP B O 1
ATOM 2891 N N . ILE B 1 144 ? 15.014 17.954 -22.433 1.00 8.94 144 ILE B N 1
ATOM 2892 C CA . ILE B 1 144 ? 14.329 17.110 -21.464 1.00 8.42 144 ILE B CA 1
ATOM 2893 C C . ILE B 1 144 ? 12.817 17.286 -21.537 1.00 8.77 144 ILE B C 1
ATOM 2894 O O . ILE B 1 144 ? 12.334 18.416 -21.472 1.00 8.19 144 ILE B O 1
ATOM 2899 N N . THR B 1 145 ? 12.090 16.166 -21.610 1.00 9.01 145 THR B N 1
ATOM 2900 C CA . THR B 1 145 ? 10.637 16.175 -21.645 1.00 10.25 145 THR B CA 1
ATOM 2901 C C . THR B 1 145 ? 10.071 16.875 -20.409 1.00 10.78 145 THR B C 1
ATOM 2902 O O . THR B 1 145 ? 10.459 16.566 -19.270 1.00 10.32 145 THR B O 1
ATOM 2906 N N . THR B 1 146 ? 9.159 17.811 -20.649 1.00 10.57 146 THR B N 1
ATOM 2907 C CA . THR B 1 146 ? 8.451 18.516 -19.574 1.00 12.01 146 THR B CA 1
ATOM 2908 C C . THR B 1 146 ? 6.987 18.659 -19.944 1.00 12.73 146 THR B C 1
ATOM 2909 O O . THR B 1 146 ? 6.619 18.621 -21.132 1.00 12.63 146 THR B O 1
ATOM 2913 N N . LYS B 1 147 ? 6.153 18.838 -18.928 1.00 13.46 147 LYS B N 1
ATOM 2914 C CA . LYS B 1 147 ? 4.766 19.247 -19.182 1.00 15.42 147 LYS B CA 1
ATOM 2915 C C . LYS B 1 147 ? 4.453 20.481 -18.359 1.00 16.14 147 LYS B C 1
ATOM 2916 O O . LYS B 1 147 ? 5.255 20.892 -17.501 1.00 15.83 147 LYS B O 1
ATOM 2922 N N . ASP B 1 148 ? 3.303 21.098 -18.616 1.00 15.99 148 ASP B N 1
ATOM 2923 C CA . ASP B 1 148 ? 2.882 22.203 -17.757 1.00 16.32 148 ASP B CA 1
ATOM 2924 C C . ASP B 1 148 ? 2.914 21.795 -16.276 1.00 15.83 148 ASP B C 1
ATOM 2925 O O . ASP B 1 148 ? 2.558 20.664 -15.922 1.00 15.36 148 ASP B O 1
ATOM 2930 N N . GLY B 1 149 ? 3.362 22.723 -15.424 1.00 14.74 149 GLY B N 1
ATOM 2931 C CA . GLY B 1 149 ? 3.442 22.478 -13.983 1.00 14.54 149 GLY B CA 1
ATOM 2932 C C . GLY B 1 149 ? 4.842 22.184 -13.478 1.00 14.12 149 GLY B C 1
ATOM 2933 O O . GLY B 1 149 ? 5.032 21.940 -12.288 1.00 15.80 149 GLY B O 1
ATOM 2934 N N . GLN B 1 150 ? 5.834 22.171 -14.371 1.00 12.72 150 GLN B N 1
ATOM 2935 C CA . GLN B 1 150 ? 7.218 21.876 -13.964 1.00 11.72 150 GLN B CA 1
ATOM 2936 C C . GLN B 1 150 ? 8.129 23.097 -13.993 1.00 11.11 150 GLN B C 1
ATOM 2937 O O . GLN B 1 150 ? 9.331 22.970 -13.753 1.00 10.63 150 GLN B O 1
ATOM 2943 N N . ALA B 1 151 ? 7.571 24.282 -14.269 1.00 9.89 151 ALA B N 1
ATOM 2944 C CA . ALA B 1 151 ? 8.399 25.474 -14.291 1.00 9.95 151 ALA B CA 1
ATOM 2945 C C . ALA B 1 151 ? 8.963 25.663 -12.896 1.00 9.75 151 ALA B C 1
ATOM 2946 O O . ALA B 1 151 ? 8.293 25.336 -11.910 1.00 11.42 151 ALA B O 1
ATOM 2948 N N . GLY B 1 152 ? 10.180 26.186 -12.805 1.00 9.47 152 GLY B N 1
ATOM 2949 C CA . GLY B 1 152 ? 10.831 26.321 -11.497 1.00 10.48 152 GLY B CA 1
ATOM 2950 C C . GLY B 1 152 ? 11.697 25.125 -11.109 1.00 9.77 152 GLY B C 1
ATOM 2951 O O . GLY B 1 152 ? 12.528 25.210 -10.162 1.00 10.15 152 GLY B O 1
ATOM 2952 N N . SER B 1 153 ? 11.517 24.006 -11.803 1.00 9.86 153 SER B N 1
ATOM 2953 C CA . SER B 1 153 ? 12.369 22.827 -11.518 1.00 9.88 153 SER B CA 1
ATOM 2954 C C . SER B 1 153 ? 13.859 23.120 -11.827 1.00 10.02 153 SER B C 1
ATOM 2955 O O . SER B 1 153 ? 14.186 23.606 -12.926 1.00 9.19 153 SER B O 1
ATOM 2958 N N . PRO B 1 154 ? 14.765 22.839 -10.881 1.00 9.71 154 PRO B N 1
ATOM 2959 C CA . PRO B 1 154 ? 16.165 23.117 -11.154 1.00 8.97 154 PRO B CA 1
ATOM 2960 C C . PRO B 1 154 ? 16.771 22.231 -12.230 1.00 9.59 154 PRO B C 1
ATOM 2961 O O . PRO B 1 154 ? 16.440 21.038 -12.328 1.00 8.58 154 PRO B O 1
ATOM 2965 N N . LEU B 1 155 ? 17.624 22.852 -13.043 1.00 9.44 155 LEU B N 1
ATOM 2966 C CA . LEU B 1 155 ? 18.534 22.140 -13.947 1.00 9.17 155 LEU B CA 1
ATOM 2967 C C . LEU B 1 155 ? 19.910 22.117 -13.281 1.00 9.89 155 LEU B C 1
ATOM 2968 O O . LEU B 1 155 ? 20.488 23.176 -12.935 1.00 10.05 155 LEU B O 1
ATOM 2973 N N . VAL B 1 156 ? 20.411 20.901 -13.089 1.00 9.81 156 VAL B N 1
ATOM 2974 C CA . VAL B 1 156 ? 21.608 20.638 -12.289 1.00 9.93 156 VAL B CA 1
ATOM 2975 C C . VAL B 1 156 ? 22.724 20.082 -13.170 1.00 10.39 156 VAL B C 1
ATOM 2976 O O . VAL B 1 156 ? 22.512 19.157 -13.961 1.00 9.76 156 VAL B O 1
ATOM 2980 N N . SER B 1 157 ? 23.931 20.618 -13.008 1.00 10.35 157 SER B N 1
ATOM 2981 C CA . SER B 1 157 ? 25.083 20.139 -13.766 1.00 11.24 157 SER B CA 1
ATOM 2982 C C . SER B 1 157 ? 25.494 18.750 -13.298 1.00 10.85 157 SER B C 1
ATOM 2983 O O . SER B 1 157 ? 25.625 18.502 -12.103 1.00 10.29 157 SER B O 1
ATOM 2986 N N . ILE B 1 158 ? 25.701 17.846 -14.243 1.00 12.09 158 ILE B N 1
ATOM 2987 C CA . ILE B 1 158 ? 26.227 16.540 -13.893 1.00 14.28 158 ILE B CA 1
ATOM 2988 C C . ILE B 1 158 ? 27.762 16.578 -13.746 1.00 14.86 158 ILE B C 1
ATOM 2989 O O . ILE B 1 158 ? 28.370 15.627 -13.258 1.00 15.51 158 ILE B O 1
ATOM 2994 N N . ILE B 1 159 ? 28.385 17.698 -14.116 1.00 15.68 159 ILE B N 1
ATOM 2995 C CA . ILE B 1 159 ? 29.830 17.845 -13.845 1.00 17.25 159 ILE B CA 1
ATOM 2996 C C . ILE B 1 159 ? 30.100 18.065 -12.345 1.00 16.83 159 ILE B C 1
ATOM 2997 O O . ILE B 1 159 ? 30.910 17.343 -11.741 1.00 18.37 159 ILE B O 1
ATOM 3002 N N . ASP B 1 160 ? 29.405 19.028 -11.737 1.00 15.72 160 ASP B N 1
ATOM 3003 C CA . ASP B 1 160 ? 29.706 19.424 -10.349 1.00 14.31 160 ASP B CA 1
ATOM 3004 C C . ASP B 1 160 ? 28.505 19.539 -9.399 1.00 14.38 160 ASP B C 1
ATOM 3005 O O . ASP B 1 160 ? 28.654 19.952 -8.241 1.00 14.37 160 ASP B O 1
ATOM 3010 N N . GLY B 1 161 ? 27.323 19.157 -9.877 1.00 12.62 161 GLY B N 1
ATOM 3011 C CA . GLY B 1 161 ? 26.136 19.215 -9.056 1.00 12.26 161 GLY B CA 1
ATOM 3012 C C . GLY B 1 161 ? 25.653 20.625 -8.711 1.00 11.61 161 GLY B C 1
ATOM 3013 O O . GLY B 1 161 ? 24.774 20.774 -7.857 1.00 12.33 161 GLY B O 1
ATOM 3014 N N . ASN B 1 162 ? 26.213 21.652 -9.354 1.00 11.17 162 ASN B N 1
ATOM 3015 C CA . ASN B 1 162 ? 25.724 23.049 -9.165 1.00 11.41 162 ASN B CA 1
ATOM 3016 C C . ASN B 1 162 ? 24.356 23.230 -9.863 1.00 10.92 162 ASN B C 1
ATOM 3017 O O . ASN B 1 162 ? 24.103 22.615 -10.906 1.00 11.26 162 ASN B O 1
ATOM 3022 N N . ILE B 1 163 ? 23.515 24.122 -9.341 1.00 9.14 163 ILE B N 1
ATOM 3023 C CA . ILE B 1 163 ? 22.235 24.438 -9.992 1.00 9.98 163 ILE B CA 1
ATOM 3024 C C . ILE B 1 163 ? 22.542 25.514 -11.021 1.00 9.86 163 ILE B C 1
ATOM 3025 O O . ILE B 1 163 ? 23.164 26.524 -10.684 1.00 10.58 163 ILE B O 1
ATOM 3030 N N . LEU B 1 164 ? 22.149 25.275 -12.269 1.00 9.96 164 LEU B N 1
ATOM 3031 C CA . LEU B 1 164 ? 22.479 26.198 -13.366 1.00 10.41 164 LEU B CA 1
ATOM 3032 C C . LEU B 1 164 ? 21.311 27.063 -13.810 1.00 9.86 164 LEU B C 1
ATOM 3033 O O . LEU B 1 164 ? 21.486 28.100 -14.474 1.00 10.22 164 LEU B O 1
ATOM 3038 N N . GLY B 1 165 ? 20.101 26.640 -13.471 1.00 10.40 165 GLY B N 1
ATOM 3039 C CA . GLY B 1 165 ? 18.932 27.357 -13.976 1.00 9.39 165 GLY B CA 1
ATOM 3040 C C . GLY B 1 165 ? 17.667 26.724 -13.465 1.00 9.72 165 GLY B C 1
ATOM 3041 O O . GLY B 1 165 ? 17.725 25.719 -12.744 1.00 9.11 165 GLY B O 1
ATOM 3042 N N . ILE B 1 166 ? 16.544 27.288 -13.889 1.00 10.52 166 ILE B N 1
ATOM 3043 C CA . ILE B 1 166 ? 15.241 26.713 -13.600 1.00 9.63 166 ILE B CA 1
ATOM 3044 C C . ILE B 1 166 ? 14.386 26.647 -14.862 1.00 9.96 166 ILE B C 1
ATOM 3045 O O . ILE B 1 166 ? 14.485 27.508 -15.745 1.00 9.36 166 ILE B O 1
ATOM 3050 N N . HIS B 1 167 ? 13.596 25.581 -14.968 1.00 9.17 167 HIS B N 1
ATOM 3051 C CA . HIS B 1 167 ? 12.736 25.427 -16.138 1.00 9.26 167 HIS B CA 1
ATOM 3052 C C . HIS B 1 167 ? 11.753 26.589 -16.298 1.00 9.76 167 HIS B C 1
ATOM 3053 O O . HIS B 1 167 ? 11.244 27.107 -15.311 1.00 9.86 167 HIS B O 1
ATOM 3060 N N . SER B 1 168 ? 11.504 27.005 -17.542 1.00 10.24 168 SER B N 1
ATOM 3061 C CA . SER B 1 168 ? 10.708 28.222 -17.764 1.00 10.65 168 SER B CA 1
ATOM 3062 C C . SER B 1 168 ? 9.717 28.179 -18.939 1.00 11.70 168 SER B C 1
ATOM 3063 O O . SER B 1 168 ? 8.518 28.445 -18.746 1.00 11.68 168 SER B O 1
ATOM 3066 N N . LEU B 1 169 ? 10.214 27.878 -20.145 1.00 11.32 169 LEU B N 1
ATOM 3067 C CA . LEU B 1 169 ? 9.446 28.088 -21.369 1.00 12.82 169 LEU B CA 1
ATOM 3068 C C . LEU B 1 169 ? 9.295 26.858 -22.228 1.00 12.77 169 LEU B C 1
ATOM 3069 O O . LEU B 1 169 ? 10.130 25.953 -22.183 1.00 12.96 169 LEU B O 1
ATOM 3074 N N . THR B 1 170 ? 8.253 26.874 -23.066 1.00 12.89 170 THR B N 1
ATOM 3075 C CA . THR B 1 170 ? 8.219 25.993 -24.233 1.00 12.95 170 THR B CA 1
ATOM 3076 C C . THR B 1 170 ? 7.777 26.808 -25.469 1.00 13.63 170 THR B C 1
ATOM 3077 O O . THR B 1 170 ? 7.049 27.797 -25.347 1.00 13.81 170 THR B O 1
ATOM 3081 N N . HIS B 1 171 ? 8.263 26.410 -26.635 1.00 13.47 171 HIS B N 1
ATOM 3082 C CA . HIS B 1 171 ? 7.892 27.066 -27.891 1.00 15.36 171 HIS B CA 1
ATOM 3083 C C . HIS B 1 171 ? 6.458 26.645 -28.206 1.00 15.65 171 HIS B C 1
ATOM 3084 O O . HIS B 1 171 ? 6.109 25.479 -28.103 1.00 16.38 171 HIS B O 1
ATOM 3091 N N . THR B 1 172 ? 5.621 27.598 -28.598 1.00 17.80 172 THR B N 1
ATOM 3092 C CA . THR B 1 172 ? 4.192 27.323 -28.727 1.00 19.77 172 THR B CA 1
ATOM 3093 C C . THR B 1 172 ? 3.783 26.517 -29.963 1.00 20.80 172 THR B C 1
ATOM 3094 O O . THR B 1 172 ? 2.657 26.010 -30.010 1.00 23.20 172 THR B O 1
ATOM 3098 N N . THR B 1 173 ? 4.641 26.449 -30.975 1.00 21.06 173 THR B N 1
ATOM 3099 C CA . THR B 1 173 ? 4.314 25.641 -32.161 1.00 22.07 173 THR B CA 1
ATOM 3100 C C . THR B 1 173 ? 5.304 24.519 -32.441 1.00 21.57 173 THR B C 1
ATOM 3101 O O . THR B 1 173 ? 4.927 23.531 -33.091 1.00 22.19 173 THR B O 1
ATOM 3105 N N . ASN B 1 174 ? 6.561 24.666 -32.003 1.00 20.32 174 ASN B N 1
ATOM 3106 C CA . ASN B 1 174 ? 7.549 23.599 -32.269 1.00 18.79 174 ASN B CA 1
ATOM 3107 C C . ASN B 1 174 ? 7.990 22.754 -31.060 1.00 18.51 174 ASN B C 1
ATOM 3108 O O . ASN B 1 174 ? 8.701 21.751 -31.226 1.00 17.97 174 ASN B O 1
ATOM 3113 N N . GLY B 1 175 ? 7.546 23.148 -29.870 1.00 16.06 175 GLY B N 1
ATOM 3114 C CA . GLY B 1 175 ? 7.785 22.376 -28.640 1.00 15.84 175 GLY B CA 1
ATOM 3115 C C . GLY B 1 175 ? 9.169 22.404 -27.980 1.00 14.30 175 GLY B C 1
ATOM 3116 O O . GLY B 1 175 ? 9.369 21.719 -26.985 1.00 14.14 175 GLY B O 1
ATOM 3117 N N A SER B 1 176 ? 10.095 23.200 -28.514 0.50 13.26 176 SER B N 1
ATOM 3118 N N B SER B 1 176 ? 10.108 23.186 -28.507 0.50 13.67 176 SER B N 1
ATOM 3119 C CA A SER B 1 176 ? 11.425 23.366 -27.896 0.50 11.79 176 SER B CA 1
ATOM 3120 C CA B SER B 1 176 ? 11.440 23.293 -27.877 0.50 12.62 176 SER B CA 1
ATOM 3121 C C A SER B 1 176 ? 11.252 23.827 -26.444 0.50 11.49 176 SER B C 1
ATOM 3122 C C B SER B 1 176 ? 11.323 23.890 -26.475 0.50 12.02 176 SER B C 1
ATOM 3123 O O A SER B 1 176 ? 10.272 24.520 -26.128 0.50 10.86 176 SER B O 1
ATOM 3124 O O B SER B 1 176 ? 10.479 24.758 -26.229 0.50 11.95 176 SER B O 1
ATOM 3129 N N . ASN B 1 177 ? 12.162 23.398 -25.565 1.00 11.07 177 ASN B N 1
ATOM 3130 C CA . ASN B 1 177 ? 12.050 23.709 -24.130 1.00 11.25 177 ASN B CA 1
ATOM 3131 C C . ASN B 1 177 ? 13.210 24.552 -23.707 1.00 11.05 177 ASN B C 1
ATOM 3132 O O . ASN B 1 177 ? 14.325 24.361 -24.186 1.00 10.16 177 ASN B O 1
ATOM 3137 N N . TYR B 1 178 ? 12.966 25.494 -22.804 1.00 10.63 178 TYR B N 1
ATOM 3138 C CA . TYR B 1 178 ? 14.047 26.403 -22.380 1.00 10.78 178 TYR B CA 1
ATOM 3139 C C . TYR B 1 178 ? 14.033 26.558 -20.864 1.00 10.17 178 TYR B C 1
ATOM 3140 O O . TYR B 1 178 ? 12.955 26.632 -20.253 1.00 10.45 178 TYR B O 1
ATOM 3149 N N . PHE B 1 179 ? 15.220 26.607 -20.273 1.00 9.06 179 PHE B N 1
ATOM 3150 C CA . PHE B 1 179 ? 15.368 27.079 -18.886 1.00 8.72 179 PHE B CA 1
ATOM 3151 C C . PHE B 1 179 ? 15.982 28.481 -18.839 1.00 9.38 179 PHE B C 1
ATOM 3152 O O . PHE B 1 179 ? 16.619 28.932 -19.809 1.00 9.51 179 PHE B O 1
ATOM 3160 N N . VAL B 1 180 ? 15.809 29.146 -17.699 1.00 9.16 180 VAL B N 1
ATOM 3161 C CA . VAL B 1 180 ? 16.455 30.442 -17.456 1.00 10.40 180 VAL B CA 1
ATOM 3162 C C . VAL B 1 180 ? 17.670 30.253 -16.524 1.00 10.01 180 VAL B C 1
ATOM 3163 O O . VAL B 1 180 ? 17.577 29.583 -15.491 1.00 10.30 180 VAL B O 1
ATOM 3167 N N . GLU B 1 181 ? 18.820 30.814 -16.909 1.00 11.35 181 GLU B N 1
ATOM 3168 C CA . GLU B 1 181 ? 20.053 30.581 -16.188 1.00 11.29 181 GLU B CA 1
ATOM 3169 C C . GLU B 1 181 ? 20.156 31.471 -14.969 1.00 11.76 181 GLU B C 1
ATOM 3170 O O . GLU B 1 181 ? 19.614 32.588 -14.947 1.00 12.01 181 GLU B O 1
ATOM 3176 N N . PHE B 1 182 ? 20.892 30.999 -13.974 1.00 11.33 182 PHE B N 1
ATOM 3177 C CA . PHE B 1 182 ? 21.341 31.876 -12.886 1.00 12.26 182 PHE B CA 1
ATOM 3178 C C . PHE B 1 182 ? 22.496 32.751 -13.353 1.00 13.50 182 PHE B C 1
ATOM 3179 O O . PHE B 1 182 ? 23.266 32.331 -14.222 1.00 14.52 182 PHE B O 1
ATOM 3187 N N . PRO B 1 183 ? 22.594 33.982 -12.820 1.00 14.97 183 PRO B N 1
ATOM 3188 C CA . PRO B 1 183 ? 23.734 34.851 -13.160 1.00 16.69 183 PRO B CA 1
ATOM 3189 C C . PRO B 1 183 ? 24.976 34.487 -12.338 1.00 17.71 183 PRO B C 1
ATOM 3190 O O . PRO B 1 183 ? 24.894 33.680 -11.409 1.00 17.77 183 PRO B O 1
ATOM 3194 N N . GLU B 1 184 ? 26.125 35.079 -12.665 1.00 19.47 184 GLU B N 1
ATOM 3195 C CA . GLU B 1 184 ? 27.313 34.857 -11.847 1.00 21.38 184 GLU B CA 1
ATOM 3196 C C . GLU B 1 184 ? 27.149 35.550 -10.490 1.00 20.76 184 GLU B C 1
ATOM 3197 O O . GLU B 1 184 ? 26.406 36.533 -10.367 1.00 20.65 184 GLU B O 1
ATOM 3203 N N . LYS B 1 185 ? 27.805 34.997 -9.477 1.00 20.46 185 LYS B N 1
ATOM 3204 C CA . LYS B 1 185 ? 27.763 35.523 -8.106 1.00 20.45 185 LYS B CA 1
ATOM 3205 C C . LYS B 1 185 ? 26.317 35.676 -7.611 1.00 20.25 185 LYS B C 1
ATOM 3206 O O . LYS B 1 185 ? 25.966 36.633 -6.922 1.00 19.65 185 LYS B O 1
ATOM 3212 N N . PHE B 1 186 ? 25.474 34.712 -7.967 1.00 18.43 186 PHE B N 1
ATOM 3213 C CA . PHE B 1 186 ? 24.073 34.817 -7.643 1.00 18.60 186 PHE B CA 1
ATOM 3214 C C . PHE B 1 186 ? 23.794 34.922 -6.138 1.00 18.94 186 PHE B C 1
ATOM 3215 O O . PHE B 1 186 ? 23.026 35.789 -5.724 1.00 19.07 186 PHE B O 1
ATOM 3223 N N . VAL B 1 187 ? 24.386 34.032 -5.336 1.00 19.15 187 VAL B N 1
ATOM 3224 C CA . VAL B 1 187 ? 24.115 34.031 -3.882 1.00 20.30 187 VAL B CA 1
ATOM 3225 C C . VAL B 1 187 ? 24.599 35.349 -3.260 1.00 21.29 187 VAL B C 1
ATOM 3226 O O . VAL B 1 187 ? 23.857 36.006 -2.534 1.00 20.96 187 VAL B O 1
ATOM 3230 N N . ALA B 1 188 ? 25.825 35.741 -3.591 1.00 22.16 188 ALA B N 1
ATOM 3231 C CA . ALA B 1 188 ? 26.414 36.977 -3.061 1.00 23.82 188 ALA B CA 1
ATOM 3232 C C . ALA B 1 188 ? 25.625 38.242 -3.439 1.00 24.76 188 ALA B C 1
ATOM 3233 O O . ALA B 1 188 ? 25.423 39.122 -2.604 1.00 25.40 188 ALA B O 1
ATOM 3235 N N . THR B 1 189 ? 25.155 38.304 -4.684 1.00 25.86 189 THR B N 1
ATOM 3236 C CA . THR B 1 189 ? 24.510 39.496 -5.229 1.00 26.70 189 THR B CA 1
ATOM 3237 C C . THR B 1 189 ? 23.036 39.605 -4.830 1.00 27.42 189 THR B C 1
ATOM 3238 O O . THR B 1 189 ? 22.554 40.704 -4.559 1.00 27.87 189 THR B O 1
ATOM 3242 N N . TYR B 1 190 ? 22.326 38.480 -4.799 1.00 27.77 190 TYR B N 1
ATOM 3243 C CA . TYR B 1 190 ? 20.872 38.498 -4.588 1.00 29.02 190 TYR B CA 1
ATOM 3244 C C . TYR B 1 190 ? 20.423 37.999 -3.228 1.00 30.20 190 TYR B C 1
ATOM 3245 O O . TYR B 1 190 ? 19.452 38.509 -2.653 1.00 30.50 190 TYR B O 1
ATOM 3254 N N . LEU B 1 191 ? 21.116 36.998 -2.706 1.00 31.76 191 LEU B N 1
ATOM 3255 C CA . LEU B 1 191 ? 20.682 36.404 -1.456 1.00 33.89 191 LEU B CA 1
ATOM 3256 C C . LEU B 1 191 ? 21.247 37.122 -0.237 1.00 35.53 191 LEU B C 1
ATOM 3257 O O . LEU B 1 191 ? 20.498 37.745 0.514 1.00 36.05 191 LEU B O 1
ATOM 3262 N N . ASP B 1 192 ? 22.556 37.072 -0.038 1.00 37.79 192 ASP B N 1
ATOM 3263 C CA . ASP B 1 192 ? 23.109 37.675 1.177 1.00 39.80 192 ASP B CA 1
ATOM 3264 C C . ASP B 1 192 ? 23.458 39.171 1.072 1.00 40.59 192 ASP B C 1
ATOM 3265 O O . ASP B 1 192 ? 24.210 39.699 1.900 1.00 41.59 192 ASP B O 1
ATOM 3270 N N . ALA B 1 193 ? 22.877 39.855 0.081 1.00 41.11 193 ALA B N 1
ATOM 3271 C CA . ALA B 1 193 ? 23.010 41.313 -0.083 1.00 41.47 193 ALA B CA 1
ATOM 3272 C C . ALA B 1 193 ? 21.802 42.092 0.471 1.00 41.57 193 ALA B C 1
ATOM 3273 O O . ALA B 1 193 ? 20.776 41.491 0.809 1.00 41.74 193 ALA B O 1
ATOM 3275 N N . ALA B 1 194 ? 21.926 43.425 0.523 1.00 41.35 194 ALA B N 1
ATOM 3276 C CA . ALA B 1 194 ? 20.993 44.295 1.263 1.00 40.87 194 ALA B CA 1
ATOM 3277 C C . ALA B 1 194 ? 20.034 45.128 0.406 1.00 40.65 194 ALA B C 1
ATOM 3278 O O . ALA B 1 194 ? 18.875 45.325 0.785 1.00 40.82 194 ALA B O 1
ATOM 3280 N N . ASP B 1 195 ? 20.521 45.627 -0.731 1.00 40.03 195 ASP B N 1
ATOM 3281 C CA . ASP B 1 195 ? 19.744 46.536 -1.577 1.00 39.78 195 ASP B CA 1
ATOM 3282 C C . ASP B 1 195 ? 18.865 45.802 -2.595 1.00 38.65 195 ASP B C 1
ATOM 3283 O O . ASP B 1 195 ? 19.125 44.643 -2.942 1.00 38.76 195 ASP B O 1
ATOM 3288 N N . GLY B 1 196 ? 17.817 46.480 -3.060 1.00 36.96 196 GLY B N 1
ATOM 3289 C CA . GLY B 1 196 ? 17.035 45.992 -4.191 1.00 34.86 196 GLY B CA 1
ATOM 3290 C C . GLY B 1 196 ? 15.753 45.232 -3.883 1.00 32.85 196 GLY B C 1
ATOM 3291 O O . GLY B 1 196 ? 15.106 44.746 -4.811 1.00 33.29 196 GLY B O 1
ATOM 3292 N N . TRP B 1 197 ? 15.384 45.152 -2.600 1.00 30.91 197 TRP B N 1
ATOM 3293 C CA . TRP B 1 197 ? 14.141 44.496 -2.146 1.00 28.93 197 TRP B CA 1
ATOM 3294 C C . TRP B 1 197 ? 12.956 45.447 -2.043 1.00 27.81 197 TRP B C 1
ATOM 3295 O O . TRP B 1 197 ? 13.109 46.603 -1.657 1.00 27.50 197 TRP B O 1
ATOM 3306 N N . CYS B 1 198 ? 11.772 44.948 -2.374 1.00 25.91 198 CYS B N 1
ATOM 3307 C CA . CYS B 1 198 ? 10.560 45.752 -2.286 1.00 25.06 198 CYS B CA 1
ATOM 3308 C C . CYS B 1 198 ? 9.352 44.855 -2.059 1.00 23.55 198 CYS B C 1
ATOM 3309 O O . CYS B 1 198 ? 9.395 43.654 -2.341 1.00 22.43 198 CYS B O 1
ATOM 3312 N N . LYS B 1 199 ? 8.278 45.457 -1.550 1.00 21.62 199 LYS B N 1
ATOM 3313 C CA . LYS B 1 199 ? 6.995 44.792 -1.423 1.00 21.05 199 LYS B CA 1
ATOM 3314 C C . LYS B 1 199 ? 6.086 45.280 -2.536 1.00 19.87 199 LYS B C 1
ATOM 3315 O O . LYS B 1 199 ? 6.356 46.298 -3.173 1.00 19.28 199 LYS B O 1
ATOM 3321 N N . ASN B 1 200 ? 4.990 44.559 -2.758 1.00 19.27 200 ASN B N 1
ATOM 3322 C CA . ASN B 1 200 ? 4.053 44.919 -3.813 1.00 19.37 200 ASN B CA 1
ATOM 3323 C C . ASN B 1 200 ? 4.730 44.951 -5.191 1.00 19.06 200 ASN B C 1
ATOM 3324 O O . ASN B 1 200 ? 4.373 45.741 -6.086 1.00 19.32 200 ASN B O 1
ATOM 3329 N N . TRP B 1 201 ? 5.711 44.068 -5.347 1.00 19.03 201 TRP B N 1
ATOM 3330 C CA . TRP B 1 201 ? 6.377 43.900 -6.626 1.00 19.20 201 TRP B CA 1
ATOM 3331 C C . TRP B 1 201 ? 5.354 43.457 -7.674 1.00 19.71 201 TRP B C 1
ATOM 3332 O O . TRP B 1 201 ? 4.480 42.641 -7.380 1.00 18.95 201 TRP B O 1
ATOM 3343 N N . LYS B 1 202 ? 5.461 44.017 -8.881 1.00 20.44 202 LYS B N 1
ATOM 3344 C CA . LYS B 1 202 ? 4.538 43.691 -9.971 1.00 21.41 202 LYS B CA 1
ATOM 3345 C C . LYS B 1 202 ? 5.274 43.071 -11.160 1.00 21.09 202 LYS B C 1
ATOM 3346 O O . LYS B 1 202 ? 6.280 43.610 -11.629 1.00 21.02 202 LYS B O 1
ATOM 3352 N N . PHE B 1 203 ? 4.751 41.952 -11.652 1.00 21.00 203 PHE B N 1
ATOM 3353 C CA . PHE B 1 203 ? 5.290 41.313 -12.853 1.00 20.97 203 PHE B CA 1
ATOM 3354 C C . PHE B 1 203 ? 5.157 42.226 -14.073 1.00 21.16 203 PHE B C 1
ATOM 3355 O O . PHE B 1 203 ? 4.109 42.836 -14.283 1.00 21.40 203 PHE B O 1
ATOM 3363 N N . ASN B 1 204 ? 6.224 42.305 -14.869 1.00 20.91 204 ASN B N 1
ATOM 3364 C CA . ASN B 1 204 ? 6.190 42.985 -16.170 1.00 21.49 204 ASN B CA 1
ATOM 3365 C C . ASN B 1 204 ? 7.061 42.251 -17.189 1.00 21.14 204 ASN B C 1
ATOM 3366 O O . ASN B 1 204 ? 8.293 42.277 -17.080 1.00 20.38 204 ASN B O 1
ATOM 3371 N N . ALA B 1 205 ? 6.411 41.582 -18.139 1.00 22.00 205 ALA B N 1
ATOM 3372 C CA . ALA B 1 205 ? 7.107 40.782 -19.167 1.00 22.85 205 ALA B CA 1
ATOM 3373 C C . ALA B 1 205 ? 8.099 41.619 -19.977 1.00 23.68 205 ALA B C 1
ATOM 3374 O O . ALA B 1 205 ? 9.102 41.104 -20.491 1.00 22.99 205 ALA B O 1
ATOM 3376 N N . ASP B 1 206 ? 7.827 42.921 -20.061 1.00 24.74 206 ASP B N 1
ATOM 3377 C CA . ASP B 1 206 ? 8.698 43.865 -20.776 1.00 25.96 206 ASP B CA 1
ATOM 3378 C C . ASP B 1 206 ? 10.069 43.987 -20.144 1.00 25.28 206 ASP B C 1
ATOM 3379 O O . ASP B 1 206 ? 11.033 44.346 -20.819 1.00 25.59 206 ASP B O 1
ATOM 3384 N N . LYS B 1 207 ? 10.167 43.668 -18.854 1.00 24.24 207 LYS B N 1
ATOM 3385 C CA . LYS B 1 207 ? 11.428 43.784 -18.127 1.00 24.04 207 LYS B CA 1
ATOM 3386 C C . LYS B 1 207 ? 12.292 42.522 -18.225 1.00 23.25 207 LYS B C 1
ATOM 3387 O O . LYS B 1 207 ? 13.323 42.427 -17.562 1.00 24.10 207 LYS B O 1
ATOM 3393 N N . ILE B 1 208 ? 11.847 41.553 -19.023 1.00 21.12 208 ILE B N 1
ATOM 3394 C CA . ILE B 1 208 ? 12.622 40.326 -19.270 1.00 20.10 208 ILE B CA 1
ATOM 3395 C C . ILE B 1 208 ? 13.212 40.432 -20.677 1.00 19.49 208 ILE B C 1
ATOM 3396 O O . ILE B 1 208 ? 12.545 40.927 -21.579 1.00 20.69 208 ILE B O 1
ATOM 3401 N N . SER B 1 209 ? 14.461 40.004 -20.863 1.00 18.99 209 SER B N 1
ATOM 3402 C CA . SER B 1 209 ? 15.081 40.038 -22.200 1.00 18.71 209 SER B CA 1
ATOM 3403 C C . SER B 1 209 ? 14.580 38.862 -23.039 1.00 18.65 209 SER B C 1
ATOM 3404 O O . SER B 1 209 ? 14.774 37.707 -22.661 1.00 17.97 209 SER B O 1
ATOM 3407 N N . TRP B 1 210 ? 13.969 39.153 -24.189 1.00 17.82 210 TRP B N 1
ATOM 3408 C CA . TRP B 1 210 ? 13.380 38.108 -25.047 1.00 17.66 210 TRP B CA 1
ATOM 3409 C C . TRP B 1 210 ? 14.158 37.747 -26.322 1.00 18.65 210 TRP B C 1
ATOM 3410 O O . TRP B 1 210 ? 13.856 36.737 -26.973 1.00 17.84 210 TRP B O 1
ATOM 3421 N N . GLY B 1 211 ? 15.147 38.569 -26.670 1.00 18.93 211 GLY B N 1
ATOM 3422 C CA . GLY B 1 211 ? 15.862 38.411 -27.938 1.00 20.04 211 GLY B CA 1
ATOM 3423 C C . GLY B 1 211 ? 14.877 38.275 -29.081 1.00 20.72 211 GLY B C 1
ATOM 3424 O O . GLY B 1 211 ? 13.960 39.084 -29.221 1.00 21.23 211 GLY B O 1
ATOM 3425 N N . SER B 1 212 ? 15.018 37.212 -29.870 1.00 21.02 212 SER B N 1
ATOM 3426 C CA . SER B 1 212 ? 14.165 37.033 -31.033 1.00 21.30 212 SER B CA 1
ATOM 3427 C C . SER B 1 212 ? 12.862 36.298 -30.723 1.00 20.95 212 SER B C 1
ATOM 3428 O O . SER B 1 212 ? 12.040 36.113 -31.616 1.00 20.51 212 SER B O 1
ATOM 3431 N N . PHE B 1 213 ? 12.676 35.882 -29.455 1.00 20.38 213 PHE B N 1
ATOM 3432 C CA . PHE B 1 213 ? 11.404 35.303 -28.997 1.00 20.50 213 PHE B CA 1
ATOM 3433 C C . PHE B 1 213 ? 10.306 36.355 -28.950 1.00 20.65 213 PHE B C 1
ATOM 3434 O O . PHE B 1 213 ? 10.574 37.526 -28.665 1.00 21.12 213 PHE B O 1
ATOM 3442 N N . THR B 1 214 ? 9.074 35.911 -29.168 1.00 20.76 214 THR B N 1
ATOM 3443 C CA . THR B 1 214 ? 7.879 36.685 -28.844 1.00 21.42 214 THR B CA 1
ATOM 3444 C C . THR B 1 214 ? 7.075 35.898 -27.817 1.00 21.34 214 THR B C 1
ATOM 3445 O O . THR B 1 214 ? 6.645 34.768 -28.079 1.00 20.90 214 THR B O 1
ATOM 3449 N N . LEU B 1 215 ? 6.867 36.510 -26.658 1.00 21.33 215 LEU B N 1
ATOM 3450 C CA . LEU B 1 215 ? 6.060 35.913 -25.608 1.00 21.94 215 LEU B CA 1
ATOM 3451 C C . LEU B 1 215 ? 4.569 35.942 -25.931 1.00 22.42 215 LEU B C 1
ATOM 3452 O O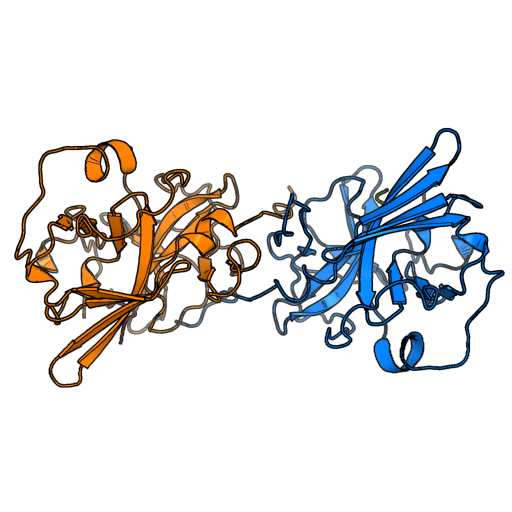 . LEU B 1 215 ? 3.997 37.011 -26.165 1.00 23.16 215 LEU B O 1
ATOM 3457 N N . VAL B 1 216 ? 3.946 34.771 -25.926 1.00 22.85 216 VAL B N 1
ATOM 3458 C CA . VAL B 1 216 ? 2.502 34.645 -26.126 1.00 23.59 216 VAL B CA 1
ATOM 3459 C C . VAL B 1 216 ? 1.811 34.495 -24.778 1.00 24.31 216 VAL B C 1
ATOM 3460 O O . VAL B 1 216 ? 2.163 33.613 -23.999 1.00 23.98 216 VAL B O 1
ATOM 3464 N N . GLU C 2 1 ? 37.150 -8.510 -26.308 1.00 27.26 2 GLU C N 1
ATOM 3465 C CA . GLU C 2 1 ? 38.446 -9.196 -26.054 1.00 26.47 2 GLU C CA 1
ATOM 3466 C C . GLU C 2 1 ? 38.691 -9.452 -24.565 1.00 24.83 2 GLU C C 1
ATOM 3467 O O . GLU C 2 1 ? 37.942 -10.216 -23.976 1.00 23.95 2 GLU C O 1
ATOM 3473 N N . THR C 2 2 ? 39.702 -8.820 -23.958 1.00 23.16 3 THR C N 1
ATOM 3474 C CA . THR C 2 2 ? 40.044 -9.118 -22.560 1.00 21.56 3 THR C CA 1
ATOM 3475 C C . THR C 2 2 ? 39.247 -8.321 -21.535 1.00 20.69 3 THR C C 1
ATOM 3476 O O . THR C 2 2 ? 39.271 -7.094 -21.539 1.00 20.32 3 THR C O 1
ATOM 3480 N N . VAL C 2 3 ? 38.553 -9.040 -20.659 1.00 19.37 4 VAL C N 1
ATOM 3481 C CA . VAL C 2 3 ? 37.657 -8.406 -19.671 1.00 18.53 4 VAL C CA 1
ATOM 3482 C C . VAL C 2 3 ? 37.952 -8.946 -18.288 1.00 18.34 4 VAL C C 1
ATOM 3483 O O . VAL C 2 3 ? 38.503 -10.047 -18.139 1.00 18.10 4 VAL C O 1
ATOM 3487 N N . ARG C 2 4 ? 37.579 -8.179 -17.269 1.00 18.21 5 ARG C N 1
ATOM 3488 C CA . ARG C 2 4 ? 37.701 -8.636 -15.890 1.00 18.48 5 ARG C CA 1
ATOM 3489 C C . ARG C 2 4 ? 36.450 -8.234 -15.111 1.00 18.17 5 ARG C C 1
ATOM 3490 O O . ARG C 2 4 ? 35.763 -7.262 -15.457 1.00 17.19 5 ARG C O 1
ATOM 3498 N N . PHE C 2 5 ? 36.136 -9.008 -14.080 1.00 18.83 6 PHE C N 1
ATOM 3499 C CA . PHE C 2 5 ? 35.086 -8.601 -13.144 1.00 19.26 6 PHE C CA 1
ATOM 3500 C C . PHE C 2 5 ? 35.450 -7.290 -12.449 1.00 20.73 6 PHE C C 1
ATOM 3501 O O . PHE C 2 5 ? 36.593 -7.114 -12.010 1.00 20.81 6 PHE C O 1
ATOM 3509 N N . GLN C 2 6 ? 34.487 -6.370 -12.345 1.00 22.42 7 GLN C N 1
ATOM 3510 C CA . GLN C 2 6 ? 34.789 -5.052 -11.800 1.00 25.26 7 GLN C CA 1
ATOM 3511 C C . GLN C 2 6 ? 34.707 -5.016 -10.288 1.00 26.49 7 GLN C C 1
ATOM 3512 O O . GLN C 2 6 ? 33.846 -4.327 -9.675 1.00 27.60 7 GLN C O 1
ATOM 3518 N N . SER C 2 7 ? 35.651 -5.750 -9.702 1.00 27.61 8 SER C N 1
ATOM 3519 C CA . SER C 2 7 ? 35.699 -5.997 -8.270 1.00 28.42 8 SER C CA 1
ATOM 3520 C C . SER C 2 7 ? 37.132 -6.306 -7.861 1.00 29.48 8 SER C C 1
ATOM 3521 O O . SER C 2 7 ? 37.885 -6.917 -8.632 1.00 30.60 8 SER C O 1
ATOM 3524 N N . GLU D 2 1 ? 10.846 31.657 -32.171 1.00 29.14 2 GLU D N 1
ATOM 3525 C CA . GLU D 2 1 ? 9.840 32.748 -32.354 1.00 28.54 2 GLU D CA 1
ATOM 3526 C C . GLU D 2 1 ? 8.844 32.825 -31.185 1.00 26.81 2 GLU D C 1
ATOM 3527 O O . GLU D 2 1 ? 9.147 33.452 -30.185 1.00 27.25 2 GLU D O 1
ATOM 3533 N N . THR D 2 2 ? 7.681 32.187 -31.307 1.00 24.26 3 THR D N 1
ATOM 3534 C CA . THR D 2 2 ? 6.618 32.316 -30.301 1.00 22.51 3 THR D CA 1
ATOM 3535 C C . THR D 2 2 ? 6.778 31.299 -29.167 1.00 21.37 3 THR D C 1
ATOM 3536 O O . THR D 2 2 ? 6.845 30.090 -29.408 1.00 20.08 3 THR D O 1
ATOM 3540 N N . VAL D 2 3 ? 6.831 31.810 -27.939 1.00 19.02 4 VAL D N 1
ATOM 3541 C CA . VAL D 2 3 ? 7.031 30.980 -26.750 1.00 18.04 4 VAL D CA 1
ATOM 3542 C C . VAL D 2 3 ? 6.008 31.287 -25.669 1.00 17.52 4 VAL D C 1
ATOM 3543 O O . VAL D 2 3 ? 5.379 32.354 -25.660 1.00 18.49 4 VAL D O 1
ATOM 3547 N N . ARG D 2 4 ? 5.845 30.364 -24.731 1.00 16.38 5 ARG D N 1
ATOM 3548 C CA . ARG D 2 4 ? 5.002 30.646 -23.573 1.00 16.10 5 ARG D CA 1
ATOM 3549 C C . ARG D 2 4 ? 5.666 30.123 -22.313 1.00 15.66 5 ARG D C 1
ATOM 3550 O O . ARG D 2 4 ? 6.468 29.187 -22.367 1.00 14.86 5 ARG D O 1
ATOM 3558 N N . PHE D 2 5 ? 5.329 30.721 -21.181 1.00 14.86 6 PHE D N 1
ATOM 3559 C CA . PHE D 2 5 ? 5.695 30.116 -19.898 1.00 14.83 6 PHE D CA 1
ATOM 3560 C C . PHE D 2 5 ? 4.954 28.794 -19.783 1.00 14.98 6 PHE D C 1
ATOM 3561 O O . PHE D 2 5 ? 3.761 28.715 -20.090 1.00 14.42 6 PHE D O 1
ATOM 3569 N N . GLN D 2 6 ? 5.670 27.740 -19.383 1.00 15.05 7 GLN D N 1
ATOM 3570 C CA . GLN D 2 6 ? 5.076 26.418 -19.394 1.00 15.71 7 GLN D CA 1
ATOM 3571 C C . GLN D 2 6 ? 4.349 26.134 -18.086 1.00 15.96 7 GLN D C 1
ATOM 3572 O O . GLN D 2 6 ? 4.706 25.224 -17.328 1.00 14.64 7 GLN D O 1
ATOM 3578 N N . SER D 2 7 ? 3.311 26.933 -17.841 1.00 16.48 8 SER D N 1
ATOM 3579 C CA . SER D 2 7 ? 2.580 26.898 -16.576 1.00 18.51 8 SER D CA 1
ATOM 3580 C C . SER D 2 7 ? 1.072 27.044 -16.789 1.00 20.33 8 SER D C 1
ATOM 3581 O O . SER D 2 7 ? 0.383 27.660 -15.966 1.00 20.87 8 SER D O 1
ATOM 3584 N N . ASP D 2 8 ? 0.568 26.457 -17.875 1.00 21.12 9 ASP D N 1
ATOM 3585 C CA . ASP D 2 8 ? -0.830 26.582 -18.267 1.00 23.13 9 ASP D CA 1
ATOM 3586 C C . ASP D 2 8 ? -1.665 25.352 -17.880 1.00 23.78 9 ASP D C 1
ATOM 3587 O O . ASP D 2 8 ? -1.144 24.346 -17.380 1.00 24.72 9 ASP D O 1
#

Foldseek 3Di:
DDDDDFDDDDLVVFQQQKKWKWFDDDPDIQIEIWGFAFQKTKFFLCNQVDAQTFIWIGHQVGIRRNTGQLQWKKFAPWQAGMIMTGHDPPPGGDHHPAAFEADDQVWKWKWKYWADDDNGIDIDIWDIWGWADDPQAQKIWTDTDDDRNYFRTFIATPVPRHTFFTWDDADPPPGITITGGQYHPNCVPPPVDPDRIDSRDHDDVVRHGQRPDDDDD/DDDFDDDQLLLFQQQKKWKWDDDPRDMATEIWGFAFQKTKFFLCNQVPAFAKMWIGHLVGIDIDGTNLAWKKFDPWQAGMIMTGHDPPPGGDYHPAAFEADDQPFKWWWWHFPSDHRRPTIDIWDIWGWADDPQAQKIWTDTDDDGNYFNTFIATSVPRHTFFTWDDADPPPGITITGGQYHPRCVPGPPDDDRIDGSDHDDPVRHGQVPDDDD/DDDDDPD/DDDDDPPD